Protein AF-A0A2V2DAT3-F1 (afdb_monomer_lite)

Foldseek 3Di:
DDDDDDDDPPPPPPCPPPPDPCPFPFLQQAAPDDPVRLVPQDLDLVSLVVLLVVLLVQLLVCVVVVNLSSNRNSNLSNVLSVLCNPAASLQPSVVSSLCSRRVVLSLLLVVLDDPLFDSNQLNVQLSVCCVVPVPLCSVQVSLSSLLSLLLRDDADPCQQPLVAPDTFAWDNDSNCLSVLVSVAPALDPSNPAGSNQSNLLSRDTDDVVLLLVLDDPPDAQCVLLVQLVLFDAQCVQQDPNHGHGDDPVDDLGLVVCSVRPYDSLSSQVNSSSSCNSRSWRKWWWFAPDPDSPIWMWTANDQLAIDTSPPCPPLQRVLRTFTARSSNSDTDAPVNNVCSNPVQCRRPLNVSLVSLLVSLVVCVVVPVLVSNLVSLVSSCVSPVQPPSSLVSNLVSCVVVVHDPVVSVVSLVSNLVSCLLRLVVNLVSLVVVLVVCVVVVNNVVSVVSNVVSLLSSCLNRVLVSLLVLQVVLVVVCVVCLVCNLVSQVVLLVCLLSSVVNVSDDSCVRHLVVSLVVCLVSVVNVSSVSSVVSSVVSDVVPDDPPVVVVVVVVVVVSVVVSVVSVVVVVVVVVVVVVVVVVVVVVVVVVVVVVVVVVVVVVVVVVVVPDDDDDDDDDDDDDDDDDDDYYDDDDDDDDDD

pLDDT: mean 79.7, std 18.84, range [22.81, 98.06]

Sequence (637 aa):
MKGFLGTLICAAAVLAPACDSLGAAEFAVKCPLEESALERLSDSPDAWREISKLSKLKAFDAVRNGKIDETASWLYTHYAAEFFLNYSPNLPMKFKRLILSNLTSFFDFYESVLPEDYLDKAGIILEELAYNCPKEFERHLSLALAVSLVYDAIPPAECTNFGLPDTPSIMDSPQEVLIYAAAASSPFDLNKLAVCELVWIAGMFGPIDELRSLRRDGVRSTYVERFQTLIRTDRSRIKKNETLPWNGEIAYTPANIMKYGGLPEDKSYYGFRFAQANLIPAICYMGGSKKSDLWVVYMWKPGVWKSVFGKIPPARVASGKAYNPQTWALLTNSDIERLNRRGFINGVGAESRVLTHISKIAYDEGDLNLSEMCAKRAVASDPLNTSAYNALIAIRARRGASVDEIDGIWRAKINAFKPYPLKYIDVLVERRENLELALKKQESDAFFWNNLRPALRADYEYGMQVYTEELRAIMADNPDNPEAMLPRFCELCRGSWQSMRVDPFTNLVEPIVKELYEAKAIDTAEKALTSYEAIMRRESSIALSRNMRAQQNKLLREADSLEREIALEKARKDSEKLNAENKKRARREAEMSDAAEAAAAEVTRNAPVKPLSAPASGSGDRFMDNEADDALLNSIE

Secondary structure (DSSP, 8-state):
-------------------------B------S-HHHHHH---SHHHHHHHHHHHHHHHHHHHHTT-HHHHHHHHHHHHHHHHHHHT-TTS-HHHHHHHHHTHHHHHHHHHH--TT--HHHHHHHHHHHHHH-HHHHHH-HHHHHHHHHHSSSPPPGGGG--SSSS-PPBP--HHHHHHHHHH---SS-TTTS-HHHHHHHHS-BS-HHHHHHH--TT--TTHHHHHHHHSPB-GGGEETTEEPPP-TTS---HHHHHHH-B-HHHHHHHHHHHHHHTT--EEEEEESSSS--EEEEEEEETTEEEESSTT--HHHHHTEE-B-TTT-SBPPHHHHHHHHHTTTTBHHHHHHHHHHHHHHHHHHTT-HHHHHHHHHHHHHH-TT-HHHHHHHHHHHHHTT--HHHHHHHHHHHHHHHTTSHHHHHHHHHHHHHHHHHTT-HHHHHHHHHHHHHHHHHH-HHHHHHHHHHHHHHHHHH-TT-GGGGHHHHHHHHHHHHTT-SS-HIIIIIHHHHHHHHHTT-HHHHHHHHHHHHHHHHTT--HHHHHHHHHHHHHHHHHHHHHHHHHHHHHHHHHHHHHHHHHHHHHHHHHHHHHHHHHHHHHHHTTPPP----------------------------

Structure (mmCIF, N/CA/C/O backbone):
data_AF-A0A2V2DAT3-F1
#
_entry.id   AF-A0A2V2DAT3-F1
#
loop_
_atom_site.group_PDB
_atom_site.id
_atom_site.type_symbol
_atom_site.label_atom_id
_atom_site.label_alt_id
_atom_site.label_comp_id
_atom_site.label_asym_id
_atom_site.label_entity_id
_atom_site.label_seq_id
_atom_site.pdbx_PDB_ins_code
_atom_site.Cartn_x
_atom_site.Cartn_y
_atom_site.Cartn_z
_atom_site.occupancy
_atom_site.B_iso_or_equiv
_atom_site.auth_seq_id
_atom_site.auth_comp_id
_atom_site.auth_asym_id
_atom_site.auth_atom_id
_atom_site.pdbx_PDB_model_num
ATOM 1 N N . MET A 1 1 ? 44.041 47.167 17.781 1.00 36.06 1 MET A N 1
ATOM 2 C CA . MET A 1 1 ? 43.148 47.554 16.667 1.00 36.06 1 MET A CA 1
ATOM 3 C C . MET A 1 1 ? 43.270 46.452 15.617 1.00 36.06 1 MET A C 1
ATOM 5 O O . MET A 1 1 ? 44.276 46.438 14.936 1.00 36.06 1 MET A O 1
ATOM 9 N N . LYS A 1 2 ? 42.502 45.351 15.574 1.00 29.34 2 LYS A N 1
ATOM 10 C CA . LYS A 1 2 ? 41.046 45.119 15.711 1.00 29.34 2 LYS A CA 1
ATOM 11 C C . LYS A 1 2 ? 40.217 46.031 14.795 1.00 29.34 2 LYS A C 1
ATOM 13 O O . LYS A 1 2 ? 40.098 47.209 15.099 1.00 29.34 2 LYS A O 1
ATOM 18 N N . GLY A 1 3 ? 39.655 45.450 13.731 1.00 27.03 3 GLY A N 1
ATOM 19 C CA . GLY A 1 3 ? 38.686 46.050 12.802 1.00 27.03 3 GLY A CA 1
ATOM 20 C C . GLY A 1 3 ? 38.549 45.174 11.547 1.00 27.03 3 GLY A C 1
ATOM 21 O O . GLY A 1 3 ? 39.434 45.185 10.708 1.00 27.03 3 GLY A O 1
ATOM 22 N N . PHE A 1 4 ? 37.651 44.186 11.553 1.00 28.61 4 PHE A N 1
ATOM 23 C CA . PHE A 1 4 ? 36.281 44.257 11.011 1.00 28.61 4 PHE A CA 1
ATOM 24 C C . PHE A 1 4 ? 36.206 43.952 9.503 1.00 28.61 4 PHE A C 1
ATOM 26 O O . PHE A 1 4 ? 36.210 44.848 8.671 1.00 28.61 4 PHE A O 1
ATOM 33 N N . LEU A 1 5 ? 36.047 42.667 9.172 1.00 27.28 5 LEU A N 1
ATOM 34 C CA . LEU A 1 5 ? 35.199 42.252 8.054 1.00 27.28 5 LEU A CA 1
ATOM 35 C C . LEU A 1 5 ? 34.598 40.881 8.388 1.00 27.28 5 LEU A C 1
ATOM 37 O O . LEU A 1 5 ? 35.183 39.832 8.138 1.00 27.28 5 LEU A O 1
ATOM 41 N N . GLY A 1 6 ? 33.453 40.914 9.063 1.00 24.66 6 GLY A N 1
ATOM 42 C CA . GLY A 1 6 ? 32.578 39.765 9.226 1.00 24.66 6 GLY A CA 1
ATOM 43 C C . GLY A 1 6 ? 31.364 39.956 8.334 1.00 24.66 6 GLY A C 1
ATOM 44 O O . GLY A 1 6 ? 30.703 40.986 8.434 1.00 24.66 6 GLY A O 1
ATOM 45 N N . THR A 1 7 ? 31.046 38.973 7.495 1.00 27.97 7 THR A N 1
ATOM 46 C CA . THR A 1 7 ? 29.667 38.729 7.052 1.00 27.97 7 THR A CA 1
ATOM 47 C C . THR A 1 7 ? 29.510 37.267 6.630 1.00 27.97 7 THR A C 1
ATOM 49 O O . THR A 1 7 ? 30.006 36.840 5.595 1.00 27.97 7 THR A O 1
ATOM 52 N N . LEU A 1 8 ? 28.861 36.516 7.522 1.00 23.53 8 LEU A N 1
ATOM 53 C CA . LEU A 1 8 ? 27.915 35.424 7.280 1.00 23.53 8 LEU A CA 1
ATOM 54 C C . LEU A 1 8 ? 28.091 34.569 6.012 1.00 23.53 8 LEU A C 1
ATOM 56 O O . LEU A 1 8 ? 27.492 34.836 4.974 1.00 23.53 8 LEU A O 1
ATOM 60 N N . ILE A 1 9 ? 28.745 33.419 6.177 1.00 26.30 9 ILE A N 1
ATOM 61 C CA . ILE A 1 9 ? 28.348 32.203 5.461 1.00 26.30 9 ILE A CA 1
ATOM 62 C C . ILE A 1 9 ? 27.359 31.484 6.382 1.00 26.30 9 ILE A C 1
ATOM 64 O O . ILE A 1 9 ? 27.750 30.791 7.320 1.00 26.30 9 ILE A O 1
ATOM 68 N N . CYS A 1 10 ? 26.062 31.697 6.152 1.00 22.81 10 CYS A N 1
ATOM 69 C CA . CYS A 1 10 ? 25.026 30.832 6.702 1.00 22.81 10 CYS A CA 1
ATOM 70 C C . CYS A 1 10 ? 25.198 29.446 6.077 1.00 22.81 10 CYS A C 1
ATOM 72 O O . CYS A 1 10 ? 24.767 29.194 4.953 1.00 22.81 10 CYS A O 1
ATOM 74 N N . ALA A 1 11 ? 25.846 28.548 6.815 1.00 23.33 11 ALA A N 1
ATOM 75 C CA . ALA A 1 11 ? 25.757 27.124 6.572 1.00 23.33 11 ALA A CA 1
ATOM 76 C C . ALA A 1 11 ? 24.289 26.709 6.744 1.00 23.33 11 ALA A C 1
ATOM 78 O O . ALA A 1 11 ? 23.810 26.519 7.860 1.00 23.33 11 ALA A O 1
ATOM 79 N N . ALA A 1 12 ? 23.565 26.575 5.633 1.00 24.61 12 ALA A N 1
ATOM 80 C CA . ALA A 1 12 ? 22.357 25.768 5.578 1.00 24.61 12 ALA A CA 1
ATOM 81 C C . ALA A 1 12 ? 22.784 24.298 5.709 1.00 24.61 12 ALA A C 1
ATOM 83 O O . ALA A 1 12 ? 22.844 23.548 4.736 1.00 24.61 12 ALA A O 1
ATOM 84 N N . ALA A 1 13 ? 23.150 23.909 6.930 1.00 23.44 13 ALA A N 1
ATOM 85 C CA . ALA A 1 13 ? 23.158 22.524 7.342 1.00 23.44 13 ALA A CA 1
ATOM 86 C C . ALA A 1 13 ? 21.701 22.059 7.278 1.00 23.44 13 ALA A C 1
ATOM 88 O O . ALA A 1 13 ? 20.923 22.252 8.210 1.00 23.44 13 ALA A O 1
ATOM 89 N N . VAL A 1 14 ? 21.311 21.500 6.132 1.00 26.39 14 VAL A N 1
ATOM 90 C CA . VAL A 1 14 ? 20.172 20.592 6.076 1.00 26.39 14 VAL A CA 1
ATOM 91 C C . VAL A 1 14 ? 20.527 19.485 7.056 1.00 26.39 14 VAL A C 1
ATOM 93 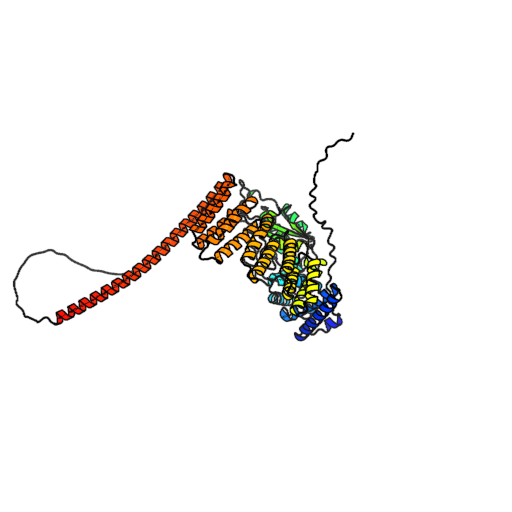O O . VAL A 1 14 ? 21.420 18.679 6.793 1.00 26.39 14 VAL A O 1
ATOM 96 N N . LEU A 1 15 ? 19.885 19.523 8.221 1.00 24.00 15 LEU A N 1
ATOM 97 C CA . LEU A 1 15 ? 19.836 18.434 9.180 1.00 24.00 15 LEU A CA 1
ATOM 98 C C . LEU A 1 15 ? 19.202 17.243 8.453 1.00 24.00 15 LEU A C 1
ATOM 100 O O . LEU A 1 15 ? 17.999 17.020 8.532 1.00 24.00 15 LEU A O 1
ATOM 104 N N . ALA A 1 16 ? 20.003 16.499 7.693 1.00 24.52 16 ALA A N 1
ATOM 105 C CA . ALA A 1 16 ? 19.732 15.091 7.507 1.00 24.52 16 ALA A CA 1
ATOM 106 C C . ALA A 1 16 ? 19.780 14.517 8.927 1.00 24.52 16 ALA A C 1
ATOM 108 O O . ALA A 1 16 ? 20.836 14.641 9.560 1.00 24.52 16 ALA A O 1
ATOM 109 N N . PRO A 1 17 ? 18.674 13.991 9.484 1.00 29.23 17 PRO A N 1
ATOM 110 C CA . PRO A 1 17 ? 18.784 13.270 10.736 1.00 29.23 17 PRO A CA 1
ATOM 111 C C . PRO A 1 17 ? 19.847 12.205 10.501 1.00 29.23 17 PRO A C 1
ATOM 113 O O . PRO A 1 17 ? 19.793 11.477 9.505 1.00 29.23 17 PRO A O 1
ATOM 116 N N . ALA A 1 18 ? 20.870 12.208 11.356 1.00 25.58 18 ALA A N 1
ATOM 117 C CA . ALA A 1 18 ? 21.853 11.151 11.396 1.00 25.58 18 ALA A CA 1
ATOM 118 C C . ALA A 1 18 ? 21.057 9.850 11.486 1.00 25.58 18 ALA A C 1
ATOM 120 O O . ALA A 1 18 ? 20.413 9.565 12.493 1.00 25.58 18 ALA A O 1
ATOM 121 N N . CYS A 1 19 ? 21.017 9.116 10.378 1.00 31.27 19 CYS A N 1
ATOM 122 C CA . CYS A 1 19 ? 20.501 7.764 10.325 1.00 31.27 19 CYS A CA 1
ATOM 123 C C . CYS A 1 19 ? 21.590 6.903 10.972 1.00 31.27 19 CYS A C 1
ATOM 125 O O . CYS A 1 19 ? 22.307 6.154 10.306 1.00 31.27 19 CYS A O 1
ATOM 127 N N . ASP A 1 20 ? 21.794 7.139 12.271 1.00 28.88 20 ASP A N 1
ATOM 128 C CA . ASP A 1 20 ? 22.510 6.238 13.145 1.00 28.88 20 ASP A CA 1
ATOM 129 C C . ASP A 1 20 ? 21.846 4.883 12.964 1.00 28.88 20 ASP A C 1
ATOM 131 O O . ASP A 1 20 ? 20.622 4.779 12.863 1.00 28.88 20 ASP A O 1
ATOM 135 N N . SER A 1 21 ? 22.679 3.860 12.811 1.00 32.78 21 SER A N 1
ATOM 136 C CA . SER A 1 21 ? 22.269 2.479 12.616 1.00 32.78 21 SER A CA 1
ATOM 137 C C . SER A 1 21 ? 21.066 2.146 13.498 1.00 32.78 21 SER A C 1
ATOM 139 O O . SER A 1 21 ? 21.228 1.970 14.705 1.00 32.78 21 SER A O 1
ATOM 141 N N . LEU A 1 22 ? 19.878 2.059 12.891 1.00 36.00 22 LEU A N 1
ATOM 142 C CA . LEU A 1 22 ? 18.678 1.509 13.508 1.00 36.00 22 LEU A CA 1
ATOM 143 C C . LEU A 1 22 ? 18.944 0.021 13.760 1.00 36.00 22 LEU A C 1
ATOM 145 O O . LEU A 1 22 ? 18.522 -0.849 13.002 1.00 36.00 22 LEU A O 1
ATOM 149 N N . GLY A 1 23 ? 19.693 -0.278 14.822 1.00 34.06 23 GLY A N 1
ATOM 150 C CA . GLY A 1 23 ? 19.447 -1.476 15.601 1.00 34.06 23 GLY A CA 1
ATOM 151 C C . GLY A 1 23 ? 18.036 -1.303 16.132 1.00 34.06 23 GLY A C 1
ATOM 152 O O . GLY A 1 23 ? 17.830 -0.556 17.085 1.00 34.06 23 GLY A O 1
ATOM 153 N N . ALA A 1 24 ? 17.063 -1.856 15.409 1.00 38.53 24 ALA A N 1
ATOM 154 C CA . ALA A 1 24 ? 15.665 -1.771 15.773 1.00 38.53 24 ALA A CA 1
ATOM 155 C C . ALA A 1 24 ? 15.525 -2.265 17.216 1.00 38.53 24 ALA A C 1
ATOM 157 O O . ALA A 1 24 ? 15.841 -3.415 17.513 1.00 38.53 24 ALA A O 1
ATOM 158 N N . ALA A 1 25 ? 15.074 -1.397 18.120 1.00 36.25 25 ALA A N 1
ATOM 159 C CA . ALA A 1 25 ? 14.360 -1.885 19.284 1.00 36.25 25 ALA A CA 1
ATOM 160 C C . ALA A 1 25 ? 13.110 -2.573 18.718 1.00 36.25 25 ALA A C 1
ATOM 162 O O . ALA A 1 25 ? 12.188 -1.898 18.258 1.00 36.25 25 ALA A O 1
ATOM 163 N N . GLU A 1 26 ? 13.163 -3.900 18.601 1.00 56.88 26 GLU A N 1
ATOM 164 C CA . GLU A 1 26 ? 12.071 -4.718 18.084 1.00 56.88 26 GLU A CA 1
ATOM 165 C C . GLU A 1 26 ? 10.876 -4.568 19.025 1.00 56.88 26 GLU A C 1
ATOM 167 O O . GLU A 1 26 ? 10.938 -4.944 20.197 1.00 56.88 26 GLU A O 1
ATOM 172 N N . PHE A 1 27 ? 9.785 -4.003 18.513 1.00 69.44 27 PHE A N 1
ATOM 173 C CA . PHE A 1 27 ? 8.481 -4.111 19.148 1.00 69.44 27 PHE A CA 1
ATOM 174 C C . PHE A 1 27 ? 8.035 -5.573 19.044 1.00 69.44 27 PHE A C 1
ATOM 176 O O . PHE A 1 27 ? 7.456 -5.997 18.047 1.00 69.44 27 PHE A O 1
ATOM 183 N N . ALA A 1 28 ? 8.426 -6.383 20.026 1.00 72.31 28 ALA A N 1
ATOM 184 C CA . ALA A 1 28 ? 8.258 -7.827 19.967 1.00 72.31 28 ALA A CA 1
ATOM 185 C C . ALA A 1 28 ? 6.863 -8.229 20.462 1.00 72.31 28 ALA A C 1
ATOM 187 O O . ALA A 1 28 ? 6.630 -8.375 21.663 1.00 72.31 28 ALA A O 1
ATOM 188 N N . VAL A 1 29 ? 5.950 -8.449 19.519 1.00 86.25 29 VAL A N 1
ATOM 189 C CA . VAL A 1 29 ? 4.625 -9.021 19.777 1.00 86.25 29 VAL A CA 1
ATOM 190 C C . VAL A 1 29 ? 4.773 -10.527 20.004 1.00 86.25 29 VAL A C 1
ATOM 192 O O . VAL A 1 29 ? 5.305 -11.240 19.157 1.00 86.25 29 VAL A O 1
ATOM 195 N N . LYS A 1 30 ? 4.319 -11.041 21.151 1.00 91.44 30 LYS A N 1
ATOM 196 C CA . LYS A 1 30 ? 4.458 -12.466 21.501 1.00 91.44 30 LYS A CA 1
ATOM 197 C C . LYS A 1 30 ? 3.102 -13.095 21.751 1.00 91.44 30 LYS A C 1
ATOM 199 O O . LYS A 1 30 ? 2.193 -12.420 22.217 1.00 91.44 30 LYS A O 1
ATOM 204 N N . CYS A 1 31 ? 2.975 -14.396 21.495 1.00 90.69 31 CYS A N 1
ATOM 205 C CA . CYS A 1 31 ? 1.776 -15.118 21.906 1.00 90.69 31 CYS A CA 1
ATOM 206 C C . CYS A 1 31 ? 1.623 -15.017 23.430 1.00 90.69 31 CYS A C 1
ATOM 208 O O . CYS A 1 31 ? 2.532 -15.437 24.149 1.00 90.69 31 CYS A O 1
ATOM 210 N N . PRO A 1 32 ? 0.505 -14.483 23.942 1.00 92.69 32 PRO A N 1
ATOM 211 C CA . PRO A 1 32 ? 0.267 -14.423 25.376 1.00 92.69 32 PRO A CA 1
ATOM 212 C C . PRO A 1 32 ? -0.299 -15.742 25.929 1.00 92.69 32 PRO A C 1
ATOM 214 O O . PRO A 1 32 ? -0.430 -15.892 27.143 1.00 92.69 32 PRO A O 1
ATOM 217 N N . LEU A 1 33 ? -0.662 -16.689 25.056 1.00 90.31 33 LEU A N 1
ATOM 218 C CA . LEU A 1 33 ? -1.138 -18.015 25.437 1.00 90.31 33 LEU A CA 1
ATOM 219 C C . LEU A 1 33 ? 0.047 -18.922 25.780 1.00 90.31 33 LEU A C 1
ATOM 221 O O . LEU A 1 33 ? 1.034 -18.975 25.048 1.00 90.31 33 LEU A O 1
ATOM 225 N N . GLU A 1 34 ? -0.071 -19.675 26.872 1.00 89.00 34 GLU A N 1
ATOM 226 C CA . GLU A 1 34 ? 0.914 -20.698 27.223 1.00 89.00 34 GLU A CA 1
ATOM 227 C C . GLU A 1 34 ? 0.933 -21.834 26.189 1.00 89.00 34 GLU A C 1
ATOM 229 O O . GLU A 1 34 ? -0.092 -22.172 25.593 1.00 89.00 34 GLU A O 1
ATOM 234 N N . GLU A 1 35 ? 2.082 -22.492 26.030 1.00 85.44 35 GLU A N 1
ATOM 235 C CA . GLU A 1 35 ? 2.254 -23.608 25.089 1.00 85.44 35 GLU A CA 1
ATOM 236 C C . GLU A 1 35 ? 1.240 -24.738 25.337 1.00 85.44 35 GLU A C 1
ATOM 238 O O . GLU A 1 35 ? 0.592 -25.218 24.407 1.00 85.44 35 GLU A O 1
ATOM 243 N N . SER A 1 36 ? 0.980 -25.068 26.607 1.00 86.44 36 SER A N 1
ATOM 244 C CA . SER A 1 36 ? -0.029 -26.070 26.979 1.00 86.44 36 SER A CA 1
ATOM 245 C C . SER A 1 36 ? -1.460 -25.673 26.588 1.00 86.44 36 SER A C 1
ATOM 247 O O . SER A 1 36 ? -2.297 -26.540 26.324 1.00 86.44 36 SER A O 1
ATOM 249 N N . ALA A 1 37 ? -1.756 -24.370 26.537 1.00 86.75 37 ALA A N 1
ATOM 250 C CA . ALA A 1 37 ? -3.037 -23.863 26.068 1.00 86.75 37 ALA A CA 1
ATOM 251 C C . ALA A 1 37 ? -3.118 -23.960 24.540 1.00 86.75 37 ALA A C 1
ATOM 253 O O . ALA A 1 37 ? -4.117 -24.464 24.031 1.00 86.75 37 ALA A O 1
ATOM 254 N N . LEU A 1 38 ? -2.053 -23.575 23.822 1.00 86.75 38 LEU A N 1
ATOM 255 C CA . LEU A 1 38 ? -1.956 -23.698 22.361 1.00 86.75 38 LEU A CA 1
ATOM 256 C C . LEU A 1 38 ? -2.144 -25.147 21.882 1.00 86.75 38 LEU A C 1
ATOM 258 O O . LEU A 1 38 ? -2.832 -25.391 20.888 1.00 86.75 38 LEU A O 1
ATOM 262 N N . GLU A 1 39 ? -1.581 -26.121 22.599 1.00 86.44 39 GLU A N 1
ATOM 263 C CA . GLU A 1 39 ? -1.716 -27.548 22.281 1.00 86.44 39 GLU A CA 1
ATOM 264 C C . GLU A 1 39 ? -3.145 -28.082 22.438 1.00 86.44 39 GLU A C 1
ATOM 266 O O . GLU A 1 39 ? -3.548 -28.987 21.700 1.00 86.44 39 GLU A O 1
ATOM 271 N N . ARG A 1 40 ? -3.916 -27.517 23.373 1.00 87.50 40 ARG A N 1
ATOM 272 C CA . ARG A 1 40 ? -5.300 -27.921 23.675 1.00 87.50 40 ARG A CA 1
ATOM 273 C C . ARG A 1 40 ? -6.349 -27.153 22.878 1.00 87.50 40 ARG A C 1
ATOM 275 O O . ARG A 1 40 ? -7.532 -27.467 22.995 1.00 87.50 40 ARG A O 1
ATOM 282 N N . LEU A 1 41 ? -5.940 -26.162 22.085 1.00 89.25 41 LEU A N 1
ATOM 283 C CA . LEU A 1 41 ? -6.851 -25.410 21.230 1.00 89.25 41 LEU A CA 1
ATOM 284 C C . LEU A 1 41 ? -7.583 -26.345 20.262 1.00 89.25 41 LEU A C 1
ATOM 286 O O . LEU A 1 41 ? -6.950 -27.094 19.511 1.00 89.25 41 LEU A O 1
ATOM 290 N N . SER A 1 42 ? -8.913 -26.265 20.285 1.00 90.06 42 SER A N 1
ATOM 291 C CA . SER A 1 42 ? -9.791 -26.898 19.304 1.00 90.06 42 SER A CA 1
ATOM 292 C C . SER A 1 42 ? -9.808 -26.067 18.026 1.00 90.06 42 SER A C 1
ATOM 294 O O . SER A 1 42 ? -9.983 -24.852 18.093 1.00 90.06 42 SER A O 1
ATOM 296 N N . ASP A 1 43 ? -9.684 -26.714 16.868 1.00 93.12 43 ASP A N 1
ATOM 297 C CA . ASP A 1 43 ? -9.844 -26.045 15.575 1.00 93.12 43 ASP A CA 1
ATOM 298 C C . ASP A 1 43 ? -11.326 -26.013 15.177 1.00 93.12 43 ASP A C 1
ATOM 300 O O . ASP A 1 43 ? -11.787 -26.778 14.331 1.00 93.12 43 ASP A O 1
ATOM 304 N N . SER A 1 44 ? -12.107 -25.184 15.873 1.00 94.88 44 SER A N 1
ATOM 305 C CA . SER A 1 44 ? -13.523 -24.971 15.569 1.00 94.88 44 SER A CA 1
ATOM 306 C C . SER A 1 44 ? -13.859 -23.479 15.508 1.00 94.88 44 SER A C 1
ATOM 308 O O . SER A 1 44 ? -13.252 -22.683 16.231 1.00 94.88 44 SER A O 1
ATOM 310 N N . PRO A 1 45 ? -14.855 -23.073 14.696 1.00 95.75 45 PRO A N 1
ATOM 311 C CA . PRO A 1 45 ? -15.287 -21.677 14.627 1.00 95.75 45 PRO A CA 1
ATOM 312 C C . PRO A 1 45 ? -15.677 -21.092 15.992 1.00 95.75 45 PRO A C 1
ATOM 314 O O . PRO A 1 45 ? -15.391 -19.931 16.277 1.00 95.75 45 PRO A O 1
ATOM 317 N N . ASP A 1 46 ? -16.305 -21.894 16.857 1.00 95.88 46 ASP A N 1
ATOM 318 C CA . ASP A 1 46 ? -16.697 -21.463 18.202 1.00 95.88 46 ASP A CA 1
ATOM 319 C C . ASP A 1 46 ? -15.474 -21.183 19.086 1.00 95.88 46 ASP A C 1
ATOM 321 O O . ASP A 1 46 ? -15.421 -20.138 19.735 1.00 95.88 46 ASP A O 1
ATOM 325 N N . ALA A 1 47 ? -14.457 -22.052 19.042 1.00 95.06 47 ALA A N 1
ATOM 326 C CA . ALA A 1 47 ? -13.222 -21.865 19.799 1.00 95.06 47 ALA A CA 1
ATOM 327 C C . ALA A 1 47 ? -12.473 -20.596 19.357 1.00 95.06 47 ALA A C 1
ATOM 329 O O . ALA A 1 47 ? -12.047 -19.802 20.198 1.00 95.06 47 ALA A O 1
ATOM 330 N N . TRP A 1 48 ? -12.373 -20.344 18.047 1.00 96.81 48 TRP A N 1
ATOM 331 C CA . TRP A 1 48 ? -11.745 -19.124 17.529 1.00 96.81 48 TRP A CA 1
ATOM 332 C C . TRP A 1 48 ? -12.515 -17.856 17.918 1.00 96.81 48 TRP A C 1
ATOM 334 O O . TRP A 1 48 ? -11.897 -16.871 18.329 1.00 96.81 48 TRP A O 1
ATOM 344 N N . ARG A 1 49 ? -13.857 -17.888 17.913 1.00 97.38 49 ARG A N 1
ATOM 345 C CA . ARG A 1 49 ? -14.681 -16.774 18.421 1.00 97.38 49 ARG A CA 1
ATOM 346 C C . ARG A 1 49 ? -14.459 -16.511 19.910 1.00 97.38 49 ARG A C 1
ATOM 348 O O . ARG A 1 49 ? -14.439 -15.350 20.321 1.00 97.38 49 ARG A O 1
ATOM 355 N N . GLU A 1 50 ? -14.304 -17.548 20.728 1.00 96.31 50 GLU A N 1
ATOM 356 C CA . GLU A 1 50 ? -14.014 -17.392 22.158 1.00 96.31 50 GLU A CA 1
ATOM 357 C C . GLU A 1 50 ? -12.631 -16.776 22.402 1.00 96.31 50 GLU A C 1
ATOM 359 O O . GLU A 1 50 ? -12.517 -15.820 23.172 1.00 96.31 50 GLU A O 1
ATOM 364 N N . ILE A 1 51 ? -11.597 -17.252 21.699 1.00 96.44 51 ILE A N 1
ATOM 365 C CA . ILE A 1 51 ? -10.230 -16.710 21.788 1.00 96.44 51 ILE A CA 1
ATOM 366 C C . ILE A 1 51 ? -10.199 -15.252 21.346 1.00 96.44 51 ILE A C 1
ATOM 368 O O . ILE A 1 51 ? -9.599 -14.422 22.029 1.00 96.44 51 ILE A O 1
ATOM 372 N N . SER A 1 52 ? -10.866 -14.933 20.236 1.00 97.06 52 SER A N 1
ATOM 373 C CA . SER A 1 52 ? -10.995 -13.569 19.725 1.00 97.06 52 SER A CA 1
ATOM 374 C C . SER A 1 52 ? -11.601 -12.640 20.784 1.00 97.06 52 SER A C 1
ATOM 376 O O . SER A 1 52 ? -10.999 -11.622 21.141 1.00 97.06 52 SER A O 1
ATOM 378 N N . LYS A 1 53 ? -12.744 -13.025 21.369 1.00 97.31 53 LYS A N 1
ATOM 379 C CA . LYS A 1 53 ? -13.421 -12.249 22.421 1.00 97.31 53 LYS A CA 1
ATOM 380 C C . LYS A 1 53 ? -12.554 -12.071 23.668 1.00 97.31 53 LYS A C 1
ATOM 382 O O . LYS A 1 53 ? -12.438 -10.952 24.169 1.00 97.31 53 LYS A O 1
ATOM 387 N N . LEU A 1 54 ? -11.945 -13.151 24.162 1.00 96.94 54 LEU A N 1
ATOM 388 C CA . LEU A 1 54 ? -11.086 -13.119 25.347 1.00 96.94 54 LEU A CA 1
ATOM 389 C C . LEU A 1 54 ? -9.868 -12.218 25.124 1.00 96.94 54 LEU A C 1
ATOM 391 O O . LEU A 1 54 ? -9.551 -11.384 25.972 1.00 96.94 54 LEU A O 1
ATOM 395 N N . SER A 1 55 ? -9.204 -12.369 23.980 1.00 97.56 55 SER A N 1
ATOM 396 C CA . SER A 1 55 ? -7.983 -11.631 23.655 1.00 97.56 55 SER A CA 1
ATOM 397 C C . SER A 1 55 ? -8.260 -10.136 23.513 1.00 97.56 55 SER A C 1
ATOM 399 O O . SER A 1 55 ? -7.525 -9.323 24.067 1.00 97.56 55 SER A O 1
ATOM 401 N N . LYS A 1 56 ? -9.384 -9.753 22.893 1.00 97.69 56 LYS A N 1
ATOM 402 C CA . LYS A 1 56 ? -9.824 -8.352 22.836 1.00 97.69 56 LYS A CA 1
ATOM 403 C C . LYS A 1 56 ? -10.032 -7.752 24.233 1.00 97.69 56 LYS A C 1
ATOM 405 O O . LYS A 1 56 ? -9.521 -6.669 24.515 1.00 97.69 56 LYS A O 1
ATOM 410 N N . LEU A 1 57 ? -10.724 -8.468 25.126 1.00 97.19 57 LEU A N 1
ATOM 411 C CA . LEU A 1 57 ? -10.943 -8.015 26.507 1.00 97.19 57 LEU A CA 1
ATOM 412 C C . LEU A 1 57 ? -9.610 -7.812 27.247 1.00 97.19 57 LEU A C 1
ATOM 414 O O . LEU A 1 57 ? -9.399 -6.783 27.886 1.00 97.19 57 LEU A O 1
ATOM 418 N N . LYS A 1 58 ? -8.678 -8.761 27.109 1.00 97.94 58 LYS A N 1
ATOM 419 C CA . LYS A 1 58 ? -7.344 -8.669 27.715 1.00 97.94 58 LYS A CA 1
ATOM 420 C C . LYS A 1 58 ? -6.510 -7.521 27.148 1.00 97.94 58 LYS A C 1
ATOM 422 O O . LYS A 1 58 ? -5.805 -6.866 27.912 1.00 97.94 58 LYS A O 1
ATOM 427 N N . ALA A 1 59 ? -6.623 -7.232 25.851 1.00 97.69 59 ALA A N 1
ATOM 428 C CA . ALA A 1 59 ? -5.975 -6.073 25.244 1.00 97.69 59 ALA A CA 1
ATOM 429 C C . ALA A 1 59 ? -6.500 -4.759 25.851 1.00 97.69 59 ALA A C 1
ATOM 431 O O . ALA A 1 59 ? -5.716 -3.866 26.172 1.00 97.69 59 ALA A O 1
ATOM 432 N N . PHE A 1 60 ? -7.813 -4.662 26.084 1.00 97.62 60 PHE A N 1
ATOM 433 C CA . PHE A 1 60 ? -8.441 -3.496 26.715 1.00 97.62 60 PHE A CA 1
ATOM 434 C C . PHE A 1 60 ? -8.022 -3.315 28.179 1.00 97.62 60 PHE A C 1
ATOM 436 O O . PHE A 1 60 ? -7.802 -2.191 28.633 1.00 97.62 60 PHE A O 1
ATOM 443 N N . ASP A 1 61 ? -7.866 -4.405 28.924 1.00 97.31 61 ASP A N 1
ATOM 444 C CA . ASP A 1 61 ? -7.346 -4.338 30.289 1.00 97.31 61 ASP A CA 1
ATOM 445 C C . ASP A 1 61 ? -5.868 -3.917 30.304 1.00 97.31 61 ASP A C 1
ATOM 447 O O . ASP A 1 61 ? -5.463 -3.072 31.106 1.00 97.31 61 ASP A O 1
ATOM 451 N N . ALA A 1 62 ? -5.051 -4.458 29.399 1.00 97.12 62 ALA A N 1
ATOM 452 C CA . ALA A 1 62 ? -3.628 -4.138 29.312 1.00 97.12 62 ALA A CA 1
ATOM 453 C C . ALA A 1 62 ? -3.383 -2.657 28.970 1.00 97.12 62 ALA A C 1
ATOM 455 O O . ALA A 1 62 ? -2.571 -2.000 29.631 1.00 97.12 62 ALA A O 1
ATOM 456 N N . VAL A 1 63 ? -4.124 -2.098 28.005 1.00 96.94 63 VAL A N 1
ATOM 457 C CA . VAL A 1 63 ? -3.942 -0.701 27.574 1.00 96.94 63 VAL A CA 1
ATOM 458 C C . VAL A 1 63 ? -4.367 0.290 28.656 1.00 96.94 63 VAL A C 1
ATOM 460 O O . VAL A 1 63 ? -3.690 1.300 28.858 1.00 96.94 63 VAL A O 1
ATOM 463 N N . ARG A 1 64 ? -5.431 -0.016 29.414 1.00 95.94 64 ARG A N 1
ATOM 464 C CA . ARG A 1 64 ? -5.870 0.795 30.564 1.00 95.94 64 ARG A CA 1
ATOM 465 C C . ARG A 1 64 ? -4.815 0.825 31.669 1.00 95.94 64 ARG A C 1
ATOM 467 O O . ARG A 1 64 ? -4.666 1.838 32.342 1.00 95.94 64 ARG A O 1
ATOM 474 N N . ASN A 1 65 ? -4.042 -0.251 31.799 1.00 95.56 65 ASN A N 1
ATOM 475 C CA . ASN A 1 65 ? -2.912 -0.352 32.722 1.00 95.56 65 ASN A CA 1
ATOM 476 C C . ASN A 1 65 ? -1.589 0.183 32.137 1.00 95.56 65 ASN A C 1
ATOM 478 O O . ASN A 1 65 ? -0.538 0.034 32.758 1.00 95.56 65 ASN A O 1
ATOM 482 N N . GLY A 1 66 ? -1.612 0.787 30.943 1.00 92.88 66 GLY A N 1
ATOM 483 C CA . GLY A 1 66 ? -0.434 1.368 30.295 1.00 92.88 66 GLY A CA 1
ATOM 484 C C . GLY A 1 66 ? 0.559 0.352 29.722 1.00 92.88 66 GLY A C 1
ATOM 485 O O . GLY A 1 66 ? 1.656 0.745 29.327 1.00 92.88 66 GLY A O 1
ATOM 486 N N . LYS A 1 67 ? 0.195 -0.933 29.648 1.00 94.25 67 LYS A N 1
ATOM 487 C CA . LYS A 1 67 ? 1.074 -2.020 29.203 1.00 94.25 67 LYS A CA 1
ATOM 488 C C . LYS A 1 67 ? 0.957 -2.262 27.696 1.00 94.25 67 LYS A C 1
ATOM 490 O O . LYS A 1 67 ? 0.185 -3.112 27.252 1.00 94.25 67 LYS A O 1
ATOM 495 N N . ILE A 1 68 ? 1.703 -1.502 26.899 1.00 91.94 68 ILE A N 1
ATOM 496 C CA . ILE A 1 68 ? 1.570 -1.516 25.431 1.00 91.94 68 ILE A CA 1
ATOM 497 C C . ILE A 1 68 ? 1.991 -2.847 24.799 1.00 91.94 68 ILE A C 1
ATOM 499 O O . ILE A 1 68 ? 1.256 -3.356 23.958 1.00 91.94 68 ILE A O 1
ATOM 503 N N . ASP A 1 69 ? 3.089 -3.461 25.238 1.00 91.38 69 ASP A N 1
ATOM 504 C CA . ASP A 1 69 ? 3.554 -4.730 24.652 1.00 91.38 69 ASP A CA 1
ATOM 505 C C . ASP A 1 69 ? 2.561 -5.880 24.907 1.00 91.38 69 ASP A C 1
ATOM 507 O O . ASP A 1 69 ? 2.255 -6.675 24.013 1.00 91.38 69 ASP A O 1
ATOM 511 N N . GLU A 1 70 ? 1.988 -5.935 26.119 1.00 94.75 70 GLU A N 1
ATOM 512 C CA . GLU A 1 70 ? 0.904 -6.870 26.456 1.00 94.75 70 GLU A CA 1
ATOM 513 C C . GLU A 1 70 ? -0.361 -6.556 25.641 1.00 94.75 70 GLU A C 1
ATOM 515 O O . GLU A 1 70 ? -1.012 -7.472 25.141 1.00 94.75 70 GLU A O 1
ATOM 520 N N . THR A 1 71 ? -0.690 -5.271 25.461 1.00 96.06 71 THR A N 1
ATOM 521 C CA . THR A 1 71 ? -1.828 -4.834 24.634 1.00 96.06 71 THR A CA 1
ATOM 522 C C . THR A 1 71 ? -1.686 -5.344 23.209 1.00 96.06 71 THR A C 1
ATOM 524 O O . THR A 1 71 ? -2.625 -5.936 22.687 1.00 96.06 71 THR A O 1
ATOM 527 N N . ALA A 1 72 ? -0.521 -5.148 22.591 1.00 94.75 72 ALA A N 1
ATOM 528 C CA . ALA A 1 72 ? -0.253 -5.607 21.236 1.00 94.75 72 ALA A CA 1
ATOM 529 C C . ALA A 1 72 ? -0.352 -7.130 21.136 1.00 94.75 72 ALA A C 1
ATOM 531 O O . ALA A 1 72 ? -1.080 -7.647 20.296 1.00 94.75 72 ALA A O 1
ATOM 532 N N . SER A 1 73 ? 0.302 -7.850 22.047 1.00 95.94 73 SER A N 1
ATOM 533 C CA . SER A 1 73 ? 0.273 -9.317 22.105 1.00 95.94 73 SER A CA 1
ATOM 534 C C . SER A 1 73 ? -1.157 -9.872 22.134 1.00 95.94 73 SER A C 1
ATOM 536 O O . SER A 1 73 ? -1.512 -10.752 21.348 1.00 95.94 73 SER A O 1
ATOM 538 N N . TRP A 1 74 ? -2.024 -9.311 22.978 1.00 97.62 74 TRP A N 1
ATOM 539 C CA . TRP A 1 74 ? -3.433 -9.702 23.027 1.00 97.62 74 TRP A CA 1
ATOM 540 C C . TRP A 1 74 ? -4.236 -9.230 21.809 1.00 97.62 74 TRP A C 1
ATOM 542 O O . TRP A 1 74 ? -5.047 -9.990 21.282 1.00 97.62 74 TRP A O 1
ATOM 552 N N . LEU A 1 75 ? -3.994 -8.016 21.316 1.00 97.56 75 LEU A N 1
ATOM 553 C CA . LEU A 1 75 ? -4.686 -7.464 20.151 1.00 97.56 75 LEU A CA 1
ATOM 554 C C . LEU A 1 75 ? -4.423 -8.286 18.881 1.00 97.56 75 LEU A C 1
ATOM 556 O O . LEU A 1 75 ? -5.364 -8.642 18.178 1.00 97.56 75 LEU A O 1
ATOM 560 N N . TYR A 1 76 ? -3.170 -8.645 18.602 1.00 97.00 76 TYR A N 1
ATOM 561 C CA . TYR A 1 76 ? -2.848 -9.443 17.416 1.00 97.00 76 TYR A CA 1
ATOM 562 C C . TYR A 1 76 ? -3.224 -10.915 17.580 1.00 97.00 76 TYR A C 1
ATOM 564 O O . TYR A 1 76 ? -3.501 -11.572 16.585 1.00 97.00 76 TYR A O 1
ATOM 572 N N . THR A 1 77 ? -3.346 -11.423 18.812 1.00 97.75 77 THR A N 1
ATOM 573 C CA . THR A 1 77 ? -3.985 -12.731 19.051 1.00 97.75 77 THR A CA 1
ATOM 574 C C . THR A 1 77 ? -5.475 -12.684 18.702 1.00 97.75 77 THR A C 1
ATOM 576 O O . THR A 1 77 ? -5.990 -13.614 18.083 1.00 97.75 77 THR A O 1
ATOM 579 N N . HIS A 1 78 ? -6.164 -11.588 19.045 1.00 97.75 78 HIS A N 1
ATOM 580 C CA . HIS A 1 78 ? -7.545 -11.351 18.617 1.00 97.75 78 HIS A CA 1
ATOM 581 C C . HIS A 1 78 ? -7.656 -11.311 17.087 1.00 97.75 78 HIS A C 1
ATOM 583 O O . HIS A 1 78 ? -8.465 -12.047 16.526 1.00 97.75 78 HIS A O 1
ATOM 589 N N . TYR A 1 79 ? -6.809 -10.533 16.408 1.00 97.81 79 TYR A N 1
ATOM 590 C CA . TYR A 1 79 ? -6.828 -10.461 14.946 1.00 97.81 79 TYR A CA 1
ATOM 591 C C . TYR A 1 79 ? -6.448 -11.777 14.262 1.00 97.81 79 TYR A C 1
ATOM 593 O O . TYR A 1 79 ? -7.057 -12.118 13.255 1.00 97.81 79 TYR A O 1
ATOM 601 N N . ALA A 1 80 ? -5.509 -12.552 14.810 1.00 97.88 80 ALA A N 1
ATOM 602 C CA . ALA A 1 80 ? -5.180 -13.876 14.281 1.00 97.88 80 ALA A CA 1
ATOM 603 C C . ALA A 1 80 ? -6.375 -14.832 14.386 1.00 97.88 80 ALA A C 1
ATOM 605 O O . ALA A 1 80 ? -6.693 -15.532 13.428 1.00 97.88 80 ALA A O 1
ATOM 606 N N . ALA A 1 81 ? -7.083 -14.824 15.519 1.00 97.75 81 ALA A N 1
ATOM 607 C CA . ALA A 1 81 ? -8.283 -15.635 15.698 1.00 97.75 81 ALA A CA 1
ATOM 608 C C . ALA A 1 81 ? -9.415 -15.228 14.736 1.00 97.75 81 ALA A C 1
ATOM 610 O O . ALA A 1 81 ? -10.044 -16.102 14.143 1.00 97.75 81 ALA A O 1
ATOM 611 N N . GLU A 1 82 ? -9.643 -13.925 14.530 1.00 97.81 82 GLU A N 1
ATOM 612 C CA . GLU A 1 82 ? -10.580 -13.433 13.506 1.00 97.81 82 GLU A CA 1
ATOM 613 C C . GLU A 1 82 ? -10.136 -13.828 12.093 1.00 97.81 82 GLU A C 1
ATOM 615 O O . GLU A 1 82 ? -10.965 -14.201 11.267 1.00 97.81 82 GLU A O 1
ATOM 620 N N . PHE A 1 83 ? -8.831 -13.803 11.815 1.00 97.81 83 PHE A N 1
ATOM 621 C CA . PHE A 1 83 ? -8.296 -14.199 10.519 1.00 97.81 83 PHE A CA 1
ATOM 622 C C . PHE A 1 83 ? -8.549 -15.679 10.223 1.00 97.81 83 PHE A C 1
ATOM 624 O O . PHE A 1 83 ? -9.049 -16.019 9.151 1.00 97.81 83 PHE A O 1
ATOM 631 N N . PHE A 1 84 ? -8.292 -16.560 11.191 1.00 97.50 84 PHE A N 1
ATOM 632 C CA . PHE A 1 84 ? -8.605 -17.984 11.063 1.00 97.50 84 PHE A CA 1
ATOM 633 C C . PHE A 1 84 ? -10.105 -18.249 10.959 1.00 97.50 84 PHE A C 1
ATOM 635 O O . PHE A 1 84 ? -10.503 -19.220 10.331 1.00 97.50 84 PHE A O 1
ATOM 642 N N . LEU A 1 85 ? -10.946 -17.414 11.568 1.00 96.88 85 LEU A N 1
ATOM 643 C CA . LEU A 1 85 ? -12.393 -17.574 11.496 1.00 96.88 85 LEU A CA 1
ATOM 644 C C . LEU A 1 85 ? -12.958 -17.158 10.132 1.00 96.88 85 LEU A C 1
ATOM 646 O O . LEU A 1 85 ? -13.809 -17.862 9.592 1.00 96.88 85 LEU A O 1
ATOM 650 N N . ASN A 1 86 ? -12.514 -16.010 9.618 1.00 96.69 86 ASN A N 1
ATOM 651 C CA . ASN A 1 86 ? -13.187 -15.315 8.520 1.00 96.69 86 ASN A CA 1
ATOM 652 C C . ASN A 1 86 ? -12.476 -15.478 7.171 1.00 96.69 86 ASN A C 1
ATOM 654 O O . ASN A 1 86 ? -13.149 -15.518 6.146 1.00 96.69 86 ASN A O 1
ATOM 658 N N . TYR A 1 87 ? -11.144 -15.586 7.164 1.00 97.31 87 TYR A N 1
ATOM 659 C CA . TYR A 1 87 ? -10.345 -15.520 5.933 1.00 97.31 87 TYR A CA 1
ATOM 660 C C . TYR A 1 87 ? -9.591 -16.817 5.630 1.00 97.31 87 TYR A C 1
ATOM 662 O O . TYR A 1 87 ? -9.377 -17.137 4.468 1.00 97.31 87 TYR A O 1
ATOM 670 N N . SER A 1 88 ? -9.197 -17.581 6.655 1.00 96.44 88 SER A N 1
ATOM 671 C CA . SER A 1 88 ? -8.413 -18.813 6.481 1.00 96.44 88 SER A CA 1
ATOM 672 C C . SER A 1 88 ? -8.893 -19.974 7.379 1.00 96.44 88 SER A C 1
ATOM 674 O O . SER A 1 88 ? -8.137 -20.487 8.219 1.00 96.44 88 SER A O 1
ATOM 676 N N . PRO A 1 89 ? -10.175 -20.385 7.267 1.00 95.94 89 PRO A N 1
ATOM 677 C CA . PRO A 1 89 ? -10.761 -21.421 8.116 1.00 95.94 89 PRO A CA 1
ATOM 678 C C . PRO A 1 89 ? -10.181 -22.816 7.888 1.00 95.94 89 PRO A C 1
ATOM 680 O O . PRO A 1 89 ? -10.110 -23.590 8.847 1.00 95.94 89 PRO A O 1
ATOM 683 N N . ASN A 1 90 ? -9.718 -23.146 6.679 1.00 96.25 90 ASN A N 1
ATOM 684 C CA . ASN A 1 90 ? -9.191 -24.475 6.362 1.00 96.25 90 ASN A CA 1
ATOM 685 C C . ASN A 1 90 ? -7.674 -24.575 6.544 1.00 96.25 90 ASN A C 1
ATOM 687 O O . ASN A 1 90 ? -7.106 -25.645 6.306 1.00 96.25 90 ASN A O 1
ATOM 691 N N . LEU A 1 91 ? -7.004 -23.505 6.992 1.00 96.62 91 LEU A N 1
ATOM 692 C CA . LEU A 1 91 ? -5.580 -23.566 7.302 1.00 96.62 91 LEU A CA 1
ATOM 693 C C . LEU A 1 91 ? -5.336 -24.662 8.350 1.00 96.62 91 LEU A C 1
ATOM 695 O O . LEU A 1 91 ? -5.939 -24.616 9.429 1.00 96.62 91 LEU A O 1
ATOM 699 N N . PRO A 1 92 ? -4.458 -25.648 8.082 1.00 95.50 92 PRO A N 1
ATOM 700 C CA . PRO A 1 92 ? -4.249 -26.744 9.013 1.00 95.50 92 PRO A CA 1
ATOM 701 C C . PRO A 1 92 ? -3.844 -26.241 10.400 1.00 95.50 92 PRO A C 1
ATOM 703 O O . PRO A 1 92 ? -2.992 -25.359 10.527 1.00 95.50 92 PRO A O 1
ATOM 706 N N . MET A 1 93 ? -4.392 -26.856 11.452 1.00 94.56 93 MET A N 1
ATOM 707 C CA . MET A 1 93 ? -4.187 -26.413 12.836 1.00 94.56 93 MET A CA 1
ATOM 708 C C . MET A 1 93 ? -2.708 -26.249 13.225 1.00 94.56 93 MET A C 1
ATOM 710 O O . MET A 1 93 ? -2.357 -25.342 13.979 1.00 94.56 93 MET A O 1
ATOM 714 N N . LYS A 1 94 ? -1.810 -27.083 12.679 1.00 94.56 94 LYS A N 1
ATOM 715 C CA . LYS A 1 94 ? -0.356 -26.942 12.873 1.00 94.56 94 LYS A CA 1
ATOM 716 C C . LYS A 1 94 ? 0.141 -25.546 12.462 1.00 94.56 94 LYS A C 1
ATOM 718 O O . LYS A 1 94 ? 0.935 -24.951 13.183 1.00 94.56 94 LYS A O 1
ATOM 723 N N . PHE A 1 95 ? -0.329 -25.019 11.334 1.00 95.88 95 PHE A N 1
ATOM 724 C CA . PHE A 1 95 ? 0.086 -23.716 10.816 1.00 95.88 95 PHE A CA 1
ATOM 725 C C . PHE A 1 95 ? -0.627 -22.553 11.506 1.00 95.88 95 PHE A C 1
ATOM 727 O O . PHE A 1 95 ? 0.015 -21.540 11.766 1.00 95.88 95 PHE A O 1
ATOM 734 N N . LYS A 1 96 ? -1.891 -22.719 11.925 1.00 96.31 96 LYS A N 1
ATOM 735 C CA . LYS A 1 96 ? -2.552 -21.759 12.830 1.00 96.31 96 LYS A CA 1
ATOM 736 C C . LYS A 1 96 ? -1.751 -21.586 14.128 1.00 96.31 96 LYS A C 1
ATOM 738 O O . LYS A 1 96 ? -1.473 -20.465 14.547 1.00 96.31 96 LYS A O 1
ATOM 743 N N . ARG A 1 97 ? -1.289 -22.694 14.726 1.00 94.94 97 ARG A N 1
ATOM 744 C CA . ARG A 1 97 ? -0.393 -22.671 15.899 1.00 94.94 97 ARG A CA 1
ATOM 745 C C . ARG A 1 97 ? 0.946 -22.014 15.590 1.00 94.94 97 ARG A C 1
ATOM 747 O O . ARG A 1 97 ? 1.381 -21.188 16.377 1.00 94.94 97 ARG A O 1
ATOM 754 N N . LEU A 1 98 ? 1.564 -22.328 14.450 1.00 94.62 98 LEU A N 1
ATOM 755 C CA . LEU A 1 98 ? 2.817 -21.696 14.030 1.00 94.62 98 LEU A CA 1
ATOM 756 C C . LEU A 1 98 ? 2.686 -20.167 13.942 1.00 94.62 98 LEU A C 1
ATOM 758 O O . LEU A 1 98 ? 3.556 -19.457 14.439 1.00 94.62 98 LEU A O 1
ATOM 762 N N . ILE A 1 99 ? 1.593 -19.669 13.358 1.00 95.50 99 ILE A N 1
ATOM 763 C CA . ILE A 1 99 ? 1.294 -18.234 13.270 1.00 95.50 99 ILE A CA 1
ATOM 764 C C . ILE A 1 99 ? 1.124 -17.626 14.665 1.00 95.50 99 ILE A C 1
ATOM 766 O O . ILE A 1 99 ? 1.705 -16.584 14.946 1.00 95.50 99 ILE A O 1
ATOM 770 N N . LEU A 1 100 ? 0.388 -18.285 15.566 1.00 95.00 100 LEU A N 1
ATOM 771 C CA . LEU A 1 100 ? 0.244 -17.808 16.945 1.00 95.00 100 LEU A CA 1
ATOM 772 C C . LEU A 1 100 ? 1.584 -17.790 17.686 1.00 95.00 100 LEU A C 1
ATOM 774 O O . LEU A 1 100 ? 1.895 -16.808 18.351 1.00 95.00 100 LEU A O 1
ATOM 778 N N . SER A 1 101 ? 2.397 -18.840 17.551 1.00 91.75 101 SER A N 1
ATOM 779 C CA . SER A 1 101 ? 3.729 -18.933 18.157 1.00 91.75 101 SER A CA 1
ATOM 780 C C . SER A 1 101 ? 4.708 -17.900 17.593 1.00 91.75 101 SER A C 1
ATOM 782 O O . SER A 1 101 ? 5.608 -17.468 18.311 1.00 91.75 101 SER A O 1
ATOM 784 N N . ASN A 1 102 ? 4.520 -17.472 16.342 1.00 91.25 102 ASN A N 1
ATOM 785 C CA . ASN A 1 102 ? 5.274 -16.399 15.700 1.00 91.25 102 ASN A CA 1
ATOM 786 C C . ASN A 1 102 ? 4.377 -15.185 15.410 1.00 91.25 102 ASN A C 1
ATOM 788 O O . ASN A 1 102 ? 4.211 -14.747 14.268 1.00 91.25 102 ASN A O 1
ATOM 792 N N . LEU A 1 103 ? 3.795 -14.638 16.480 1.00 92.62 103 LEU A N 1
ATOM 793 C CA . LEU A 1 103 ? 2.846 -13.534 16.383 1.00 92.62 103 LEU A CA 1
ATOM 794 C C . LEU A 1 103 ? 3.466 -12.261 15.781 1.00 92.62 103 LEU A C 1
ATOM 796 O O . LEU A 1 103 ? 2.740 -11.467 15.196 1.00 92.62 103 LEU A O 1
ATOM 800 N N . THR A 1 104 ? 4.790 -12.088 15.850 1.00 90.38 104 THR A N 1
ATOM 801 C CA . THR A 1 104 ? 5.509 -11.004 15.159 1.00 90.38 104 THR A CA 1
ATOM 802 C C . THR A 1 104 ? 5.312 -11.057 13.642 1.00 90.38 104 THR A C 1
ATOM 804 O O . THR A 1 104 ? 5.011 -10.036 13.035 1.00 90.38 104 THR A O 1
ATOM 807 N N . SER A 1 105 ? 5.414 -12.236 13.013 1.00 90.50 105 SER A N 1
ATOM 808 C CA . SER A 1 105 ? 5.162 -12.368 11.569 1.00 90.50 105 SER A CA 1
ATOM 809 C C . SER A 1 105 ? 3.713 -12.030 11.209 1.00 90.50 105 SER A C 1
ATOM 811 O O . SER A 1 105 ? 3.462 -11.436 10.163 1.00 90.50 105 SER A O 1
ATOM 813 N N . PHE A 1 106 ? 2.757 -12.388 12.073 1.00 93.75 106 PHE A N 1
ATOM 814 C CA . PHE A 1 106 ? 1.350 -12.041 11.868 1.00 93.75 106 PHE A CA 1
ATOM 815 C C . PHE A 1 106 ? 1.075 -10.550 12.085 1.00 93.75 106 PHE A C 1
ATOM 817 O O . PHE A 1 106 ? 0.312 -9.960 11.330 1.00 93.75 106 PHE A O 1
ATOM 824 N N . PHE A 1 107 ? 1.709 -9.938 13.087 1.00 92.56 107 PHE A N 1
ATOM 825 C CA . PHE A 1 107 ? 1.712 -8.492 13.288 1.00 92.56 107 PHE A CA 1
ATOM 826 C C . PHE A 1 107 ? 2.178 -7.782 12.016 1.00 92.56 107 PHE A C 1
ATOM 828 O O . PHE A 1 107 ? 1.447 -6.958 11.475 1.00 92.56 107 PHE A O 1
ATOM 835 N N . ASP A 1 108 ? 3.346 -8.165 11.494 1.00 89.81 108 ASP A N 1
ATOM 836 C CA . ASP A 1 108 ? 3.886 -7.582 10.268 1.00 89.81 108 ASP A CA 1
ATOM 837 C C . ASP A 1 108 ? 2.929 -7.778 9.089 1.00 89.81 108 ASP A C 1
ATOM 839 O O . ASP A 1 108 ? 2.723 -6.842 8.322 1.00 89.81 108 ASP A O 1
ATOM 843 N N . PHE A 1 109 ? 2.327 -8.963 8.947 1.00 93.38 109 PHE A N 1
ATOM 844 C CA . PHE A 1 109 ? 1.324 -9.242 7.918 1.00 93.38 109 PHE A CA 1
ATOM 845 C C . PHE A 1 109 ? 0.119 -8.316 8.040 1.00 93.38 109 PHE A C 1
ATOM 847 O O . PHE A 1 109 ? -0.164 -7.582 7.100 1.00 93.38 109 PHE A O 1
ATOM 854 N N . TYR A 1 110 ? -0.533 -8.295 9.202 1.00 93.00 110 TYR A N 1
ATOM 855 C CA . TYR A 1 110 ? -1.735 -7.503 9.442 1.00 93.00 110 TYR A CA 1
ATOM 856 C C . TYR A 1 110 ? -1.482 -6.006 9.227 1.00 93.00 110 TYR A C 1
ATOM 858 O O . TYR A 1 110 ? -2.291 -5.314 8.618 1.00 93.00 110 TYR A O 1
ATOM 866 N N . GLU A 1 111 ? -0.327 -5.502 9.669 1.00 89.88 111 GLU A N 1
ATOM 867 C CA . GLU A 1 111 ? 0.050 -4.098 9.483 1.00 89.88 111 GLU A CA 1
ATOM 868 C C . GLU A 1 111 ? 0.510 -3.757 8.059 1.00 89.88 111 GLU A C 1
ATOM 870 O O . GLU A 1 111 ? 0.564 -2.572 7.700 1.00 89.88 111 GLU A O 1
ATOM 875 N N . SER A 1 112 ? 0.836 -4.772 7.256 1.00 89.50 112 SER A N 1
ATOM 876 C CA . SER A 1 112 ? 1.145 -4.627 5.832 1.00 89.50 112 SER A CA 1
ATOM 877 C C . SER A 1 112 ? -0.103 -4.636 4.955 1.00 89.50 112 SER A C 1
ATOM 879 O O . SER A 1 112 ? 0.007 -4.208 3.812 1.00 89.50 112 SER A O 1
ATOM 881 N N . VAL A 1 113 ? -1.261 -5.072 5.468 1.00 91.19 113 VAL A N 1
ATOM 882 C CA . VAL A 1 113 ? -2.522 -5.079 4.714 1.00 91.19 113 VAL A CA 1
ATOM 883 C C . VAL A 1 113 ? -2.911 -3.654 4.317 1.00 91.19 113 VAL A C 1
ATOM 885 O O . VAL A 1 113 ? -2.949 -2.738 5.147 1.00 91.19 113 VAL A O 1
ATOM 888 N N . LEU A 1 114 ? -3.211 -3.474 3.038 1.00 87.62 114 LEU A N 1
ATOM 889 C CA . LEU A 1 114 ? -3.687 -2.242 2.429 1.00 87.62 114 LEU A CA 1
ATOM 890 C C . LEU A 1 114 ? -5.187 -2.350 2.104 1.00 87.62 114 LEU A C 1
ATOM 892 O O . LEU A 1 114 ? -5.711 -3.454 1.978 1.00 87.62 114 LEU A O 1
ATOM 896 N N . PRO A 1 115 ? -5.918 -1.223 1.996 1.00 85.88 115 PRO A N 1
ATOM 897 C CA . PRO A 1 115 ? -7.345 -1.238 1.662 1.00 85.88 115 PRO A CA 1
ATOM 898 C C . PRO A 1 115 ? -7.688 -1.942 0.342 1.00 85.88 115 PRO A C 1
ATOM 900 O O . PRO A 1 115 ? -8.822 -2.378 0.169 1.00 85.88 115 PRO A O 1
ATOM 903 N N . GLU A 1 116 ? -6.733 -2.013 -0.584 1.00 88.06 116 GLU A N 1
ATOM 904 C CA . GLU A 1 116 ? -6.868 -2.659 -1.888 1.00 88.06 116 GLU A CA 1
ATOM 905 C C . GLU A 1 116 ? -6.701 -4.189 -1.838 1.00 88.06 116 GLU A C 1
ATOM 907 O O . GLU A 1 116 ? -7.054 -4.857 -2.812 1.00 88.06 116 GLU A O 1
ATOM 912 N N . ASP A 1 117 ? -6.191 -4.738 -0.730 1.00 92.12 117 ASP A N 1
ATOM 913 C CA . ASP A 1 117 ? -5.945 -6.174 -0.576 1.00 92.12 117 ASP A CA 1
ATOM 914 C C . ASP A 1 117 ? -7.251 -6.953 -0.339 1.00 92.12 117 ASP A C 1
ATOM 916 O O . ASP A 1 117 ? -8.160 -6.528 0.384 1.00 92.12 117 ASP A O 1
ATOM 920 N N . TYR A 1 118 ? -7.318 -8.163 -0.890 1.00 94.94 118 TYR A N 1
ATOM 921 C CA . TYR A 1 118 ? -8.443 -9.085 -0.758 1.00 94.94 118 TYR A CA 1
ATOM 922 C C . TYR A 1 118 ? -8.102 -10.203 0.232 1.00 94.94 118 TYR A C 1
ATOM 924 O O . TYR A 1 118 ? -7.713 -11.305 -0.164 1.00 94.94 118 TYR A O 1
ATOM 932 N N . LEU A 1 119 ? -8.298 -9.948 1.531 1.00 95.44 119 LEU A N 1
ATOM 933 C CA . LEU A 1 119 ? -7.929 -10.888 2.602 1.00 95.44 119 LEU A CA 1
ATOM 934 C C . LEU A 1 119 ? -8.522 -12.294 2.445 1.00 95.44 119 LEU A C 1
ATOM 936 O O . LEU A 1 119 ? -7.838 -13.268 2.747 1.00 95.44 119 LEU A O 1
ATOM 940 N N . ASP A 1 120 ? -9.745 -12.415 1.929 1.00 96.19 120 ASP A N 1
ATOM 941 C CA . ASP A 1 120 ? -10.391 -13.699 1.636 1.00 96.19 120 ASP A CA 1
ATOM 942 C C . ASP A 1 120 ? -9.538 -14.537 0.666 1.00 96.19 120 ASP A C 1
ATOM 944 O O . ASP A 1 120 ? -9.317 -15.730 0.866 1.00 96.19 120 ASP A O 1
ATOM 948 N N . LYS A 1 121 ? -9.012 -13.894 -0.383 1.00 96.81 121 LYS A N 1
ATOM 949 C CA . LYS A 1 121 ? -8.162 -14.540 -1.388 1.00 96.81 121 LYS A CA 1
ATOM 950 C C . LYS A 1 121 ? -6.760 -14.791 -0.852 1.00 96.81 121 LYS A C 1
ATOM 952 O O . LYS A 1 121 ? -6.227 -15.875 -1.073 1.00 96.81 121 LYS A O 1
ATOM 957 N N . ALA A 1 122 ? -6.191 -13.845 -0.104 1.00 97.31 122 ALA A N 1
ATOM 958 C CA . ALA A 1 122 ? -4.914 -14.047 0.576 1.00 97.31 122 ALA A CA 1
ATOM 959 C C . ALA A 1 122 ? -4.975 -15.270 1.513 1.00 97.31 122 ALA A C 1
ATOM 961 O O . ALA A 1 122 ? -4.068 -16.100 1.521 1.00 97.31 122 ALA A O 1
ATOM 962 N N . GLY A 1 123 ? -6.078 -15.437 2.250 1.00 97.50 123 GLY A N 1
ATOM 963 C CA . GLY A 1 123 ? -6.330 -16.599 3.097 1.00 97.50 123 GLY A CA 1
ATOM 964 C C . GLY A 1 123 ? -6.385 -17.917 2.321 1.00 97.50 123 GLY A C 1
ATOM 965 O O . GLY A 1 123 ? -5.731 -18.876 2.732 1.00 97.50 123 GLY A O 1
ATOM 966 N N . ILE A 1 124 ? -7.067 -17.955 1.171 1.00 97.50 124 ILE A N 1
ATOM 967 C CA . ILE A 1 124 ? -7.079 -19.123 0.269 1.00 97.50 124 ILE A CA 1
ATOM 968 C C . ILE A 1 124 ? -5.663 -19.450 -0.227 1.00 97.50 124 ILE A C 1
ATOM 970 O O . ILE A 1 124 ? -5.234 -20.601 -0.163 1.00 97.50 124 ILE A O 1
ATOM 974 N N . ILE A 1 125 ? -4.895 -18.445 -0.655 1.00 97.75 125 ILE A N 1
ATOM 975 C CA . ILE A 1 125 ? -3.513 -18.640 -1.118 1.00 97.75 125 ILE A CA 1
ATOM 976 C C . ILE A 1 125 ? -2.637 -19.187 0.014 1.00 97.75 125 ILE A C 1
ATOM 978 O O . ILE A 1 125 ? -1.829 -20.085 -0.213 1.00 97.75 125 ILE A O 1
ATOM 982 N N . LEU A 1 126 ? -2.808 -18.714 1.252 1.00 97.44 126 LEU A N 1
ATOM 983 C CA . LEU A 1 126 ? -2.094 -19.269 2.406 1.00 97.44 126 LEU A CA 1
ATOM 984 C C . LEU A 1 126 ? -2.441 -20.734 2.662 1.00 97.44 126 LEU A C 1
ATOM 986 O O . LEU A 1 126 ? -1.536 -21.518 2.950 1.00 97.44 126 LEU A O 1
ATOM 990 N N . GLU A 1 127 ? -3.715 -21.112 2.546 1.00 97.62 127 GLU A N 1
ATOM 991 C CA . GLU A 1 127 ? -4.154 -22.507 2.661 1.00 97.62 127 GLU A CA 1
ATOM 992 C C . GLU A 1 127 ? -3.495 -23.382 1.586 1.00 97.62 127 GLU A C 1
ATOM 994 O O . GLU A 1 127 ? -2.951 -24.447 1.896 1.00 97.62 127 GLU A O 1
ATOM 999 N N . GLU A 1 128 ? -3.457 -22.905 0.341 1.00 97.31 128 GLU A N 1
ATOM 1000 C CA . GLU A 1 128 ? -2.798 -23.593 -0.769 1.00 97.31 128 GLU A CA 1
ATOM 1001 C C . GLU A 1 128 ? -1.287 -23.731 -0.562 1.00 97.31 128 GLU A C 1
ATOM 1003 O O . GLU A 1 128 ? -0.729 -24.804 -0.806 1.00 97.31 128 GLU A O 1
ATOM 1008 N N . LEU A 1 129 ? -0.604 -22.676 -0.112 1.00 97.81 129 LEU A N 1
ATOM 1009 C CA . LEU A 1 129 ? 0.833 -22.710 0.174 1.00 97.81 129 LEU A CA 1
ATOM 1010 C C . LEU A 1 129 ? 1.143 -23.671 1.327 1.00 97.81 129 LEU A C 1
ATOM 1012 O O . LEU A 1 129 ? 2.091 -24.451 1.242 1.00 97.81 129 LEU A O 1
ATOM 1016 N N . ALA A 1 130 ? 0.332 -23.654 2.384 1.00 97.12 130 ALA A N 1
ATOM 1017 C CA . ALA A 1 130 ? 0.472 -24.547 3.527 1.00 97.12 130 ALA A CA 1
ATOM 1018 C C . ALA A 1 130 ? 0.265 -26.022 3.147 1.00 97.12 130 ALA A C 1
ATOM 1020 O O . ALA A 1 130 ? 0.959 -26.897 3.669 1.00 97.12 130 ALA A O 1
ATOM 1021 N N . TYR A 1 131 ? -0.670 -26.308 2.236 1.00 96.56 131 TYR A N 1
ATOM 1022 C CA . TYR A 1 131 ? -0.941 -27.662 1.756 1.00 96.56 131 TYR A CA 1
ATOM 1023 C C . TYR A 1 131 ? 0.133 -28.167 0.780 1.00 96.56 131 TYR A C 1
ATOM 1025 O O . TYR A 1 131 ? 0.639 -29.279 0.937 1.00 96.56 131 TYR A O 1
ATOM 1033 N N . ASN A 1 132 ? 0.505 -27.349 -0.209 1.00 96.50 132 ASN A N 1
ATOM 1034 C CA . ASN A 1 132 ? 1.394 -27.757 -1.300 1.00 96.50 132 ASN A CA 1
ATOM 1035 C C . ASN A 1 132 ? 2.885 -27.640 -0.948 1.00 96.50 132 ASN A C 1
ATOM 1037 O O . ASN A 1 132 ? 3.700 -28.418 -1.446 1.00 96.50 132 ASN A O 1
ATOM 1041 N N . CYS A 1 133 ? 3.257 -26.686 -0.091 1.00 96.31 133 CYS A N 1
ATOM 1042 C CA . CYS A 1 133 ? 4.644 -26.378 0.271 1.00 96.31 133 CYS A CA 1
ATOM 1043 C C . CYS A 1 133 ? 4.839 -26.312 1.802 1.00 96.31 133 CYS A C 1
ATOM 1045 O O . CYS A 1 133 ? 5.353 -25.317 2.321 1.00 96.31 133 CYS A O 1
ATOM 1047 N N . PRO A 1 134 ? 4.446 -27.351 2.569 1.00 96.69 134 PRO A N 1
ATOM 1048 C CA . PRO A 1 134 ? 4.376 -27.278 4.031 1.00 96.69 134 PRO A CA 1
ATOM 1049 C C . PRO A 1 134 ? 5.730 -27.009 4.701 1.00 96.69 134 PRO A C 1
ATOM 1051 O O . PRO A 1 134 ? 5.784 -26.374 5.754 1.00 96.69 134 PRO A O 1
ATOM 1054 N N . LYS A 1 135 ? 6.834 -27.491 4.112 1.00 96.31 135 LYS A N 1
ATOM 1055 C CA . LYS A 1 135 ? 8.187 -27.317 4.665 1.00 96.31 135 LYS A CA 1
ATOM 1056 C C . LYS A 1 135 ? 8.692 -25.893 4.461 1.00 96.31 135 LYS A C 1
ATOM 1058 O O . LYS A 1 135 ? 9.260 -25.300 5.374 1.00 96.31 135 LYS A O 1
ATOM 1063 N N . GLU A 1 136 ? 8.493 -25.359 3.263 1.00 96.19 136 GLU A N 1
ATOM 1064 C CA . GLU A 1 136 ? 8.862 -23.999 2.887 1.00 96.19 136 GLU A CA 1
ATOM 1065 C C . GLU A 1 136 ? 8.023 -22.991 3.674 1.00 96.19 136 GLU A C 1
ATOM 1067 O O . GLU A 1 136 ? 8.582 -22.044 4.224 1.00 96.19 136 GLU A O 1
ATOM 1072 N N . PHE A 1 137 ? 6.718 -23.251 3.817 1.00 95.81 137 PHE A N 1
ATOM 1073 C CA . PHE A 1 137 ? 5.803 -22.459 4.637 1.00 95.81 137 PHE A CA 1
ATOM 1074 C C . PHE A 1 137 ? 6.271 -22.383 6.096 1.00 95.81 137 PHE A C 1
ATOM 1076 O O . PHE A 1 137 ? 6.381 -21.298 6.660 1.00 95.81 137 PHE A O 1
ATOM 1083 N N . GLU A 1 138 ? 6.599 -23.528 6.707 1.00 94.88 138 GLU A N 1
ATOM 1084 C CA . GLU A 1 138 ? 7.059 -23.584 8.101 1.00 94.88 138 GLU A CA 1
ATOM 1085 C C . GLU A 1 138 ? 8.381 -22.836 8.308 1.00 94.88 138 GLU A C 1
ATOM 1087 O O . GLU A 1 138 ? 8.557 -22.128 9.299 1.00 94.88 138 GLU A O 1
ATOM 1092 N N . ARG A 1 139 ? 9.310 -22.962 7.357 1.00 94.00 139 ARG A N 1
ATOM 1093 C CA . ARG A 1 139 ? 10.633 -22.334 7.439 1.00 94.00 139 ARG A CA 1
ATOM 1094 C C . ARG A 1 139 ? 10.606 -20.829 7.160 1.00 94.00 139 ARG A C 1
ATOM 1096 O O . ARG A 1 139 ? 11.444 -20.110 7.709 1.00 94.00 139 ARG A O 1
ATOM 1103 N N . HIS A 1 140 ? 9.693 -20.378 6.301 1.00 95.06 140 HIS A N 1
ATOM 1104 C CA . HIS A 1 140 ? 9.637 -19.019 5.762 1.00 95.06 140 HIS A CA 1
ATOM 1105 C C . HIS A 1 140 ? 8.231 -18.411 5.872 1.00 95.06 140 HIS A C 1
ATOM 1107 O O . HIS A 1 140 ? 7.699 -17.870 4.903 1.00 95.06 140 HIS A O 1
ATOM 1113 N N . LEU A 1 141 ? 7.642 -18.460 7.071 1.00 95.62 141 LEU A N 1
ATOM 1114 C CA . LEU A 1 141 ? 6.280 -17.982 7.330 1.00 95.62 141 LEU A CA 1
ATOM 1115 C C . LEU A 1 141 ? 6.033 -16.544 6.835 1.00 95.62 141 LEU A C 1
ATOM 1117 O O . LEU A 1 141 ? 5.069 -16.311 6.112 1.00 95.62 141 LEU A O 1
ATOM 1121 N N . SER A 1 142 ? 6.906 -15.584 7.171 1.00 94.50 142 SER A N 1
ATOM 1122 C CA . SER A 1 142 ? 6.747 -14.183 6.737 1.00 94.50 142 SER A CA 1
ATOM 1123 C C . SER A 1 142 ? 6.739 -14.034 5.211 1.00 94.50 142 SER A C 1
ATOM 1125 O O . SER A 1 142 ? 6.047 -13.173 4.675 1.00 94.50 142 SER A O 1
ATOM 1127 N N . LEU A 1 143 ? 7.488 -14.880 4.498 1.00 96.81 143 LEU A N 1
ATOM 1128 C CA . LEU A 1 143 ? 7.506 -14.871 3.038 1.00 96.81 143 LEU A CA 1
ATOM 1129 C C . LEU A 1 143 ? 6.215 -15.463 2.472 1.00 96.81 143 LEU A C 1
ATOM 1131 O O . LEU A 1 143 ? 5.680 -14.901 1.526 1.00 96.81 143 LEU A O 1
ATOM 1135 N N . ALA A 1 144 ? 5.688 -16.542 3.056 1.00 97.69 144 ALA A N 1
ATOM 1136 C CA . ALA A 1 144 ? 4.392 -17.089 2.651 1.00 97.69 144 ALA A CA 1
ATOM 1137 C C . ALA A 1 144 ? 3.261 -16.057 2.832 1.00 97.69 144 ALA A C 1
ATOM 1139 O O . ALA A 1 144 ? 2.452 -15.877 1.926 1.00 97.69 144 ALA A O 1
ATOM 1140 N N . LEU A 1 145 ? 3.272 -15.315 3.948 1.00 97.06 145 LEU A N 1
ATOM 1141 C CA . LEU A 1 145 ? 2.356 -14.196 4.209 1.00 97.06 145 LEU A CA 1
ATOM 1142 C C . LEU A 1 145 ? 2.498 -13.069 3.170 1.00 97.06 145 LEU A C 1
ATOM 1144 O O . LEU A 1 145 ? 1.502 -12.543 2.683 1.00 97.06 145 LEU A O 1
ATOM 1148 N N . ALA A 1 146 ? 3.723 -12.727 2.768 1.00 96.69 146 ALA A N 1
ATOM 1149 C CA . ALA A 1 146 ? 3.947 -11.733 1.719 1.00 96.69 146 ALA A CA 1
ATOM 1150 C C . ALA A 1 146 ? 3.483 -12.214 0.337 1.00 96.69 146 ALA A C 1
ATOM 1152 O O . ALA A 1 146 ? 2.876 -11.447 -0.403 1.00 96.69 146 ALA A O 1
ATOM 1153 N N . VAL A 1 147 ? 3.733 -13.482 -0.006 1.00 97.50 147 VAL A N 1
ATOM 1154 C CA . VAL A 1 147 ? 3.248 -14.086 -1.257 1.00 97.50 147 VAL A CA 1
ATOM 1155 C C . VAL A 1 147 ? 1.723 -14.048 -1.304 1.00 97.50 147 VAL A C 1
ATOM 1157 O O . VAL A 1 147 ? 1.170 -13.682 -2.335 1.00 97.50 147 VAL A O 1
ATOM 1160 N N . SER A 1 148 ? 1.032 -14.331 -0.197 1.00 97.69 148 SER A N 1
ATOM 1161 C CA . SER A 1 148 ? -0.431 -14.259 -0.193 1.00 97.69 148 SER A CA 1
ATOM 1162 C C . SER A 1 148 ? -0.997 -12.862 -0.437 1.00 97.69 148 SER A C 1
ATOM 1164 O O . SER A 1 148 ? -2.065 -12.771 -1.022 1.00 97.69 148 SER A O 1
ATOM 1166 N N . LEU A 1 149 ? -0.285 -11.798 -0.041 1.00 96.56 149 LEU A N 1
ATOM 1167 C CA . LEU A 1 149 ? -0.702 -10.411 -0.298 1.00 96.56 149 LEU A CA 1
ATOM 1168 C C . LEU A 1 149 ? -0.359 -9.917 -1.708 1.00 96.56 149 LEU A C 1
ATOM 1170 O O . LEU A 1 149 ? -0.904 -8.927 -2.149 1.00 96.56 149 LEU A O 1
ATOM 1174 N N . VAL A 1 150 ? 0.591 -10.541 -2.404 1.00 95.75 150 VAL A N 1
ATOM 1175 C CA . VAL A 1 150 ? 0.939 -10.150 -3.786 1.00 95.75 150 VAL A CA 1
ATOM 1176 C C . VAL A 1 150 ? -0.000 -10.802 -4.803 1.00 95.75 150 VAL A C 1
ATOM 1178 O O . VAL A 1 150 ? -0.252 -10.256 -5.876 1.00 95.75 150 VAL A O 1
ATOM 1181 N N . TYR A 1 151 ? -0.485 -12.001 -4.481 1.00 95.94 151 TYR A N 1
ATOM 1182 C CA . TYR A 1 151 ? -1.248 -12.853 -5.393 1.00 95.94 151 TYR A CA 1
ATOM 1183 C C . TYR A 1 151 ? -2.761 -12.832 -5.134 1.00 95.94 151 TYR A C 1
ATOM 1185 O O . TYR A 1 151 ? -3.508 -13.531 -5.817 1.00 95.94 151 TYR A O 1
ATOM 1193 N N . ASP A 1 152 ? -3.235 -12.051 -4.164 1.00 95.56 152 ASP A N 1
ATOM 1194 C CA . ASP A 1 152 ? -4.665 -11.877 -3.887 1.00 95.56 152 ASP A CA 1
ATOM 1195 C C . ASP A 1 152 ? -5.390 -11.055 -4.975 1.00 95.56 152 ASP A C 1
ATOM 1197 O O . ASP A 1 152 ? -6.606 -11.180 -5.166 1.00 95.56 152 ASP A O 1
ATOM 1201 N N . ALA A 1 153 ? -4.644 -10.263 -5.745 1.00 91.75 153 ALA A N 1
ATOM 1202 C CA . ALA A 1 153 ? -5.116 -9.490 -6.880 1.00 91.75 153 ALA A CA 1
ATOM 1203 C C . ALA A 1 153 ? -4.449 -9.927 -8.192 1.00 91.75 153 ALA A C 1
ATOM 1205 O O . ALA A 1 153 ? -3.292 -10.341 -8.237 1.00 91.75 153 ALA A O 1
ATOM 1206 N N . ILE A 1 154 ? -5.198 -9.799 -9.292 1.00 88.81 154 ILE A N 1
ATOM 1207 C CA . ILE A 1 154 ? -4.668 -10.045 -10.634 1.00 88.81 154 ILE A CA 1
ATOM 1208 C C . ILE A 1 154 ? -3.919 -8.784 -11.085 1.00 88.81 154 ILE A C 1
ATOM 1210 O O . ILE A 1 154 ? -4.530 -7.712 -11.125 1.00 88.81 154 ILE A O 1
ATOM 1214 N N . PRO A 1 155 ? -2.637 -8.887 -11.460 1.00 88.69 155 PRO A N 1
ATOM 1215 C CA . PRO A 1 155 ? -1.885 -7.748 -11.959 1.00 88.69 155 PRO A CA 1
ATOM 1216 C C . PRO A 1 155 ? -2.405 -7.237 -13.315 1.00 88.69 155 PRO A C 1
ATOM 1218 O O . PRO A 1 155 ? -2.801 -8.036 -14.169 1.00 88.69 155 PRO A O 1
ATOM 1221 N N . PRO A 1 156 ? -2.353 -5.917 -13.566 1.00 87.00 156 PRO A N 1
ATOM 1222 C CA . PRO A 1 156 ? -2.724 -5.332 -14.846 1.00 87.00 156 PRO A CA 1
ATOM 1223 C C . PRO A 1 156 ? -1.681 -5.665 -15.919 1.00 87.00 156 PRO A C 1
ATOM 1225 O O . PRO A 1 156 ? -0.487 -5.781 -15.634 1.00 87.00 156 PRO A O 1
ATOM 1228 N N . ALA A 1 157 ? -2.118 -5.775 -17.176 1.00 82.50 157 ALA A N 1
ATOM 1229 C CA . ALA A 1 157 ? -1.254 -6.155 -18.297 1.00 82.50 157 ALA A CA 1
ATOM 1230 C C . ALA A 1 157 ? -0.073 -5.183 -18.493 1.00 82.50 157 ALA A C 1
ATOM 1232 O O . ALA A 1 157 ? 1.003 -5.570 -18.945 1.00 82.50 157 ALA A O 1
ATOM 1233 N N . GLU A 1 158 ? -0.256 -3.919 -18.119 1.00 81.62 158 GLU A N 1
ATOM 1234 C CA . GLU A 1 158 ? 0.722 -2.849 -18.259 1.00 81.62 158 GLU A CA 1
ATOM 1235 C C . GLU A 1 158 ? 1.834 -2.893 -17.201 1.00 81.62 158 GLU A C 1
ATOM 1237 O O . GLU A 1 158 ? 2.832 -2.188 -17.365 1.00 81.62 158 GLU A O 1
ATOM 1242 N N . CYS A 1 159 ? 1.715 -3.692 -16.129 1.00 81.75 159 CYS A N 1
ATOM 1243 C CA . CYS A 1 159 ? 2.701 -3.673 -15.039 1.00 81.75 159 CYS A CA 1
ATOM 1244 C C . CYS A 1 159 ? 4.080 -4.212 -15.446 1.00 81.75 159 CYS A C 1
ATOM 1246 O O . CYS A 1 159 ? 5.089 -3.870 -14.828 1.00 81.75 159 CYS A O 1
ATOM 1248 N N . THR A 1 160 ? 4.129 -5.005 -16.517 1.00 81.81 160 THR A N 1
ATOM 1249 C CA . THR A 1 160 ? 5.366 -5.514 -17.119 1.00 81.81 160 THR A CA 1
ATOM 1250 C C . THR A 1 160 ? 5.872 -4.632 -18.257 1.00 81.81 160 THR A C 1
ATOM 1252 O O . THR A 1 160 ? 6.996 -4.821 -18.720 1.00 81.81 160 THR A O 1
ATOM 1255 N N . ASN A 1 161 ? 5.082 -3.656 -18.720 1.00 83.00 161 ASN A N 1
ATOM 1256 C CA . ASN A 1 161 ? 5.422 -2.835 -19.874 1.00 83.00 161 ASN A CA 1
ATOM 1257 C C . ASN A 1 161 ? 6.457 -1.759 -19.529 1.00 83.00 161 ASN A C 1
ATOM 1259 O O . ASN A 1 161 ? 6.131 -0.586 -19.380 1.00 83.00 161 ASN A O 1
ATOM 1263 N N . PHE A 1 162 ? 7.726 -2.158 -19.479 1.00 79.50 162 PHE A N 1
ATOM 1264 C CA . PHE A 1 162 ? 8.857 -1.268 -19.207 1.00 79.50 162 PHE A CA 1
ATOM 1265 C C . PHE A 1 162 ? 9.248 -0.351 -20.380 1.00 79.50 162 PHE A C 1
ATOM 1267 O O . PHE A 1 162 ? 10.263 0.343 -20.299 1.00 79.50 162 PHE A O 1
ATOM 1274 N N . GLY A 1 163 ? 8.488 -0.350 -21.483 1.00 78.00 163 GLY A N 1
ATOM 1275 C CA . GLY A 1 163 ? 8.871 0.347 -22.715 1.00 78.00 163 GLY A CA 1
ATOM 1276 C C . GLY A 1 163 ? 10.132 -0.237 -23.365 1.00 78.00 163 GLY A C 1
ATOM 1277 O O . GLY A 1 163 ? 10.860 0.478 -24.052 1.00 78.00 163 GLY A O 1
ATOM 1278 N N . LEU A 1 164 ? 10.405 -1.519 -23.107 1.00 82.12 164 LEU A N 1
ATOM 1279 C CA . LEU A 1 164 ? 11.545 -2.277 -23.622 1.00 82.12 164 LEU A CA 1
ATOM 1280 C C . LEU A 1 164 ? 11.084 -3.273 -24.703 1.00 82.12 164 LEU A C 1
ATOM 1282 O O . LEU A 1 164 ? 9.898 -3.593 -24.747 1.00 82.12 164 LEU A O 1
ATOM 1286 N N . PRO A 1 165 ? 11.993 -3.761 -25.571 1.00 83.06 165 PRO A N 1
ATOM 1287 C CA . PRO A 1 165 ? 11.645 -4.669 -26.667 1.00 83.06 165 PRO A CA 1
ATOM 1288 C C . PRO A 1 165 ? 10.977 -5.972 -26.215 1.00 83.06 165 PRO A C 1
ATOM 1290 O O . PRO A 1 165 ? 9.969 -6.347 -26.799 1.00 83.06 165 PRO A O 1
ATOM 1293 N N . ASP A 1 166 ? 11.517 -6.610 -25.169 1.00 80.25 166 ASP A N 1
ATOM 1294 C CA . ASP A 1 166 ? 10.895 -7.760 -24.509 1.00 80.25 166 ASP A CA 1
ATOM 1295 C C . ASP A 1 166 ? 10.621 -7.398 -23.049 1.00 80.25 166 ASP A C 1
ATOM 1297 O O . ASP A 1 166 ? 11.495 -6.883 -22.339 1.00 80.25 166 ASP A O 1
ATOM 1301 N N . THR A 1 167 ? 9.403 -7.679 -22.596 1.00 74.50 167 THR A N 1
ATOM 1302 C CA . THR A 1 167 ? 8.976 -7.470 -21.215 1.00 74.50 167 THR A CA 1
ATOM 1303 C C . THR A 1 167 ? 8.869 -8.813 -20.502 1.00 74.50 167 THR A C 1
ATOM 1305 O O . THR A 1 167 ? 8.431 -9.801 -21.098 1.00 74.50 167 THR A O 1
ATOM 1308 N N . PRO A 1 168 ? 9.303 -8.904 -19.234 1.00 83.19 168 PRO A N 1
ATOM 1309 C CA . PRO A 1 168 ? 9.222 -10.157 -18.508 1.00 83.19 168 PRO A CA 1
ATOM 1310 C C . PRO A 1 168 ? 7.758 -10.493 -18.223 1.00 83.19 168 PRO A C 1
ATOM 1312 O O . PRO A 1 168 ? 6.948 -9.599 -17.985 1.00 83.19 168 PRO A O 1
ATOM 1315 N N . SER A 1 169 ? 7.414 -11.780 -18.228 1.00 85.06 169 SER A N 1
ATOM 1316 C CA . SER A 1 169 ? 6.068 -12.208 -17.856 1.00 85.06 169 SER A CA 1
ATOM 1317 C C . SER A 1 169 ? 5.869 -12.094 -16.349 1.00 85.06 169 SER A C 1
ATOM 1319 O O . SER A 1 169 ? 6.820 -12.082 -15.566 1.00 85.06 169 SER A O 1
ATOM 1321 N N . ILE A 1 170 ? 4.621 -12.058 -15.920 1.00 83.94 170 ILE A N 1
ATOM 1322 C CA . ILE A 1 170 ? 4.282 -12.220 -14.509 1.00 83.94 170 ILE A CA 1
ATOM 1323 C C . ILE A 1 170 ? 4.461 -13.698 -14.157 1.00 83.94 170 ILE A C 1
ATOM 1325 O O . ILE A 1 170 ? 4.338 -14.567 -15.023 1.00 83.94 170 ILE A O 1
ATOM 1329 N N . MET A 1 171 ? 4.874 -13.988 -12.925 1.00 86.81 171 MET A N 1
ATOM 1330 C CA . MET A 1 171 ? 4.801 -15.355 -12.422 1.00 86.81 171 MET A CA 1
ATOM 1331 C C . MET A 1 171 ? 3.374 -15.616 -11.953 1.00 86.81 171 MET A C 1
ATOM 1333 O O . MET A 1 171 ? 2.887 -14.892 -11.100 1.00 86.81 171 MET A O 1
ATOM 1337 N N . ASP A 1 172 ? 2.719 -16.639 -12.499 1.00 83.62 172 ASP A N 1
ATOM 1338 C CA . ASP A 1 172 ? 1.310 -16.915 -12.181 1.00 83.62 172 ASP A CA 1
ATOM 1339 C C . ASP A 1 172 ? 1.147 -17.842 -10.961 1.00 83.62 172 ASP A C 1
ATOM 1341 O O . ASP A 1 172 ? 0.078 -17.899 -10.358 1.00 83.62 172 ASP A O 1
ATOM 1345 N N . SER A 1 173 ? 2.200 -18.579 -10.582 1.00 91.50 173 SER A N 1
ATOM 1346 C CA . SER A 1 173 ? 2.160 -19.547 -9.479 1.00 91.50 173 SER A CA 1
ATOM 1347 C C . SER A 1 173 ? 2.783 -18.976 -8.191 1.00 91.50 173 SER A C 1
ATOM 1349 O O . SER A 1 173 ? 4.012 -18.849 -8.113 1.00 91.50 173 SER A O 1
ATOM 1351 N N . PRO A 1 174 ? 1.985 -18.717 -7.132 1.00 94.81 174 PRO A N 1
ATOM 1352 C CA . PRO A 1 174 ? 2.521 -18.316 -5.829 1.00 94.81 174 PRO A CA 1
ATOM 1353 C C . PRO A 1 174 ? 3.407 -19.412 -5.209 1.00 94.81 174 PRO A C 1
ATOM 1355 O O . PRO A 1 174 ? 4.377 -19.112 -4.508 1.00 94.81 174 PRO A O 1
ATOM 1358 N N . GLN A 1 175 ? 3.123 -20.691 -5.498 1.00 95.25 175 GLN A N 1
ATOM 1359 C CA . GLN A 1 175 ? 3.920 -21.826 -5.024 1.00 95.25 175 GLN A CA 1
ATOM 1360 C C . GLN A 1 175 ? 5.338 -21.793 -5.612 1.00 95.25 175 GLN A C 1
ATOM 1362 O O . GLN A 1 175 ? 6.314 -21.982 -4.883 1.00 95.25 175 GLN A O 1
ATOM 1367 N N . GLU A 1 176 ? 5.474 -21.521 -6.915 1.00 93.00 176 GLU A N 1
ATOM 1368 C CA . GLU A 1 176 ? 6.784 -21.433 -7.567 1.00 93.00 176 GLU A CA 1
ATOM 1369 C C . GLU A 1 176 ? 7.642 -20.309 -6.985 1.00 93.00 176 GLU A C 1
ATOM 1371 O O . GLU A 1 176 ? 8.839 -20.513 -6.766 1.00 93.00 176 GLU A O 1
ATOM 1376 N N . VAL A 1 177 ? 7.038 -19.156 -6.675 1.00 94.12 177 VAL A N 1
ATOM 1377 C CA . VAL A 1 177 ? 7.731 -18.041 -6.014 1.00 94.12 177 VAL A CA 1
ATOM 1378 C C . VAL A 1 177 ? 8.241 -18.448 -4.637 1.00 94.12 177 VAL A C 1
ATOM 1380 O O . VAL A 1 177 ? 9.422 -18.242 -4.341 1.00 94.12 177 VAL A O 1
ATOM 1383 N N . LEU A 1 178 ? 7.388 -19.059 -3.806 1.00 95.50 178 LEU A N 1
ATOM 1384 C CA . LEU A 1 178 ? 7.780 -19.498 -2.467 1.00 95.50 178 LEU A CA 1
ATOM 1385 C C . LEU A 1 178 ? 8.913 -20.532 -2.531 1.00 95.50 178 LEU A C 1
ATOM 1387 O O . LEU A 1 178 ? 9.912 -20.385 -1.827 1.00 95.50 178 LEU A O 1
ATOM 1391 N N . ILE A 1 179 ? 8.800 -21.541 -3.400 1.00 94.94 179 ILE A N 1
ATOM 1392 C CA . ILE A 1 179 ? 9.820 -22.587 -3.574 1.00 94.94 179 ILE A CA 1
ATOM 1393 C C . ILE A 1 179 ? 11.137 -21.984 -4.076 1.00 94.94 179 ILE A C 1
ATOM 1395 O O . ILE A 1 179 ? 12.207 -22.295 -3.543 1.00 94.94 179 ILE A O 1
ATOM 1399 N N . TYR A 1 180 ? 11.079 -21.108 -5.083 1.00 93.06 180 TYR A N 1
ATOM 1400 C CA . TYR A 1 180 ? 12.263 -20.444 -5.625 1.00 93.06 180 TYR A CA 1
ATOM 1401 C C . TYR A 1 180 ? 12.987 -19.642 -4.546 1.00 93.06 180 TYR A C 1
ATOM 1403 O O . TYR A 1 180 ? 14.199 -19.792 -4.359 1.00 93.06 180 TYR A O 1
ATOM 1411 N N . ALA A 1 181 ? 12.238 -18.821 -3.810 1.00 93.19 181 ALA A N 1
ATOM 1412 C CA . ALA A 1 181 ? 12.788 -17.955 -2.787 1.00 93.19 181 ALA A CA 1
ATOM 1413 C C . ALA A 1 181 ? 13.289 -18.734 -1.556 1.00 93.19 181 ALA A C 1
ATOM 1415 O O . ALA A 1 181 ? 14.338 -18.394 -1.014 1.00 93.19 181 ALA A O 1
ATOM 1416 N N . ALA A 1 182 ? 12.626 -19.827 -1.164 1.00 90.62 182 ALA A N 1
ATOM 1417 C CA . ALA A 1 182 ? 13.062 -20.701 -0.070 1.00 90.62 182 ALA A CA 1
ATOM 1418 C C . ALA A 1 182 ? 14.346 -21.487 -0.401 1.00 90.62 182 ALA A C 1
ATOM 1420 O O . ALA A 1 182 ? 15.176 -21.743 0.474 1.00 90.62 182 ALA A O 1
ATOM 1421 N N . ALA A 1 183 ? 14.543 -21.857 -1.671 1.00 88.12 183 ALA A N 1
ATOM 1422 C CA . ALA A 1 183 ? 15.796 -22.442 -2.152 1.00 88.12 183 ALA A CA 1
ATOM 1423 C C . ALA A 1 183 ? 16.900 -21.383 -2.364 1.00 88.12 183 ALA A C 1
ATOM 1425 O O . ALA A 1 183 ? 18.075 -21.732 -2.496 1.00 88.12 183 ALA A O 1
ATOM 1426 N N . ALA A 1 184 ? 16.506 -20.107 -2.419 1.00 81.94 184 ALA A N 1
ATOM 1427 C CA . ALA A 1 184 ? 17.259 -18.854 -2.412 1.00 81.94 184 ALA A CA 1
ATOM 1428 C C . ALA A 1 184 ? 18.487 -18.766 -1.488 1.00 81.94 184 ALA A C 1
ATOM 1430 O O . ALA A 1 184 ? 18.309 -18.812 -0.277 1.00 81.94 184 ALA A O 1
ATOM 1431 N N . SER A 1 185 ? 19.700 -18.492 -1.986 1.00 84.75 185 SER A N 1
ATOM 1432 C CA . SER A 1 185 ? 20.688 -17.794 -1.145 1.00 84.75 185 SER A CA 1
ATOM 1433 C C . SER A 1 185 ? 20.442 -16.301 -1.322 1.00 84.75 185 SER A C 1
ATOM 1435 O O . SER A 1 185 ? 20.675 -15.778 -2.409 1.00 84.75 185 SER A O 1
ATOM 1437 N N . SER A 1 186 ? 19.977 -15.622 -0.275 1.00 89.06 186 SER A N 1
ATOM 1438 C CA . SER A 1 186 ? 19.748 -14.174 -0.286 1.00 89.06 186 SER A CA 1
ATOM 1439 C C . SER A 1 186 ? 20.847 -13.441 0.496 1.00 89.06 186 SER A C 1
ATOM 1441 O O . SER A 1 186 ? 21.348 -13.974 1.490 1.00 89.06 186 SER A O 1
ATOM 1443 N N . PRO A 1 187 ? 21.230 -12.210 0.102 1.00 91.31 187 PRO A N 1
ATOM 1444 C CA . PRO A 1 187 ? 22.001 -11.317 0.969 1.00 91.31 187 PRO A CA 1
ATOM 1445 C C . PRO A 1 187 ? 21.242 -10.900 2.237 1.00 91.31 187 PRO A C 1
ATOM 1447 O O . PRO A 1 187 ? 21.857 -10.338 3.146 1.00 91.31 187 PRO A O 1
ATOM 1450 N N . PHE A 1 188 ? 19.930 -11.132 2.289 1.00 90.19 188 PHE A N 1
ATOM 1451 C CA . PHE A 1 188 ? 19.080 -10.873 3.441 1.00 90.19 188 PHE A CA 1
ATOM 1452 C C . PHE A 1 188 ? 18.670 -12.177 4.120 1.00 90.19 188 PHE A C 1
ATOM 1454 O O . PHE A 1 188 ? 18.437 -13.196 3.475 1.00 90.19 188 PHE A O 1
ATOM 1461 N N . ASP A 1 189 ? 18.529 -12.124 5.440 1.00 89.50 189 ASP A N 1
ATOM 1462 C CA . ASP A 1 189 ? 17.825 -13.167 6.174 1.00 89.50 189 ASP A CA 1
ATOM 1463 C C . ASP A 1 189 ? 16.321 -12.948 5.977 1.00 89.50 189 ASP A C 1
ATOM 1465 O O . ASP A 1 189 ? 15.743 -12.038 6.573 1.00 89.50 189 ASP A O 1
ATOM 1469 N N . LEU A 1 190 ? 15.705 -13.749 5.103 1.00 90.00 190 LEU A N 1
ATOM 1470 C CA . LEU A 1 190 ? 14.290 -13.609 4.738 1.00 90.00 190 LEU A CA 1
ATOM 1471 C C . LEU A 1 190 ? 13.359 -13.719 5.952 1.00 90.00 190 LEU A C 1
ATOM 1473 O O . LEU A 1 190 ? 12.281 -13.139 5.937 1.00 90.00 190 LEU A O 1
ATOM 1477 N N . ASN A 1 191 ? 13.787 -14.403 7.016 1.00 87.69 191 ASN A N 1
ATOM 1478 C CA . ASN A 1 191 ? 12.993 -14.561 8.234 1.00 87.69 191 ASN A CA 1
ATOM 1479 C C . ASN A 1 191 ? 13.051 -13.330 9.152 1.00 87.69 191 ASN A C 1
ATOM 1481 O O . ASN A 1 191 ? 12.276 -13.244 10.099 1.00 87.69 191 ASN A O 1
ATOM 1485 N N . LYS A 1 192 ? 13.965 -12.388 8.887 1.00 86.69 192 LYS A N 1
ATOM 1486 C CA . LYS A 1 192 ? 14.097 -11.114 9.615 1.00 86.69 192 LYS A CA 1
ATOM 1487 C C . LYS A 1 192 ? 13.568 -9.917 8.835 1.00 86.69 192 LYS A C 1
ATOM 1489 O O . LYS A 1 192 ? 13.507 -8.814 9.377 1.00 86.69 192 LYS A O 1
ATOM 1494 N N . LEU A 1 193 ? 13.255 -10.110 7.556 1.00 88.50 193 LEU A N 1
ATOM 1495 C CA . LEU A 1 193 ? 12.556 -9.102 6.779 1.00 88.50 193 LEU A CA 1
ATOM 1496 C C . LEU A 1 193 ? 11.083 -9.108 7.167 1.00 88.50 193 LEU A C 1
ATOM 1498 O O . LEU A 1 193 ? 10.486 -10.160 7.398 1.00 88.50 193 LEU A O 1
ATOM 1502 N N . ALA A 1 194 ? 10.511 -7.915 7.215 1.00 88.19 194 ALA A N 1
ATOM 1503 C CA . ALA A 1 194 ? 9.092 -7.762 7.452 1.00 88.19 194 ALA A CA 1
ATOM 1504 C C . ALA A 1 194 ? 8.279 -8.124 6.212 1.00 88.19 194 ALA A C 1
ATOM 1506 O O . ALA A 1 194 ? 8.775 -8.040 5.086 1.00 88.19 194 ALA A O 1
ATOM 1507 N N . VAL A 1 195 ? 7.000 -8.442 6.404 1.00 91.81 195 VAL A N 1
ATOM 1508 C CA . VAL A 1 195 ? 6.087 -8.802 5.307 1.00 91.81 195 VAL A CA 1
ATOM 1509 C C . VAL A 1 195 ? 6.050 -7.714 4.224 1.00 91.81 195 VAL A C 1
ATOM 1511 O O . VAL A 1 195 ? 6.274 -8.015 3.055 1.00 91.81 195 VAL A O 1
ATOM 1514 N N . CYS A 1 196 ? 5.935 -6.439 4.598 1.00 87.31 196 CYS A N 1
ATOM 1515 C CA . CYS A 1 196 ? 5.982 -5.307 3.664 1.00 87.31 196 CYS A CA 1
ATOM 1516 C C . CYS A 1 196 ? 7.301 -5.121 2.896 1.00 87.31 196 CYS A C 1
ATOM 1518 O O . CYS A 1 196 ? 7.358 -4.364 1.929 1.00 87.31 196 CYS A O 1
ATOM 1520 N N . GLU A 1 197 ? 8.400 -5.714 3.364 1.00 89.81 197 GLU A N 1
ATOM 1521 C CA . GLU A 1 197 ? 9.679 -5.728 2.647 1.00 89.81 197 GLU A CA 1
ATOM 1522 C C . GLU A 1 197 ? 9.732 -6.944 1.716 1.00 89.81 197 GLU A C 1
ATOM 1524 O O . GLU A 1 197 ? 10.268 -6.865 0.612 1.00 89.81 197 GLU A O 1
ATOM 1529 N N . LEU A 1 198 ? 9.137 -8.058 2.148 1.00 93.81 198 LEU A N 1
ATOM 1530 C CA . LEU A 1 198 ? 9.073 -9.316 1.416 1.00 93.81 198 LEU A CA 1
ATOM 1531 C C . LEU A 1 198 ? 8.113 -9.272 0.220 1.00 93.81 198 LEU A C 1
ATOM 1533 O O . LEU A 1 198 ? 8.373 -9.985 -0.747 1.00 93.81 198 LEU A O 1
ATOM 1537 N N . VAL A 1 199 ? 7.082 -8.413 0.204 1.00 94.00 199 VAL A N 1
ATOM 1538 C CA . VAL A 1 199 ? 6.213 -8.241 -0.988 1.00 94.00 199 VAL A CA 1
ATOM 1539 C C . VAL A 1 199 ? 7.015 -7.832 -2.233 1.00 94.00 199 VAL A C 1
ATOM 1541 O O . VAL A 1 199 ? 6.723 -8.270 -3.341 1.00 94.00 199 VAL A O 1
ATOM 1544 N N . TRP A 1 200 ? 8.117 -7.097 -2.053 1.00 92.50 200 TRP A N 1
ATOM 1545 C CA . TRP A 1 200 ? 9.040 -6.696 -3.126 1.00 92.50 200 TRP A CA 1
ATOM 1546 C C . TRP A 1 200 ? 9.955 -7.819 -3.624 1.00 92.50 200 TRP A C 1
ATOM 1548 O O . TRP A 1 200 ? 10.624 -7.663 -4.644 1.00 92.50 200 TRP A O 1
ATOM 1558 N N . ILE A 1 201 ? 10.026 -8.930 -2.890 1.00 93.88 201 ILE A N 1
ATOM 1559 C CA . ILE A 1 201 ? 10.654 -10.175 -3.345 1.00 93.88 201 ILE A CA 1
ATOM 1560 C C . ILE A 1 201 ? 9.597 -11.077 -3.981 1.00 93.88 201 ILE A C 1
ATOM 1562 O O . ILE A 1 201 ? 9.858 -11.660 -5.029 1.00 93.88 201 ILE A O 1
ATOM 1566 N N . ALA A 1 202 ? 8.417 -11.180 -3.365 1.00 93.75 202 ALA A N 1
ATOM 1567 C CA . ALA A 1 202 ? 7.323 -12.023 -3.834 1.00 93.75 202 ALA A CA 1
ATOM 1568 C C . ALA A 1 202 ? 6.758 -11.569 -5.193 1.00 93.75 202 ALA A C 1
ATOM 1570 O O . ALA A 1 202 ? 6.422 -12.412 -6.022 1.00 93.75 202 ALA A O 1
ATOM 1571 N N . GLY A 1 203 ? 6.738 -10.258 -5.461 1.00 90.75 203 GLY A N 1
ATOM 1572 C CA . GLY A 1 203 ? 6.388 -9.655 -6.754 1.00 90.75 203 GLY A CA 1
ATOM 1573 C C . GLY A 1 203 ? 7.448 -9.832 -7.842 1.00 90.75 203 GLY A C 1
ATOM 1574 O O . GLY A 1 203 ? 7.847 -8.864 -8.494 1.00 90.75 203 GLY A O 1
ATOM 1575 N N . MET A 1 204 ? 7.978 -11.044 -8.000 1.00 90.00 204 MET A N 1
ATOM 1576 C CA . MET A 1 204 ? 8.976 -11.349 -9.020 1.00 90.00 204 MET A CA 1
ATOM 1577 C C . MET A 1 204 ? 8.342 -11.591 -10.391 1.00 90.00 204 MET A C 1
ATOM 1579 O O . MET A 1 204 ? 7.281 -12.197 -10.511 1.00 90.00 204 MET A O 1
ATOM 1583 N N . PHE A 1 205 ? 9.030 -11.142 -11.440 1.00 89.00 205 PHE A N 1
ATOM 1584 C CA . PHE A 1 205 ? 8.612 -11.372 -12.819 1.00 89.00 205 PHE A CA 1
ATOM 1585 C C . PHE A 1 205 ? 9.378 -12.568 -13.403 1.00 89.00 205 PHE A C 1
ATOM 1587 O O . PHE A 1 205 ? 10.593 -12.680 -13.225 1.00 89.00 205 PHE A O 1
ATOM 1594 N N . GLY A 1 206 ? 8.691 -13.438 -14.137 1.00 83.38 206 GLY A N 1
ATOM 1595 C CA . GLY A 1 206 ? 9.251 -14.595 -14.829 1.00 83.38 206 GLY A CA 1
ATOM 1596 C C . GLY A 1 206 ? 9.982 -14.238 -16.134 1.00 83.38 206 GLY A C 1
ATOM 1597 O O . GLY A 1 206 ? 10.122 -13.059 -16.469 1.00 83.38 206 GLY A O 1
ATOM 1598 N N . PRO A 1 207 ? 10.503 -15.234 -16.872 1.00 87.50 207 PRO A N 1
ATOM 1599 C CA . PRO A 1 207 ? 10.487 -16.661 -16.543 1.00 87.50 207 PRO A CA 1
ATOM 1600 C C . PRO A 1 207 ? 11.536 -17.041 -15.481 1.00 87.50 207 PRO A C 1
ATOM 1602 O O . PRO A 1 207 ? 12.626 -16.468 -15.420 1.00 87.50 207 PRO A O 1
ATOM 1605 N N . ILE A 1 208 ? 11.232 -18.059 -14.670 1.00 87.50 208 ILE A N 1
ATOM 1606 C CA . ILE A 1 208 ? 12.090 -18.513 -13.560 1.00 87.50 208 ILE A CA 1
ATOM 1607 C C . ILE A 1 208 ? 13.473 -18.999 -14.019 1.00 87.50 208 ILE A C 1
ATOM 1609 O O . ILE A 1 208 ? 14.459 -18.829 -13.303 1.00 87.50 208 ILE A O 1
ATOM 1613 N N . ASP A 1 209 ? 13.580 -19.569 -15.221 1.00 88.62 209 ASP A N 1
ATOM 1614 C CA . ASP A 1 209 ? 14.854 -20.055 -15.759 1.00 88.62 209 ASP A CA 1
ATOM 1615 C C . ASP A 1 209 ? 15.831 -18.915 -16.060 1.00 88.62 209 ASP A C 1
ATOM 1617 O O . ASP A 1 209 ? 17.038 -19.054 -15.837 1.00 88.62 209 ASP A O 1
ATOM 1621 N N . GLU A 1 210 ? 15.320 -17.749 -16.467 1.00 89.38 210 GLU A N 1
ATOM 1622 C CA . GLU A 1 210 ? 16.145 -16.551 -16.598 1.00 89.38 210 GLU A CA 1
ATOM 1623 C C . GLU A 1 210 ? 16.676 -16.115 -15.225 1.00 89.38 210 GLU A C 1
ATOM 1625 O O . GLU A 1 210 ? 17.879 -15.877 -15.079 1.00 89.38 210 GLU A O 1
ATOM 1630 N N . LEU A 1 211 ? 15.818 -16.092 -14.198 1.00 91.81 211 LEU A N 1
ATOM 1631 C CA . LEU A 1 211 ? 16.222 -15.756 -12.828 1.00 91.81 211 LEU A CA 1
ATOM 1632 C C . LEU A 1 211 ? 17.278 -16.737 -12.296 1.00 91.81 211 LEU A C 1
ATOM 1634 O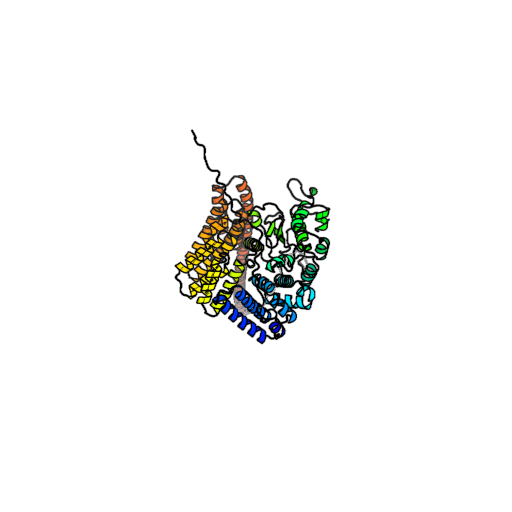 O . LEU A 1 211 ? 18.306 -16.311 -11.765 1.00 91.81 211 LEU A O 1
ATOM 1638 N N . ARG A 1 212 ? 17.097 -18.045 -12.523 1.00 91.38 212 ARG A N 1
ATOM 1639 C CA . ARG A 1 212 ? 18.085 -19.079 -12.167 1.00 91.38 212 ARG A CA 1
ATOM 1640 C C . ARG A 1 212 ? 19.438 -18.828 -12.829 1.00 91.38 212 ARG A C 1
ATOM 1642 O O . ARG A 1 212 ? 20.461 -18.999 -12.175 1.00 91.38 212 ARG A O 1
ATOM 1649 N N . SER A 1 213 ? 19.458 -18.385 -14.088 1.00 90.69 213 SER A N 1
ATOM 1650 C CA . SER A 1 213 ? 20.706 -18.091 -14.812 1.00 90.69 213 SER A CA 1
ATOM 1651 C C . SER A 1 213 ? 21.467 -16.871 -14.265 1.00 90.69 213 SER A C 1
ATOM 1653 O O . SER A 1 213 ? 22.691 -16.793 -14.380 1.00 90.69 213 SER A O 1
ATOM 1655 N N . LEU A 1 214 ? 20.755 -15.919 -13.650 1.00 92.25 214 LEU A N 1
ATOM 1656 C CA . LEU A 1 214 ? 21.319 -14.696 -13.063 1.00 92.25 214 LEU A CA 1
ATOM 1657 C C . LEU A 1 214 ? 21.714 -14.841 -11.594 1.00 92.25 214 LEU A C 1
ATOM 1659 O O . LEU A 1 214 ? 22.380 -13.959 -11.032 1.00 92.25 214 LEU A O 1
ATOM 1663 N N . ARG A 1 215 ? 21.300 -15.939 -10.971 1.00 91.44 215 ARG A N 1
ATOM 1664 C CA . ARG A 1 215 ? 21.568 -16.244 -9.577 1.00 91.44 215 ARG A CA 1
ATOM 1665 C C . ARG A 1 215 ? 23.060 -16.461 -9.338 1.00 91.44 215 ARG A C 1
ATOM 1667 O O . ARG A 1 215 ? 23.760 -17.070 -10.147 1.00 91.44 215 ARG A O 1
ATOM 1674 N N . ARG A 1 216 ? 23.562 -15.954 -8.211 1.00 89.88 216 ARG A N 1
ATOM 1675 C CA . ARG A 1 216 ? 24.955 -16.137 -7.790 1.00 89.88 216 ARG A CA 1
ATOM 1676 C C . ARG A 1 216 ? 25.044 -16.321 -6.280 1.00 89.88 216 ARG A C 1
ATOM 1678 O O . ARG A 1 216 ? 24.319 -15.682 -5.524 1.00 89.88 216 ARG A O 1
ATOM 1685 N N . ASP A 1 217 ? 25.995 -17.134 -5.844 1.00 87.25 217 ASP A N 1
ATOM 1686 C CA . ASP A 1 217 ? 26.271 -17.313 -4.420 1.00 87.25 217 ASP A CA 1
ATOM 1687 C C . ASP A 1 217 ? 27.123 -16.161 -3.867 1.00 87.25 217 ASP A C 1
ATOM 1689 O O . ASP A 1 217 ? 27.930 -15.553 -4.576 1.00 87.25 217 ASP A O 1
ATOM 1693 N N . GLY A 1 218 ? 26.943 -15.841 -2.582 1.00 86.12 218 GLY A N 1
ATOM 1694 C CA . GLY A 1 218 ? 27.732 -14.811 -1.891 1.00 86.12 218 GLY A CA 1
ATOM 1695 C C . GLY A 1 218 ? 27.503 -13.377 -2.392 1.00 86.12 218 GLY A C 1
ATOM 1696 O O . GLY A 1 218 ? 28.351 -12.503 -2.185 1.00 86.12 218 GLY A O 1
ATOM 1697 N N . VAL A 1 219 ? 26.377 -13.119 -3.063 1.00 90.69 219 VAL A N 1
ATOM 1698 C CA . VAL A 1 219 ? 25.996 -11.783 -3.538 1.00 90.69 219 VAL A CA 1
ATOM 1699 C C . VAL A 1 219 ? 25.768 -10.842 -2.360 1.00 90.69 219 VAL A C 1
ATOM 1701 O O . VAL A 1 219 ? 25.209 -11.222 -1.338 1.00 90.69 219 VAL A O 1
ATOM 1704 N N . ARG A 1 220 ? 26.189 -9.584 -2.516 1.00 91.38 220 ARG A N 1
ATOM 1705 C CA . ARG A 1 220 ? 25.809 -8.475 -1.628 1.00 91.38 220 ARG A CA 1
ATOM 1706 C C . ARG A 1 220 ? 24.771 -7.613 -2.333 1.00 91.38 220 ARG A C 1
ATOM 1708 O O . ARG A 1 220 ? 24.853 -7.457 -3.547 1.00 91.38 220 ARG A O 1
ATOM 1715 N N . SER A 1 221 ? 23.877 -6.969 -1.587 1.00 89.81 221 SER A N 1
ATOM 1716 C CA . SER A 1 221 ? 22.874 -6.048 -2.151 1.00 89.81 221 SER A CA 1
ATOM 1717 C C . SER A 1 221 ? 23.492 -4.964 -3.051 1.00 89.81 221 SER A C 1
ATOM 1719 O O . SER A 1 221 ? 22.978 -4.673 -4.125 1.00 89.81 221 SER A O 1
ATOM 1721 N N . THR A 1 222 ? 24.674 -4.444 -2.697 1.00 89.25 222 THR A N 1
ATOM 1722 C CA . THR A 1 222 ? 25.408 -3.442 -3.499 1.00 89.25 222 THR A CA 1
ATOM 1723 C C . THR A 1 222 ? 25.882 -3.941 -4.868 1.00 89.25 222 THR A C 1
ATOM 1725 O O . THR A 1 222 ? 26.352 -3.153 -5.688 1.00 89.25 222 THR A O 1
ATOM 1728 N N . TYR A 1 223 ? 25.794 -5.245 -5.148 1.00 91.31 223 TYR A N 1
ATOM 1729 C CA . TYR A 1 223 ? 26.176 -5.783 -6.451 1.00 91.31 223 TYR A CA 1
ATOM 1730 C C . TYR A 1 223 ? 25.208 -5.353 -7.552 1.00 91.31 223 TYR A C 1
ATOM 1732 O O . TYR A 1 223 ? 25.633 -5.307 -8.703 1.00 91.31 223 TYR A O 1
ATOM 1740 N N . VAL A 1 224 ? 23.973 -4.964 -7.213 1.00 90.50 224 VAL A N 1
ATOM 1741 C CA . VAL A 1 224 ? 23.033 -4.354 -8.166 1.00 90.50 224 VAL A CA 1
ATOM 1742 C C . VAL A 1 224 ? 23.689 -3.142 -8.843 1.00 90.50 224 VAL A C 1
ATOM 1744 O O . VAL A 1 224 ? 23.793 -3.105 -10.067 1.00 90.50 224 VAL A O 1
ATOM 1747 N N . GLU A 1 225 ? 24.257 -2.212 -8.066 1.00 87.19 225 GLU A N 1
ATOM 1748 C CA . GLU A 1 225 ? 24.978 -1.037 -8.593 1.00 87.19 225 GLU A CA 1
ATOM 1749 C C . GLU A 1 225 ? 26.236 -1.425 -9.374 1.00 87.19 225 GLU A C 1
ATOM 1751 O O . GLU A 1 225 ? 26.546 -0.887 -10.444 1.00 87.19 225 GLU A O 1
ATOM 1756 N N . ARG A 1 226 ? 26.974 -2.402 -8.845 1.00 86.81 226 ARG A N 1
ATOM 1757 C CA . ARG A 1 226 ? 28.209 -2.877 -9.463 1.00 86.81 226 ARG A CA 1
ATOM 1758 C C . ARG A 1 226 ? 27.956 -3.462 -10.851 1.00 86.81 226 ARG A C 1
ATOM 1760 O O . ARG A 1 226 ? 28.709 -3.168 -11.769 1.00 86.81 226 ARG A O 1
ATOM 1767 N N . PHE A 1 227 ? 26.929 -4.286 -11.038 1.00 84.19 227 PHE A N 1
ATOM 1768 C CA . PHE A 1 227 ? 26.684 -4.895 -12.345 1.00 84.19 227 PHE A CA 1
ATOM 1769 C C . PHE A 1 227 ? 26.208 -3.878 -13.378 1.00 84.19 227 PHE A C 1
ATOM 1771 O O . PHE A 1 227 ? 26.683 -3.923 -14.510 1.00 84.19 227 PHE A O 1
ATOM 1778 N N . GLN A 1 228 ? 25.389 -2.900 -12.984 1.00 82.06 228 GLN A N 1
ATOM 1779 C CA . GLN A 1 228 ? 25.009 -1.816 -13.892 1.00 82.06 228 GLN A CA 1
ATOM 1780 C C . GLN A 1 228 ? 26.226 -1.015 -14.382 1.00 82.06 228 GLN A C 1
ATOM 1782 O O . GLN A 1 228 ? 26.300 -0.655 -15.554 1.00 82.06 228 GLN A O 1
ATOM 1787 N N . THR A 1 229 ? 27.221 -0.779 -13.521 1.00 84.25 229 THR A N 1
ATOM 1788 C CA . THR A 1 229 ? 28.460 -0.079 -13.916 1.00 84.25 229 THR A CA 1
ATOM 1789 C C . THR A 1 229 ? 29.427 -0.948 -14.727 1.00 84.25 229 THR A C 1
ATOM 1791 O O . THR A 1 229 ? 30.160 -0.420 -15.563 1.00 84.25 229 THR A O 1
ATOM 1794 N N . LEU A 1 230 ? 29.424 -2.270 -14.523 1.00 87.38 230 LEU A N 1
ATOM 1795 C CA . LEU A 1 230 ? 30.272 -3.214 -15.261 1.00 87.38 230 LEU A CA 1
ATOM 1796 C C . LEU A 1 230 ? 29.800 -3.462 -16.699 1.00 87.38 230 LEU A C 1
ATOM 1798 O O . LEU A 1 230 ? 30.633 -3.725 -17.571 1.00 87.38 230 LEU A O 1
ATOM 1802 N N . ILE A 1 231 ? 28.493 -3.391 -16.959 1.00 90.62 231 ILE A N 1
ATOM 1803 C CA . ILE A 1 231 ? 27.949 -3.567 -18.309 1.00 90.62 231 ILE A CA 1
ATOM 1804 C C . ILE A 1 231 ? 28.454 -2.434 -19.203 1.00 90.62 231 ILE A C 1
ATOM 1806 O O . ILE A 1 231 ? 28.282 -1.241 -18.921 1.00 90.62 231 ILE A O 1
ATOM 1810 N N . ARG A 1 232 ? 29.086 -2.809 -20.318 1.00 92.62 232 ARG A N 1
ATOM 1811 C CA . ARG A 1 232 ? 29.626 -1.851 -21.288 1.00 92.62 232 ARG A CA 1
ATOM 1812 C C . ARG A 1 232 ? 28.489 -1.060 -21.926 1.00 92.62 232 ARG A C 1
ATOM 1814 O O . ARG A 1 232 ? 27.408 -1.583 -22.166 1.00 92.62 232 ARG A O 1
ATOM 1821 N N . THR A 1 233 ? 28.732 0.218 -22.201 1.00 89.31 233 THR A N 1
ATOM 1822 C CA . THR A 1 233 ? 27.785 1.012 -22.989 1.00 89.31 233 THR A CA 1
ATOM 1823 C C . THR A 1 233 ? 27.878 0.601 -24.450 1.00 89.31 233 THR A C 1
ATOM 1825 O O . THR A 1 233 ? 28.967 0.677 -25.025 1.00 89.31 233 THR A O 1
ATOM 1828 N N . ASP A 1 234 ? 26.754 0.210 -25.050 1.00 89.25 234 ASP A N 1
ATOM 1829 C CA . ASP A 1 234 ? 26.694 -0.071 -26.482 1.00 89.25 234 ASP A CA 1
ATOM 1830 C C . ASP A 1 234 ? 26.755 1.239 -27.280 1.00 89.25 234 ASP A C 1
ATOM 1832 O O . ASP A 1 234 ? 25.764 1.939 -27.491 1.00 89.25 234 ASP A O 1
ATOM 1836 N N . ARG A 1 235 ? 27.966 1.593 -27.715 1.00 87.25 235 ARG A N 1
ATOM 1837 C CA . ARG A 1 235 ? 28.209 2.805 -28.505 1.00 87.25 235 ARG A CA 1
ATOM 1838 C C . ARG A 1 235 ? 27.672 2.699 -29.931 1.00 87.25 235 ARG A C 1
ATOM 1840 O O . ARG A 1 235 ? 27.489 3.736 -30.559 1.00 87.25 235 ARG A O 1
ATOM 1847 N N . SER A 1 236 ? 27.419 1.494 -30.449 1.00 86.81 236 SER A N 1
ATOM 1848 C CA . SER A 1 236 ? 26.923 1.312 -31.821 1.00 86.81 236 SER A CA 1
ATOM 1849 C C . SER A 1 236 ? 25.500 1.856 -32.001 1.00 86.81 236 SER A C 1
ATOM 1851 O O . SER A 1 236 ? 25.141 2.332 -33.084 1.00 86.81 236 SER A O 1
ATOM 1853 N N . ARG A 1 237 ? 24.730 1.872 -30.906 1.00 87.00 237 ARG A N 1
ATOM 1854 C CA . ARG A 1 237 ? 23.368 2.409 -30.822 1.00 87.00 237 ARG A CA 1
ATOM 1855 C C . ARG A 1 237 ? 23.305 3.916 -30.566 1.00 87.00 237 ARG A C 1
ATOM 1857 O O . ARG A 1 237 ? 22.211 4.464 -30.528 1.00 87.00 237 ARG A O 1
ATOM 1864 N N . ILE A 1 238 ? 24.438 4.608 -30.431 1.00 84.88 238 ILE A N 1
ATOM 1865 C CA . ILE A 1 238 ? 24.490 6.065 -30.235 1.00 84.88 238 ILE A CA 1
ATOM 1866 C C . ILE A 1 238 ? 24.950 6.719 -31.545 1.00 84.88 238 ILE A C 1
ATOM 1868 O O . ILE A 1 238 ? 26.136 6.690 -31.876 1.00 84.88 238 ILE A O 1
ATOM 1872 N N . LYS A 1 239 ? 24.029 7.328 -32.303 1.00 80.00 239 LYS A N 1
ATOM 1873 C CA . LYS A 1 239 ? 24.336 8.013 -33.575 1.00 80.00 239 LYS A CA 1
ATOM 1874 C C . LYS A 1 239 ? 23.746 9.420 -33.588 1.00 80.00 239 LYS A C 1
ATOM 1876 O O . LYS A 1 239 ? 22.554 9.580 -33.397 1.00 80.00 239 LYS A O 1
ATOM 1881 N N . LYS A 1 240 ? 24.570 10.447 -33.853 1.00 72.12 240 LYS A N 1
ATOM 1882 C CA . LYS A 1 240 ? 24.139 11.855 -34.039 1.00 72.12 240 LYS A CA 1
ATOM 1883 C C . LYS A 1 240 ? 23.110 12.351 -32.993 1.00 72.12 240 LYS A C 1
ATOM 1885 O O . LYS A 1 240 ? 22.104 12.943 -33.356 1.00 72.12 240 LYS A O 1
ATOM 1890 N N . ASN A 1 241 ? 23.381 12.135 -31.701 1.00 68.44 241 ASN A N 1
ATOM 1891 C CA . ASN A 1 241 ? 22.501 12.484 -30.565 1.00 68.44 241 ASN A CA 1
ATOM 1892 C C . ASN A 1 241 ? 21.158 11.728 -30.489 1.00 68.44 241 ASN A C 1
ATOM 1894 O O . ASN A 1 241 ? 20.308 12.066 -29.663 1.00 68.44 241 ASN A O 1
ATOM 1898 N N . GLU A 1 242 ? 20.991 10.669 -31.277 1.00 74.75 242 GLU A N 1
ATOM 1899 C CA . GLU A 1 242 ? 19.860 9.751 -31.210 1.00 74.75 242 GLU A CA 1
ATOM 1900 C C . GLU A 1 242 ? 20.316 8.361 -30.754 1.00 74.75 242 GLU A C 1
ATOM 1902 O O . GLU A 1 242 ? 21.427 7.902 -31.044 1.00 74.75 242 GLU A O 1
ATOM 1907 N N . THR A 1 243 ? 19.444 7.711 -29.989 1.00 79.19 243 THR A N 1
ATOM 1908 C CA . THR A 1 243 ? 19.616 6.353 -29.479 1.00 79.19 243 THR A CA 1
ATOM 1909 C C . THR A 1 243 ? 18.775 5.412 -30.325 1.00 79.19 243 THR A C 1
ATOM 1911 O O . THR A 1 243 ? 17.559 5.573 -30.407 1.00 79.19 243 THR A O 1
ATOM 1914 N N . LEU A 1 244 ? 19.420 4.445 -30.968 1.00 82.56 244 LEU A N 1
ATOM 1915 C CA . LEU A 1 244 ? 18.740 3.408 -31.735 1.00 82.56 244 LEU A CA 1
ATOM 1916 C C . LEU A 1 244 ? 18.127 2.361 -30.789 1.00 82.56 244 LEU A C 1
ATOM 1918 O O . LEU A 1 244 ? 18.703 2.096 -29.726 1.00 82.56 244 LEU A O 1
ATOM 1922 N N . PRO A 1 245 ? 16.997 1.732 -31.160 1.00 84.62 245 PRO A N 1
ATOM 1923 C CA . PRO A 1 245 ? 16.423 0.629 -30.393 1.00 84.62 245 PRO A CA 1
ATOM 1924 C C . PRO A 1 245 ? 17.375 -0.574 -30.351 1.00 84.62 245 PRO A C 1
ATOM 1926 O O . PRO A 1 245 ? 18.389 -0.614 -31.055 1.00 84.62 245 PRO A O 1
ATOM 1929 N N . TRP A 1 246 ? 17.077 -1.534 -29.476 1.00 88.62 246 TRP A N 1
ATOM 1930 C CA . TRP A 1 246 ? 17.819 -2.790 -29.398 1.00 88.62 246 TRP A CA 1
ATOM 1931 C C . TRP A 1 246 ? 17.778 -3.532 -30.742 1.00 88.62 246 TRP A C 1
ATOM 1933 O O . TRP A 1 246 ? 16.804 -3.419 -31.487 1.00 88.62 246 TRP A O 1
ATOM 1943 N N . ASN A 1 247 ? 18.832 -4.287 -31.062 1.00 85.06 247 ASN A N 1
ATOM 1944 C CA . ASN A 1 247 ? 18.849 -5.075 -32.291 1.00 85.06 247 ASN A CA 1
ATOM 1945 C C . ASN A 1 247 ? 17.853 -6.239 -32.178 1.00 85.06 247 ASN A C 1
ATOM 1947 O O . ASN A 1 247 ? 18.117 -7.186 -31.444 1.00 85.06 247 ASN A O 1
ATOM 1951 N N . GLY A 1 248 ? 16.756 -6.190 -32.938 1.00 81.81 248 GLY A N 1
ATOM 1952 C CA . GLY A 1 248 ? 15.723 -7.233 -32.953 1.00 81.81 248 GLY A CA 1
ATOM 1953 C C . GLY A 1 248 ? 16.207 -8.620 -33.400 1.00 81.81 248 GLY A C 1
ATOM 1954 O O . GLY A 1 248 ? 15.520 -9.602 -33.155 1.00 81.81 248 GLY A O 1
ATOM 1955 N N . GLU A 1 249 ? 17.394 -8.735 -34.005 1.00 86.62 249 GLU A N 1
ATOM 1956 C CA . GLU A 1 249 ? 18.014 -10.035 -34.320 1.00 86.62 249 GLU A CA 1
ATOM 1957 C C . GLU A 1 249 ? 18.573 -10.753 -33.077 1.00 86.62 249 GLU A C 1
ATOM 1959 O O . GLU A 1 249 ? 18.838 -11.955 -33.111 1.00 86.62 249 GLU A O 1
ATOM 1964 N N . ILE A 1 250 ? 18.789 -10.025 -31.976 1.00 88.19 250 ILE A N 1
ATOM 1965 C CA . ILE A 1 250 ? 19.323 -10.550 -30.719 1.00 88.19 250 ILE A CA 1
ATOM 1966 C C . ILE A 1 250 ? 18.216 -10.468 -29.670 1.00 88.19 250 ILE A C 1
ATOM 1968 O O . ILE A 1 250 ? 17.792 -9.373 -29.320 1.00 88.19 250 ILE A O 1
ATOM 1972 N N . ALA A 1 251 ? 17.804 -11.605 -29.103 1.00 89.75 251 ALA A N 1
ATOM 1973 C CA . ALA A 1 251 ? 16.787 -11.635 -28.046 1.00 89.75 251 ALA A CA 1
ATOM 1974 C C . ALA A 1 251 ? 17.136 -10.692 -26.877 1.00 89.75 251 ALA A C 1
ATOM 1976 O O . ALA A 1 251 ? 18.297 -10.657 -26.433 1.00 89.75 251 ALA A O 1
ATOM 1977 N N . TYR A 1 252 ? 16.154 -9.951 -26.361 1.00 90.94 252 TYR A N 1
ATOM 1978 C CA . TYR A 1 252 ? 16.370 -8.964 -25.308 1.00 90.94 252 TYR A CA 1
ATOM 1979 C C . TYR A 1 252 ? 16.381 -9.642 -23.933 1.00 90.94 252 TYR A C 1
ATOM 1981 O O . TYR A 1 252 ? 15.384 -9.716 -23.225 1.00 90.94 252 TYR A O 1
ATOM 1989 N N . THR A 1 253 ? 17.545 -10.174 -23.554 1.00 90.75 253 THR A N 1
ATOM 1990 C CA . THR A 1 253 ? 17.730 -10.901 -22.288 1.00 90.75 253 THR A CA 1
ATOM 1991 C C . THR A 1 253 ? 18.869 -10.305 -21.462 1.00 90.75 253 THR A C 1
ATOM 1993 O O . THR A 1 253 ? 19.848 -9.802 -22.028 1.00 90.75 253 THR A O 1
ATOM 1996 N N . PRO A 1 254 ? 18.839 -10.425 -20.123 1.00 92.00 254 PRO A N 1
ATOM 1997 C CA . PRO A 1 254 ? 19.946 -10.021 -19.260 1.00 92.00 254 PRO A CA 1
ATOM 1998 C C . PRO A 1 254 ? 21.295 -10.644 -19.658 1.00 92.00 254 PRO A C 1
ATOM 2000 O O . PRO A 1 254 ? 22.328 -9.974 -19.611 1.00 92.00 254 PRO A O 1
ATOM 2003 N N . ALA A 1 255 ? 21.304 -11.898 -20.123 1.00 91.44 255 ALA A N 1
ATOM 2004 C CA . ALA A 1 255 ? 22.513 -12.555 -20.621 1.00 91.44 255 ALA A CA 1
ATOM 2005 C C . ALA A 1 255 ? 23.106 -11.834 -21.848 1.00 91.44 255 ALA A C 1
ATOM 2007 O O . ALA A 1 255 ? 24.317 -11.595 -21.910 1.00 91.44 255 ALA A O 1
ATOM 2008 N N . ASN A 1 256 ? 22.258 -11.433 -22.800 1.00 93.12 256 ASN A N 1
ATOM 2009 C CA . ASN A 1 256 ? 22.682 -10.699 -23.991 1.00 93.12 256 ASN A CA 1
ATOM 2010 C C . ASN A 1 256 ? 23.077 -9.253 -23.672 1.00 93.12 256 ASN A C 1
ATOM 2012 O O . ASN A 1 256 ? 24.086 -8.785 -24.198 1.00 93.12 256 ASN A O 1
ATOM 2016 N N . ILE A 1 257 ? 22.376 -8.577 -22.758 1.00 93.25 257 ILE A N 1
ATOM 2017 C CA . ILE A 1 257 ? 22.753 -7.239 -22.269 1.00 93.25 257 ILE A CA 1
ATOM 2018 C C . ILE A 1 257 ? 24.149 -7.271 -21.635 1.00 93.25 257 ILE A C 1
ATOM 2020 O O . ILE A 1 257 ? 24.991 -6.419 -21.920 1.00 93.25 257 ILE A O 1
ATOM 2024 N N . MET A 1 258 ? 24.446 -8.292 -20.827 1.00 92.25 258 MET A N 1
ATOM 2025 C CA . MET A 1 258 ? 25.774 -8.460 -20.234 1.00 92.25 258 MET A CA 1
ATOM 2026 C C . MET A 1 258 ? 26.862 -8.707 -21.292 1.00 92.25 258 MET A C 1
ATOM 2028 O O . MET A 1 258 ? 27.986 -8.221 -21.149 1.00 92.25 258 MET A O 1
ATOM 2032 N N . LYS A 1 259 ? 26.543 -9.456 -22.356 1.00 93.12 259 LYS A N 1
ATOM 2033 C CA . LYS A 1 259 ? 27.488 -9.836 -23.418 1.00 93.12 259 LYS A CA 1
ATOM 2034 C C . LYS A 1 259 ? 27.775 -8.699 -24.403 1.00 93.12 259 LYS A C 1
ATOM 2036 O O . LYS A 1 259 ? 28.941 -8.437 -24.701 1.00 93.12 259 LYS A O 1
ATOM 2041 N N . TYR A 1 260 ? 26.733 -8.060 -24.927 1.00 92.56 260 TYR A N 1
ATOM 2042 C CA . TYR A 1 260 ? 26.829 -7.061 -25.997 1.00 92.56 260 TYR A CA 1
ATOM 2043 C C . TYR A 1 260 ? 26.885 -5.622 -25.471 1.00 92.56 260 TYR A C 1
ATOM 2045 O O . TYR A 1 260 ? 27.299 -4.716 -26.192 1.00 92.56 260 TYR A O 1
ATOM 2053 N N . GLY A 1 261 ? 26.571 -5.419 -24.190 1.00 92.38 261 GLY A N 1
ATOM 2054 C CA . GLY A 1 261 ? 26.412 -4.097 -23.607 1.00 92.38 261 GLY A CA 1
ATOM 2055 C C . GLY A 1 261 ? 25.002 -3.554 -23.812 1.00 92.38 261 GLY A C 1
ATOM 2056 O O . GLY A 1 261 ? 24.147 -4.193 -24.418 1.00 92.38 261 GLY A O 1
ATOM 2057 N N . GLY A 1 262 ? 24.759 -2.356 -23.288 1.00 91.00 262 GLY A N 1
ATOM 2058 C CA . GLY A 1 262 ? 23.451 -1.716 -23.380 1.00 91.00 262 GLY A CA 1
ATOM 2059 C C . GLY A 1 262 ? 23.491 -0.223 -23.086 1.00 91.00 262 GLY A C 1
ATOM 2060 O O . GLY A 1 262 ? 24.504 0.314 -22.618 1.00 91.00 262 GLY A O 1
ATOM 2061 N N . LEU A 1 263 ? 22.390 0.451 -23.389 1.00 88.75 263 LEU A N 1
ATOM 2062 C CA . LEU A 1 263 ? 22.116 1.825 -22.975 1.00 88.75 263 LEU A CA 1
ATOM 2063 C C . LEU A 1 263 ? 21.712 1.862 -21.482 1.00 88.75 263 LEU A C 1
ATOM 2065 O O . LEU A 1 263 ? 21.586 0.803 -20.861 1.00 88.75 263 LEU A O 1
ATOM 2069 N N . PRO A 1 264 ? 21.607 3.043 -20.840 1.00 86.00 264 PRO A N 1
ATOM 2070 C CA . PRO A 1 264 ? 21.284 3.137 -19.413 1.00 86.00 264 PRO A CA 1
ATOM 2071 C C . PRO A 1 264 ? 20.046 2.337 -18.986 1.00 86.00 264 PRO A C 1
ATOM 2073 O O . PRO A 1 264 ? 20.087 1.682 -17.950 1.00 86.00 264 PRO A O 1
ATOM 2076 N N . GLU A 1 265 ? 18.998 2.324 -19.801 1.00 85.38 265 GLU A N 1
ATOM 2077 C CA . GLU A 1 265 ? 17.761 1.582 -19.578 1.00 85.38 265 GLU A CA 1
ATOM 2078 C C . GLU A 1 265 ? 17.957 0.061 -19.585 1.00 85.38 265 GLU A C 1
ATOM 2080 O O . GLU A 1 265 ? 17.449 -0.626 -18.701 1.00 85.38 265 GLU A O 1
ATOM 2085 N N . ASP A 1 266 ? 18.794 -0.457 -20.487 1.00 89.44 266 ASP A N 1
ATOM 2086 C CA . ASP A 1 266 ? 19.126 -1.884 -20.555 1.00 89.44 266 ASP A CA 1
ATOM 2087 C C . ASP A 1 266 ? 19.904 -2.321 -19.310 1.00 89.44 266 ASP A C 1
ATOM 2089 O O . ASP A 1 266 ? 19.698 -3.399 -18.750 1.00 89.44 266 ASP A O 1
ATOM 2093 N N . LYS A 1 267 ? 20.803 -1.452 -18.836 1.00 90.44 267 LYS A N 1
ATOM 2094 C CA . LYS A 1 267 ? 21.568 -1.688 -17.606 1.00 90.44 267 LYS A CA 1
ATOM 2095 C C . LYS A 1 267 ? 20.652 -1.663 -16.388 1.00 90.44 267 LYS A C 1
ATOM 2097 O O . LYS A 1 267 ? 20.786 -2.526 -15.521 1.00 90.44 267 LYS A O 1
ATOM 2102 N N . SER A 1 268 ? 19.714 -0.718 -16.331 1.00 88.50 268 SER A N 1
ATOM 2103 C CA . SER A 1 268 ? 18.670 -0.674 -15.306 1.00 88.50 268 SER A CA 1
ATOM 2104 C C . SER A 1 268 ? 17.861 -1.962 -15.293 1.00 88.50 268 SER A C 1
ATOM 2106 O O . SER A 1 268 ? 17.751 -2.591 -14.242 1.00 88.50 268 SER A O 1
ATOM 2108 N N . TYR A 1 269 ? 17.391 -2.405 -16.461 1.00 90.44 269 TYR A N 1
ATOM 2109 C CA . TYR A 1 269 ? 16.631 -3.639 -16.605 1.00 90.44 269 TYR A CA 1
ATOM 2110 C C . TYR A 1 269 ? 17.436 -4.840 -16.108 1.00 90.44 269 TYR A C 1
ATOM 2112 O O . TYR A 1 269 ? 16.977 -5.563 -15.226 1.00 90.44 269 TYR A O 1
ATOM 2120 N N . TYR A 1 270 ? 18.691 -4.988 -16.547 1.00 92.38 270 TYR A N 1
ATOM 2121 C CA . TYR A 1 270 ? 19.580 -6.032 -16.032 1.00 92.38 270 TYR A CA 1
ATOM 2122 C C . TYR A 1 270 ? 19.699 -5.982 -14.504 1.00 92.38 270 TYR A C 1
ATOM 2124 O O . TYR A 1 270 ? 19.609 -7.013 -13.844 1.00 92.38 270 TYR A O 1
ATOM 2132 N N . GLY A 1 271 ? 19.917 -4.798 -13.921 1.00 92.12 271 GLY A N 1
ATOM 2133 C CA . GLY A 1 271 ? 20.066 -4.665 -12.473 1.00 92.12 271 GLY A CA 1
ATOM 2134 C C . GLY A 1 271 ? 18.794 -5.030 -11.707 1.00 92.12 271 GLY A C 1
ATOM 2135 O O . GLY A 1 271 ? 18.893 -5.657 -10.655 1.00 92.12 271 GLY A O 1
ATOM 2136 N N . PHE A 1 272 ? 17.618 -4.705 -12.248 1.00 92.06 272 PHE A N 1
ATOM 2137 C CA . PHE A 1 272 ? 16.330 -5.109 -11.685 1.00 92.06 272 PHE A CA 1
ATOM 2138 C C . PHE A 1 272 ? 16.160 -6.633 -11.713 1.00 92.06 272 PHE A C 1
ATOM 2140 O O . PHE A 1 272 ? 15.912 -7.246 -10.675 1.00 92.06 272 PHE A O 1
ATOM 2147 N N . ARG A 1 273 ? 16.407 -7.262 -12.868 1.00 93.19 273 ARG A N 1
ATOM 2148 C CA . ARG A 1 273 ? 16.344 -8.725 -13.031 1.00 93.19 273 ARG A CA 1
ATOM 2149 C C . ARG A 1 273 ? 17.359 -9.446 -12.146 1.00 93.19 273 ARG A C 1
ATOM 2151 O O . ARG A 1 273 ? 17.043 -10.453 -11.519 1.00 93.19 273 ARG A O 1
ATOM 2158 N N . PHE A 1 274 ? 18.567 -8.896 -12.026 1.00 94.00 274 PHE A N 1
ATOM 2159 C CA . PHE A 1 274 ? 19.597 -9.403 -11.123 1.00 94.00 274 PHE A CA 1
ATOM 2160 C C . PHE A 1 274 ? 19.167 -9.316 -9.651 1.00 94.00 274 PHE A C 1
ATOM 2162 O O . PHE A 1 274 ? 19.440 -10.242 -8.885 1.00 94.00 274 PHE A O 1
ATOM 2169 N N . ALA A 1 275 ? 18.500 -8.231 -9.248 1.00 94.44 275 ALA A N 1
ATOM 2170 C CA . ALA A 1 275 ? 17.979 -8.083 -7.894 1.00 94.44 275 ALA A CA 1
ATOM 2171 C C . ALA A 1 275 ? 16.898 -9.135 -7.590 1.00 94.44 275 ALA A C 1
ATOM 2173 O O . ALA A 1 275 ? 17.032 -9.852 -6.598 1.00 94.44 275 ALA A O 1
ATOM 2174 N N . GLN A 1 276 ? 15.916 -9.309 -8.485 1.00 94.06 276 GLN A N 1
ATOM 2175 C CA . GLN A 1 276 ? 14.875 -10.342 -8.364 1.00 94.06 276 GLN A CA 1
ATOM 2176 C C . GLN A 1 276 ? 15.484 -11.750 -8.266 1.00 94.06 276 GLN A C 1
ATOM 2178 O O . GLN A 1 276 ? 15.170 -12.508 -7.348 1.00 94.06 276 GLN A O 1
ATOM 2183 N N . ALA A 1 277 ? 16.438 -12.074 -9.144 1.00 94.31 277 ALA A N 1
ATOM 2184 C CA . ALA A 1 277 ? 17.108 -13.373 -9.165 1.00 94.31 277 ALA A CA 1
ATOM 2185 C C . ALA A 1 277 ? 17.829 -13.724 -7.852 1.00 94.31 277 ALA A C 1
ATOM 2187 O O . ALA A 1 277 ? 17.929 -14.900 -7.503 1.00 94.31 277 ALA A O 1
ATOM 2188 N N . ASN A 1 278 ? 18.325 -12.719 -7.127 1.00 95.06 278 ASN A N 1
ATOM 2189 C CA . ASN A 1 278 ? 19.089 -12.889 -5.891 1.00 95.06 278 ASN A CA 1
ATOM 2190 C C . ASN A 1 278 ? 18.303 -12.454 -4.641 1.00 95.06 278 ASN A C 1
ATOM 2192 O O . ASN A 1 278 ? 18.910 -12.229 -3.595 1.00 95.06 278 ASN A O 1
ATOM 2196 N N . LEU A 1 279 ? 16.971 -12.340 -4.743 1.00 95.00 279 LEU A N 1
ATOM 2197 C CA . LEU A 1 279 ? 16.062 -11.996 -3.642 1.00 95.00 279 LEU A CA 1
ATOM 2198 C C . LEU A 1 279 ? 16.455 -10.698 -2.914 1.00 95.00 279 LEU A C 1
ATOM 2200 O O . LEU A 1 279 ? 16.451 -10.624 -1.683 1.00 95.00 279 LEU A O 1
ATOM 2204 N N . ILE A 1 280 ? 16.844 -9.684 -3.686 1.00 94.88 280 ILE A N 1
ATOM 2205 C CA . ILE A 1 280 ? 17.079 -8.320 -3.209 1.00 94.88 280 ILE A CA 1
ATOM 2206 C C . ILE A 1 280 ? 15.813 -7.515 -3.525 1.00 94.88 280 ILE A C 1
ATOM 2208 O O . ILE A 1 280 ? 15.514 -7.362 -4.711 1.00 94.88 280 ILE A O 1
ATOM 2212 N N . PRO A 1 281 ? 15.095 -6.971 -2.521 1.00 93.31 281 PRO A N 1
ATOM 2213 C CA . PRO A 1 281 ? 13.949 -6.100 -2.765 1.00 93.31 281 PRO A CA 1
ATOM 2214 C C . PRO A 1 281 ? 14.323 -4.953 -3.700 1.00 93.31 281 PRO A C 1
ATOM 2216 O O . PRO A 1 281 ? 15.309 -4.244 -3.457 1.00 93.31 281 PRO A O 1
ATOM 2219 N N . ALA A 1 282 ? 13.563 -4.785 -4.780 1.00 91.62 282 ALA A N 1
ATOM 2220 C CA . ALA A 1 282 ? 13.845 -3.788 -5.800 1.00 91.62 282 ALA A CA 1
ATOM 2221 C C . ALA A 1 282 ? 12.571 -3.256 -6.457 1.00 91.62 282 ALA A C 1
ATOM 2223 O O . ALA A 1 282 ? 11.573 -3.955 -6.588 1.00 91.62 282 ALA A O 1
ATOM 2224 N N . ILE A 1 283 ? 12.656 -2.008 -6.902 1.00 89.31 283 ILE A N 1
ATOM 2225 C CA . ILE A 1 283 ? 11.609 -1.253 -7.576 1.00 89.31 283 ILE A CA 1
ATOM 2226 C C . ILE A 1 283 ? 12.180 -0.786 -8.909 1.00 89.31 283 ILE A C 1
ATOM 2228 O O . ILE A 1 283 ? 13.259 -0.182 -8.953 1.00 89.31 283 ILE A O 1
ATOM 2232 N N . CYS A 1 284 ? 11.453 -1.047 -9.989 1.00 87.50 284 CYS A N 1
ATOM 2233 C CA . CYS A 1 284 ? 11.792 -0.566 -11.318 1.00 87.50 284 CYS A CA 1
ATOM 2234 C C . CYS A 1 284 ? 10.885 0.611 -11.681 1.00 87.50 284 CYS A C 1
ATOM 2236 O O . CYS A 1 284 ? 9.666 0.467 -11.689 1.00 87.50 284 CYS A O 1
ATOM 2238 N N . TYR A 1 285 ? 11.479 1.768 -11.961 1.00 83.38 285 TYR A N 1
ATOM 2239 C CA . TYR A 1 285 ? 10.761 2.970 -12.369 1.00 83.38 285 TYR A CA 1
ATOM 2240 C C . TYR A 1 285 ? 10.927 3.218 -13.856 1.00 83.38 285 TYR A C 1
ATOM 2242 O O . TYR A 1 285 ? 12.039 3.138 -14.382 1.00 83.38 285 TYR A O 1
ATOM 2250 N N . MET A 1 286 ? 9.827 3.615 -14.480 1.00 79.06 286 MET A N 1
ATOM 2251 C CA . MET A 1 286 ? 9.729 4.027 -15.871 1.00 79.06 286 MET A CA 1
ATOM 2252 C C . MET A 1 286 ? 9.508 5.538 -15.949 1.00 79.06 286 MET A C 1
ATOM 2254 O O . MET A 1 286 ? 8.620 6.077 -15.291 1.00 79.06 286 MET A O 1
ATOM 2258 N N . GLY A 1 287 ? 10.298 6.241 -16.751 1.00 68.12 287 GLY A N 1
ATOM 2259 C CA . GLY A 1 287 ? 10.120 7.670 -17.002 1.00 68.12 287 GLY A CA 1
ATOM 2260 C C . GLY A 1 287 ? 8.905 7.967 -17.886 1.00 68.12 287 GLY A C 1
ATOM 2261 O O . GLY A 1 287 ? 8.547 7.178 -18.754 1.00 68.12 287 GLY A O 1
ATOM 2262 N N . GLY A 1 288 ? 8.295 9.142 -17.702 1.00 54.41 288 GLY A N 1
ATOM 2263 C CA . GLY A 1 288 ? 7.098 9.571 -18.441 1.00 54.41 288 GLY A CA 1
ATOM 2264 C C . GLY A 1 288 ? 7.317 10.115 -19.864 1.00 54.41 288 GLY A C 1
ATOM 2265 O O . GLY A 1 288 ? 6.353 10.513 -20.512 1.00 54.41 288 GLY A O 1
ATOM 2266 N N . SER A 1 289 ? 8.552 10.174 -20.380 1.00 50.22 289 SER A N 1
ATOM 2267 C CA . SER A 1 289 ? 8.831 10.747 -21.712 1.00 50.22 289 SER A CA 1
ATOM 2268 C C . SER A 1 289 ? 8.907 9.680 -22.816 1.00 50.22 289 SER A C 1
ATOM 2270 O O . SER A 1 289 ? 9.125 8.510 -22.537 1.00 50.22 289 SER A O 1
ATOM 2272 N N . LYS A 1 290 ? 8.795 10.079 -24.095 1.00 45.44 290 LYS A N 1
ATOM 2273 C CA . LYS A 1 290 ? 8.868 9.196 -25.289 1.00 45.44 290 LYS A CA 1
ATOM 2274 C C . LYS A 1 290 ? 10.164 8.365 -25.428 1.00 45.44 290 LYS A C 1
ATOM 2276 O O . LYS A 1 290 ? 10.295 7.616 -26.392 1.00 45.44 290 LYS A O 1
ATOM 2281 N N . LYS A 1 291 ? 11.137 8.526 -24.528 1.00 53.56 291 LYS A N 1
ATOM 2282 C CA . LYS A 1 291 ? 12.335 7.687 -24.418 1.00 53.56 291 LYS A CA 1
ATOM 2283 C C . LYS A 1 291 ? 12.215 6.840 -23.153 1.00 53.56 291 LYS A C 1
ATOM 2285 O O . LYS A 1 291 ? 11.881 7.382 -22.102 1.00 53.56 291 LYS A O 1
ATOM 2290 N N . SER A 1 292 ? 12.499 5.543 -23.268 1.00 57.72 292 SER A N 1
ATOM 2291 C CA . SER A 1 292 ? 12.514 4.578 -22.165 1.00 57.72 292 SER A CA 1
ATOM 2292 C C . SER A 1 292 ? 13.606 4.940 -21.152 1.00 57.72 292 SER A C 1
ATOM 2294 O O . SER A 1 292 ? 14.714 4.420 -21.210 1.00 57.72 292 SER A O 1
ATOM 2296 N N . ASP A 1 293 ? 13.316 5.867 -20.241 1.00 73.81 293 ASP A N 1
ATOM 2297 C CA . ASP A 1 293 ? 14.182 6.202 -19.110 1.00 73.81 293 ASP A CA 1
ATOM 2298 C C . ASP A 1 293 ? 13.843 5.240 -17.963 1.00 73.81 293 ASP A C 1
ATOM 2300 O O . ASP A 1 293 ? 12.902 5.476 -17.211 1.00 73.81 293 ASP A O 1
ATOM 2304 N N . LEU A 1 294 ? 14.588 4.141 -17.833 1.00 80.62 294 LEU A N 1
ATOM 2305 C CA . LEU A 1 294 ? 14.397 3.169 -16.752 1.00 80.62 294 LEU A CA 1
ATOM 2306 C C . LEU A 1 294 ? 15.446 3.363 -15.651 1.00 80.62 294 LEU A C 1
ATOM 2308 O O . LEU A 1 294 ? 16.635 3.522 -15.948 1.00 80.62 294 LEU A O 1
ATOM 2312 N N . TRP A 1 295 ? 15.051 3.284 -14.380 1.00 83.00 295 TRP A N 1
ATOM 2313 C CA . TRP A 1 295 ? 15.988 3.210 -13.252 1.00 83.00 295 TRP A CA 1
ATOM 2314 C C . TRP A 1 295 ? 15.505 2.269 -12.157 1.00 83.00 295 TRP A C 1
ATOM 2316 O O . TRP A 1 295 ? 14.328 1.938 -12.056 1.00 83.00 295 TRP A O 1
ATOM 2326 N N . VAL A 1 296 ? 16.447 1.835 -11.320 1.00 86.75 296 VAL A N 1
ATOM 2327 C CA . VAL A 1 296 ? 16.186 0.866 -10.255 1.00 86.75 296 VAL A CA 1
ATOM 2328 C C . VAL A 1 296 ? 16.502 1.471 -8.902 1.00 86.75 296 VAL A C 1
ATOM 2330 O O . VAL A 1 296 ? 17.567 2.065 -8.698 1.00 86.75 296 VAL A O 1
ATOM 2333 N N . VAL A 1 297 ? 15.576 1.272 -7.974 1.00 87.25 297 VAL A N 1
ATOM 2334 C CA . VAL A 1 297 ? 15.775 1.460 -6.540 1.00 87.25 297 VAL A CA 1
ATOM 2335 C C . VAL A 1 297 ? 15.824 0.076 -5.906 1.00 87.25 297 VAL A C 1
ATOM 2337 O O . VAL A 1 297 ? 15.050 -0.794 -6.276 1.00 87.25 297 VAL A O 1
ATOM 2340 N N . TYR A 1 298 ? 16.744 -0.164 -4.984 1.00 90.12 298 TYR A N 1
ATOM 2341 C CA . TYR A 1 298 ? 16.899 -1.459 -4.328 1.00 90.12 298 TYR A CA 1
ATOM 2342 C C . TYR A 1 298 ? 17.176 -1.278 -2.840 1.00 90.12 298 TYR A C 1
ATOM 2344 O O . TYR A 1 298 ? 17.716 -0.256 -2.408 1.00 90.12 298 TYR A O 1
ATOM 2352 N N . MET A 1 299 ? 16.832 -2.279 -2.042 1.00 89.69 299 MET A N 1
ATOM 2353 C CA . MET A 1 299 ? 17.118 -2.269 -0.617 1.00 89.69 299 MET A CA 1
ATOM 2354 C C . MET A 1 299 ? 18.590 -2.626 -0.385 1.00 89.69 299 MET A C 1
ATOM 2356 O O . MET A 1 299 ? 19.064 -3.699 -0.758 1.00 89.69 299 MET A O 1
ATOM 2360 N N . TRP A 1 300 ? 19.349 -1.716 0.225 1.00 87.31 300 TRP A N 1
ATOM 2361 C CA . TRP A 1 300 ? 20.757 -1.934 0.562 1.00 87.31 300 TRP A CA 1
ATOM 2362 C C . TRP A 1 300 ? 20.911 -2.669 1.894 1.00 87.31 300 TRP A C 1
ATOM 2364 O O . TRP A 1 300 ? 21.736 -3.578 2.015 1.00 87.31 300 TRP A O 1
ATOM 2374 N N . LYS A 1 301 ? 20.114 -2.265 2.881 1.00 85.88 301 LYS A N 1
ATOM 2375 C CA . LYS A 1 301 ? 19.979 -2.862 4.216 1.00 85.88 301 LYS A CA 1
ATOM 2376 C C . LYS A 1 301 ? 18.487 -2.891 4.564 1.00 85.88 301 LYS A C 1
ATOM 2378 O O . LYS A 1 301 ? 17.773 -2.087 3.974 1.00 85.88 301 LYS A O 1
ATOM 2383 N N . PRO A 1 302 ? 18.023 -3.734 5.504 1.00 83.62 302 PRO A N 1
ATOM 2384 C CA . PRO A 1 302 ? 16.628 -3.698 5.953 1.00 83.62 302 PRO A CA 1
ATOM 2385 C C . PRO A 1 302 ? 16.178 -2.261 6.259 1.00 83.62 302 PRO A C 1
ATOM 2387 O O . PRO A 1 302 ? 16.887 -1.533 6.958 1.00 83.62 302 PRO A O 1
ATOM 2390 N N . GLY A 1 303 ? 15.068 -1.831 5.657 1.00 76.75 303 GLY A N 1
ATOM 2391 C CA . GLY A 1 303 ? 14.550 -0.462 5.723 1.00 76.75 303 GLY A CA 1
ATOM 2392 C C . GLY A 1 303 ? 15.320 0.634 4.978 1.00 76.75 303 GLY A C 1
ATOM 2393 O O . GLY A 1 303 ? 14.854 1.761 4.947 1.00 76.75 303 GLY A O 1
ATOM 2394 N N . VAL A 1 304 ? 16.483 0.372 4.375 1.00 81.62 304 VAL A N 1
ATOM 2395 C CA . VAL A 1 304 ? 17.303 1.408 3.721 1.00 81.62 304 VAL A CA 1
ATOM 2396 C C . VAL A 1 304 ? 17.371 1.165 2.221 1.00 81.62 304 VAL A C 1
ATOM 2398 O O . VAL A 1 304 ? 18.122 0.301 1.754 1.00 81.62 304 VAL A O 1
ATOM 2401 N N . TRP A 1 305 ? 16.647 1.982 1.460 1.00 83.69 305 TRP A N 1
ATOM 2402 C CA . TRP A 1 305 ? 16.598 1.900 0.004 1.00 83.69 305 TRP A CA 1
ATOM 2403 C C . TRP A 1 305 ? 17.596 2.856 -0.653 1.00 83.69 305 TRP A C 1
ATOM 2405 O O . TRP A 1 305 ? 17.861 3.961 -0.177 1.00 83.69 305 TRP A O 1
ATOM 2415 N N . LYS A 1 306 ? 18.188 2.413 -1.762 1.00 82.00 306 LYS A N 1
ATOM 2416 C CA . LYS A 1 306 ? 19.145 3.168 -2.571 1.00 82.00 306 LYS A CA 1
ATOM 2417 C C . LYS A 1 306 ? 18.732 3.162 -4.027 1.00 82.00 306 LYS A C 1
ATOM 2419 O O . LYS A 1 306 ? 18.301 2.145 -4.555 1.00 82.00 306 LYS A O 1
ATOM 2424 N N . SER A 1 307 ? 18.946 4.289 -4.690 1.00 73.19 307 SER A N 1
ATOM 2425 C CA . SER A 1 307 ? 18.876 4.359 -6.143 1.00 73.19 307 SER A CA 1
ATOM 2426 C C . SER A 1 307 ? 20.253 4.132 -6.757 1.00 73.19 307 SER A C 1
ATOM 2428 O O . SER A 1 307 ? 21.243 4.687 -6.277 1.00 73.19 307 SER A O 1
ATOM 2430 N N . VAL A 1 308 ? 20.305 3.343 -7.831 1.00 60.00 308 VAL A N 1
ATOM 2431 C CA . VAL A 1 308 ? 21.557 2.989 -8.517 1.00 60.00 308 VAL A CA 1
ATOM 2432 C C . VAL A 1 308 ? 22.147 4.162 -9.318 1.00 60.00 308 VAL A C 1
ATOM 2434 O O . VAL A 1 308 ? 23.358 4.222 -9.535 1.00 60.00 308 VAL A O 1
ATOM 2437 N N . PHE A 1 309 ? 21.333 5.153 -9.696 1.00 53.84 309 PHE A N 1
ATOM 2438 C CA . PHE A 1 309 ? 21.826 6.380 -10.324 1.00 53.84 309 PHE A CA 1
ATOM 2439 C C . PHE A 1 309 ? 22.020 7.457 -9.259 1.00 53.84 309 PHE A C 1
ATOM 2441 O O . PHE A 1 309 ? 21.060 7.943 -8.661 1.00 53.84 309 PHE A O 1
ATOM 2448 N N . GLY A 1 310 ? 23.284 7.812 -9.006 1.00 39.97 310 GLY A N 1
ATOM 2449 C CA . GLY A 1 310 ? 23.678 8.801 -8.002 1.00 39.97 310 GLY A CA 1
ATOM 2450 C C . GLY A 1 310 ? 22.810 10.060 -8.037 1.00 39.97 310 GLY A C 1
ATOM 2451 O O . GLY A 1 310 ? 22.518 10.566 -9.113 1.00 39.97 310 GLY A O 1
ATOM 2452 N N . LYS A 1 311 ? 22.389 10.527 -6.850 1.00 37.06 311 LYS A N 1
ATOM 2453 C CA . LYS A 1 311 ? 21.483 11.672 -6.632 1.00 37.06 311 LYS A CA 1
ATOM 2454 C C . LYS A 1 311 ? 20.505 11.863 -7.795 1.00 37.06 311 LYS A C 1
ATOM 2456 O O . LYS A 1 311 ? 20.608 12.845 -8.530 1.00 37.06 311 LYS A O 1
ATOM 2461 N N . ILE A 1 312 ? 19.552 10.942 -7.948 1.00 44.09 312 ILE A N 1
ATOM 2462 C CA . ILE A 1 312 ? 18.358 11.243 -8.737 1.00 44.09 312 ILE A CA 1
ATOM 2463 C C . ILE A 1 312 ? 17.812 12.570 -8.188 1.00 44.09 312 ILE A C 1
ATOM 2465 O O . ILE A 1 312 ? 17.541 12.650 -6.985 1.00 44.09 312 ILE A O 1
ATOM 2469 N N . PRO A 1 313 ? 17.727 13.642 -9.000 1.00 41.94 313 PRO A N 1
ATOM 2470 C CA . PRO A 1 313 ? 17.098 14.872 -8.550 1.00 41.94 313 PRO A CA 1
ATOM 2471 C C . PRO A 1 313 ? 15.708 14.503 -8.024 1.00 41.94 313 PRO A C 1
ATOM 2473 O O . PRO A 1 313 ? 15.044 13.722 -8.697 1.00 41.94 313 PRO A O 1
ATOM 2476 N N . PRO A 1 314 ? 15.229 15.034 -6.888 1.00 45.25 314 PRO A N 1
ATOM 2477 C CA . PRO A 1 314 ? 13.896 14.706 -6.364 1.00 45.25 314 PRO A CA 1
ATOM 2478 C C . PRO A 1 314 ? 12.785 14.760 -7.432 1.00 45.25 314 PRO A C 1
ATOM 2480 O O . PRO A 1 314 ? 11.869 13.951 -7.419 1.00 45.25 314 PRO A O 1
ATOM 2483 N N . ALA A 1 315 ? 12.951 15.636 -8.431 1.00 40.34 315 ALA A N 1
ATOM 2484 C CA . ALA A 1 315 ? 12.097 15.747 -9.611 1.00 40.34 315 ALA A CA 1
ATOM 2485 C C . ALA A 1 315 ? 11.994 14.475 -10.481 1.00 40.34 315 ALA A C 1
ATOM 2487 O O . ALA A 1 315 ? 10.943 14.241 -11.051 1.00 40.34 315 ALA A O 1
ATOM 2488 N N . ARG A 1 316 ? 13.051 13.660 -10.600 1.00 47.50 316 ARG A N 1
ATOM 2489 C CA . ARG A 1 316 ? 13.034 12.420 -11.398 1.00 47.50 316 ARG A CA 1
ATOM 2490 C C . ARG A 1 316 ? 12.345 11.258 -10.678 1.00 47.50 316 ARG A C 1
ATOM 2492 O O . ARG A 1 316 ? 11.738 10.436 -11.345 1.00 47.50 316 ARG A O 1
ATOM 2499 N N . VAL A 1 317 ? 12.436 11.183 -9.343 1.00 48.06 317 VAL A N 1
ATOM 2500 C CA . VAL A 1 317 ? 11.665 10.195 -8.557 1.00 48.06 317 VAL A CA 1
ATOM 2501 C C . VAL A 1 317 ? 10.178 10.548 -8.607 1.00 48.06 317 VAL A C 1
ATOM 2503 O O . VAL A 1 317 ? 9.357 9.668 -8.818 1.00 48.06 317 VAL A O 1
ATOM 2506 N N . ALA A 1 318 ? 9.857 11.842 -8.529 1.00 45.97 318 ALA A N 1
ATOM 2507 C CA . ALA A 1 318 ? 8.499 12.363 -8.665 1.00 45.97 318 ALA A CA 1
ATOM 2508 C C . ALA A 1 318 ? 7.842 12.113 -10.042 1.00 45.97 318 ALA A C 1
ATOM 2510 O O . ALA A 1 318 ? 6.624 12.029 -10.116 1.00 45.97 318 ALA A O 1
ATOM 2511 N N . SER A 1 319 ? 8.627 11.961 -11.115 1.00 51.56 319 SER A N 1
ATOM 2512 C CA . SER A 1 319 ? 8.128 11.761 -12.489 1.00 51.56 319 SER A CA 1
ATOM 2513 C C . SER A 1 319 ? 8.087 10.299 -12.962 1.00 51.56 319 SER A C 1
ATOM 2515 O O . SER A 1 319 ? 7.823 10.022 -14.133 1.00 51.56 319 SER A O 1
ATOM 2517 N N . GLY A 1 320 ? 8.503 9.352 -12.117 1.00 63.31 320 GLY A N 1
ATOM 2518 C CA . GLY A 1 320 ? 8.614 7.941 -12.486 1.00 63.31 320 GLY A CA 1
ATOM 2519 C C . GLY A 1 320 ? 7.359 7.149 -12.157 1.00 63.31 320 GLY A C 1
ATOM 2520 O O . GLY A 1 320 ? 6.819 7.277 -11.067 1.00 63.31 320 GLY A O 1
ATOM 2521 N N . LYS A 1 321 ? 6.944 6.263 -13.062 1.00 75.88 321 LYS A N 1
ATOM 2522 C CA . LYS A 1 321 ? 5.897 5.269 -12.820 1.00 75.88 321 LYS A CA 1
ATOM 2523 C C . LYS A 1 321 ? 6.539 3.952 -12.401 1.00 75.88 321 LYS A C 1
ATOM 2525 O O . LYS A 1 321 ? 7.335 3.388 -13.148 1.00 75.88 321 LYS A O 1
ATOM 2530 N N . ALA A 1 322 ? 6.197 3.464 -11.220 1.00 83.25 322 ALA A N 1
ATOM 2531 C CA . ALA A 1 322 ? 6.539 2.126 -10.750 1.00 83.25 322 ALA A CA 1
ATOM 2532 C C . ALA A 1 322 ? 5.292 1.507 -10.129 1.00 83.25 322 ALA A C 1
ATOM 2534 O O . ALA A 1 322 ? 4.483 2.237 -9.569 1.00 83.25 322 ALA A O 1
ATOM 2535 N N . TYR A 1 323 ? 5.141 0.192 -10.217 1.00 86.19 323 TYR A N 1
ATOM 2536 C CA . TYR A 1 323 ? 4.011 -0.508 -9.615 1.00 86.19 323 TYR A CA 1
ATOM 2537 C C . TYR A 1 323 ? 4.394 -1.072 -8.248 1.00 86.19 323 TYR A C 1
ATOM 2539 O O . TYR A 1 323 ? 5.504 -1.581 -8.068 1.00 86.19 323 TYR A O 1
ATOM 2547 N N . ASN A 1 324 ? 3.477 -0.980 -7.288 1.00 88.94 324 ASN A N 1
ATOM 2548 C CA . ASN A 1 324 ? 3.555 -1.738 -6.048 1.00 88.94 324 ASN A CA 1
ATOM 2549 C C . ASN A 1 324 ? 3.116 -3.181 -6.346 1.00 88.94 324 ASN A C 1
ATOM 2551 O O . ASN A 1 324 ? 1.995 -3.354 -6.809 1.00 88.94 324 ASN A O 1
ATOM 2555 N N . PRO A 1 325 ? 3.943 -4.214 -6.115 1.00 91.31 325 PRO A N 1
ATOM 2556 C CA . PRO A 1 325 ? 3.571 -5.592 -6.418 1.00 91.31 325 PRO A CA 1
ATOM 2557 C C . PRO A 1 325 ? 2.449 -6.134 -5.532 1.00 91.31 325 PRO A C 1
ATOM 2559 O O . PRO A 1 325 ? 1.867 -7.149 -5.871 1.00 91.31 325 PRO A O 1
ATOM 2562 N N . GLN A 1 326 ? 2.170 -5.500 -4.394 1.00 91.12 326 GLN A N 1
ATOM 2563 C CA . GLN A 1 326 ? 1.070 -5.901 -3.523 1.00 91.12 326 GLN A CA 1
ATOM 2564 C C . GLN A 1 326 ? -0.277 -5.449 -4.105 1.00 91.12 326 GLN A C 1
ATOM 2566 O O . GLN A 1 326 ? -1.147 -6.259 -4.375 1.00 91.12 326 GLN A O 1
ATOM 2571 N N . THR A 1 327 ? -0.422 -4.153 -4.391 1.00 87.88 327 THR A N 1
ATOM 2572 C CA . THR A 1 327 ? -1.709 -3.583 -4.835 1.00 87.88 327 THR A CA 1
ATOM 2573 C C . THR A 1 327 ? -1.851 -3.463 -6.346 1.00 87.88 327 THR A C 1
ATOM 2575 O O . THR A 1 327 ? -2.923 -3.146 -6.854 1.00 87.88 327 THR A O 1
ATOM 2578 N N . TRP A 1 328 ? -0.744 -3.606 -7.073 1.00 88.31 328 TRP A N 1
ATOM 2579 C CA . TRP A 1 328 ? -0.614 -3.296 -8.495 1.00 88.31 328 TRP A CA 1
ATOM 2580 C C . TRP A 1 328 ? -1.015 -1.867 -8.884 1.00 88.31 328 TRP A C 1
ATOM 2582 O O . TRP A 1 328 ? -1.233 -1.569 -10.060 1.00 88.31 328 TRP A O 1
ATOM 2592 N N . ALA A 1 329 ? -1.046 -0.957 -7.908 1.00 85.38 329 ALA A N 1
ATOM 2593 C CA . ALA A 1 329 ? -1.208 0.473 -8.121 1.00 85.38 329 ALA A CA 1
ATOM 2594 C C . ALA A 1 329 ? 0.149 1.154 -8.356 1.00 85.38 329 ALA A C 1
ATOM 2596 O O . ALA A 1 329 ? 1.211 0.620 -8.016 1.00 85.38 329 ALA A O 1
ATOM 2597 N N . LEU A 1 330 ? 0.121 2.358 -8.930 1.00 80.62 330 LEU A N 1
ATOM 2598 C CA . LEU A 1 330 ? 1.325 3.172 -9.080 1.00 80.62 330 LEU A CA 1
ATOM 2599 C C . LEU A 1 330 ? 1.848 3.620 -7.710 1.00 80.62 330 LEU A C 1
ATOM 2601 O O . LEU A 1 330 ? 1.093 4.096 -6.867 1.00 80.62 330 LEU A O 1
ATOM 2605 N N . LEU A 1 331 ? 3.158 3.501 -7.513 1.00 75.44 331 LEU A N 1
ATOM 2606 C CA . LEU A 1 331 ? 3.838 3.926 -6.301 1.00 75.44 331 LEU A CA 1
ATOM 2607 C C . LEU A 1 331 ? 3.846 5.438 -6.150 1.00 75.44 331 LEU A C 1
ATOM 2609 O O . LEU A 1 331 ? 4.172 6.182 -7.075 1.00 75.44 331 LEU A O 1
ATOM 2613 N N . THR A 1 332 ? 3.604 5.867 -4.919 1.00 65.94 332 THR A N 1
ATOM 2614 C CA . THR A 1 332 ? 3.691 7.261 -4.507 1.00 65.94 332 THR A CA 1
ATOM 2615 C C . THR A 1 332 ? 5.012 7.525 -3.769 1.00 65.94 332 THR A C 1
ATOM 2617 O O . THR A 1 332 ? 5.581 6.652 -3.113 1.00 65.94 332 THR A O 1
ATOM 2620 N N . ASN A 1 333 ? 5.504 8.768 -3.794 1.00 60.06 333 ASN A N 1
ATOM 2621 C CA . ASN A 1 333 ? 6.646 9.202 -2.973 1.00 60.06 333 ASN A CA 1
ATOM 2622 C C . ASN A 1 333 ? 6.439 8.929 -1.466 1.00 60.06 333 ASN A C 1
ATOM 2624 O O . ASN A 1 333 ? 7.402 8.667 -0.741 1.00 60.06 333 ASN A O 1
ATOM 2628 N N . SER A 1 334 ? 5.192 8.973 -0.985 1.00 60.06 334 SER A N 1
ATOM 2629 C CA . SER A 1 334 ? 4.838 8.597 0.390 1.00 60.06 334 SER A CA 1
ATOM 2630 C C . SER A 1 334 ? 5.051 7.113 0.673 1.00 60.06 334 SER A C 1
ATOM 2632 O O . SER A 1 334 ? 5.504 6.783 1.770 1.00 60.06 334 SER A O 1
ATOM 2634 N N . ASP A 1 335 ? 4.779 6.235 -0.294 1.00 69.12 335 ASP A N 1
ATOM 2635 C CA . ASP A 1 335 ? 5.014 4.795 -0.150 1.00 69.12 335 ASP A CA 1
ATOM 2636 C C . ASP A 1 335 ? 6.509 4.518 -0.014 1.00 69.12 335 ASP A C 1
ATOM 2638 O O . ASP A 1 335 ? 6.931 3.819 0.906 1.00 69.12 335 ASP A O 1
ATOM 2642 N N . ILE A 1 336 ? 7.335 5.169 -0.841 1.00 68.38 336 ILE A N 1
ATOM 2643 C CA . ILE A 1 336 ? 8.800 5.063 -0.770 1.00 68.38 336 ILE A CA 1
ATOM 2644 C C . ILE A 1 336 ? 9.321 5.524 0.597 1.00 68.38 336 ILE A C 1
ATOM 2646 O O . ILE A 1 336 ? 10.166 4.864 1.203 1.00 68.38 336 ILE A O 1
ATOM 2650 N N . GLU A 1 337 ? 8.826 6.648 1.118 1.00 64.12 337 GLU A N 1
ATOM 2651 C CA . GLU A 1 337 ? 9.279 7.150 2.417 1.00 64.12 337 GLU A CA 1
ATOM 2652 C C . GLU A 1 337 ? 8.827 6.251 3.576 1.00 64.12 337 GLU A C 1
ATOM 2654 O O . GLU A 1 337 ? 9.570 6.048 4.541 1.00 64.12 337 GLU A O 1
ATOM 2659 N N . ARG A 1 338 ? 7.635 5.653 3.474 1.00 65.31 338 ARG A N 1
ATOM 2660 C CA . ARG A 1 338 ? 7.175 4.644 4.435 1.00 65.31 338 ARG A CA 1
ATOM 2661 C C . ARG A 1 338 ? 8.057 3.399 4.414 1.00 65.31 338 ARG A C 1
ATOM 2663 O O . ARG A 1 338 ? 8.415 2.917 5.493 1.00 65.31 338 ARG A O 1
ATOM 2670 N N . LEU A 1 339 ? 8.467 2.945 3.228 1.00 70.69 339 LEU A N 1
ATOM 2671 C CA . LEU A 1 339 ? 9.436 1.858 3.063 1.00 70.69 339 LEU A CA 1
ATOM 2672 C C . LEU A 1 339 ? 10.801 2.213 3.678 1.00 70.69 339 LEU A C 1
ATOM 2674 O O . LEU A 1 339 ? 11.397 1.377 4.354 1.00 70.69 339 LEU A O 1
ATOM 2678 N N . ASN A 1 340 ? 11.268 3.458 3.519 1.00 64.56 340 ASN A N 1
ATOM 2679 C CA . ASN A 1 340 ? 12.541 3.941 4.080 1.00 64.56 340 ASN A CA 1
ATOM 2680 C C . ASN A 1 340 ? 12.565 4.032 5.612 1.00 64.56 340 ASN A C 1
ATOM 2682 O O . ASN A 1 340 ? 13.628 3.978 6.228 1.00 64.56 340 ASN A O 1
ATOM 2686 N N . ARG A 1 341 ? 11.412 4.236 6.254 1.00 61.25 341 ARG A N 1
ATOM 2687 C CA . ARG A 1 341 ? 11.344 4.430 7.713 1.00 61.25 341 ARG A CA 1
ATOM 2688 C C . ARG A 1 341 ? 10.945 3.180 8.482 1.00 61.25 341 ARG A C 1
ATOM 2690 O O . ARG A 1 341 ? 10.908 3.235 9.713 1.00 61.25 341 ARG A O 1
ATOM 2697 N N . ARG A 1 342 ? 10.589 2.095 7.775 1.00 68.25 342 ARG A N 1
ATOM 2698 C CA . ARG A 1 342 ? 9.886 0.925 8.341 1.00 68.25 342 ARG A CA 1
ATOM 2699 C C . ARG A 1 342 ? 8.808 1.392 9.323 1.00 68.25 342 ARG A C 1
ATOM 2701 O O . ARG A 1 342 ? 8.765 0.964 10.475 1.00 68.25 342 ARG A O 1
ATOM 2708 N N . GLY A 1 343 ? 8.034 2.394 8.890 1.00 60.50 343 GLY A N 1
ATOM 2709 C CA . GLY A 1 343 ? 7.374 3.352 9.783 1.00 60.50 343 GLY A CA 1
ATOM 2710 C C . GLY A 1 343 ? 6.439 2.731 10.820 1.00 60.50 343 GLY A C 1
ATOM 2711 O O . GLY A 1 343 ? 6.215 3.337 11.853 1.00 60.50 343 GLY A O 1
ATOM 2712 N N . PHE A 1 344 ? 5.928 1.529 10.559 1.00 64.06 344 PHE A N 1
ATOM 2713 C CA . PHE A 1 344 ? 5.001 0.787 11.415 1.00 64.06 344 PHE A CA 1
ATOM 2714 C C . PHE A 1 344 ? 5.640 -0.356 12.211 1.00 64.06 344 PHE A C 1
ATOM 2716 O O . PHE A 1 344 ? 4.986 -0.917 13.077 1.00 64.06 344 PHE A O 1
ATOM 2723 N N . ILE A 1 345 ? 6.904 -0.682 11.937 1.00 66.81 345 ILE A N 1
ATOM 2724 C CA . ILE A 1 345 ? 7.653 -1.774 12.587 1.00 66.81 345 ILE A CA 1
ATOM 2725 C C . ILE A 1 345 ? 8.616 -1.216 13.636 1.00 66.81 345 ILE A C 1
ATOM 2727 O O . ILE A 1 345 ? 9.047 -1.908 14.555 1.00 66.81 345 ILE A O 1
ATOM 2731 N N . ASN A 1 346 ? 8.968 0.066 13.523 1.00 73.19 346 ASN A N 1
ATOM 2732 C CA . ASN A 1 346 ? 9.675 0.753 14.594 1.00 73.19 346 ASN A CA 1
ATOM 2733 C C . ASN A 1 346 ? 8.777 0.859 15.846 1.00 73.19 346 ASN A C 1
ATOM 2735 O O . ASN A 1 346 ? 7.557 0.946 15.734 1.00 73.19 346 ASN A O 1
ATOM 2739 N N . GLY A 1 347 ? 9.371 0.869 17.045 1.00 77.88 347 GLY A N 1
ATOM 2740 C CA . GLY A 1 347 ? 8.599 0.821 18.296 1.00 77.88 347 GLY A CA 1
ATOM 2741 C C . GLY A 1 347 ? 7.568 1.942 18.464 1.00 77.88 347 GLY A C 1
ATOM 2742 O O . GLY A 1 347 ? 6.462 1.692 18.929 1.00 77.88 347 GLY A O 1
ATOM 2743 N N . VAL A 1 348 ? 7.889 3.161 18.023 1.00 84.12 348 VAL A N 1
ATOM 2744 C CA . VAL A 1 348 ? 7.011 4.339 18.157 1.00 84.12 348 VAL A CA 1
ATOM 2745 C C . VAL A 1 348 ? 5.792 4.254 17.229 1.00 84.12 348 VAL A C 1
ATOM 2747 O O . VAL A 1 348 ? 4.667 4.581 17.619 1.00 84.12 348 VAL A O 1
ATOM 2750 N N . GLY A 1 349 ? 6.011 3.809 15.995 1.00 84.94 349 GLY A N 1
ATOM 2751 C CA . GLY A 1 349 ? 4.981 3.614 14.986 1.00 84.94 349 GLY A CA 1
ATOM 2752 C C . GLY A 1 349 ? 4.126 2.390 15.272 1.00 84.94 349 GLY A C 1
ATOM 2753 O O . GLY A 1 349 ? 2.905 2.481 15.174 1.00 84.94 349 GLY A O 1
ATOM 2754 N N . ALA A 1 350 ? 4.735 1.287 15.715 1.00 86.75 350 ALA A N 1
ATOM 2755 C CA . ALA A 1 350 ? 4.021 0.096 16.164 1.00 86.75 350 ALA A CA 1
ATOM 2756 C C . ALA A 1 350 ? 3.098 0.420 17.351 1.00 86.75 350 ALA A C 1
ATOM 2758 O O . ALA A 1 350 ? 1.906 0.119 17.302 1.00 86.75 350 ALA A O 1
ATOM 2759 N N . GLU A 1 351 ? 3.598 1.141 18.364 1.00 91.06 351 GLU A N 1
ATOM 2760 C CA . GLU A 1 351 ? 2.773 1.646 19.469 1.00 91.06 351 GLU A CA 1
ATOM 2761 C C . GLU A 1 351 ? 1.617 2.519 18.956 1.00 91.06 351 GLU A C 1
ATOM 2763 O O . GLU A 1 351 ? 0.463 2.315 19.344 1.00 91.06 351 GLU A O 1
ATOM 2768 N N . SER A 1 352 ? 1.899 3.477 18.064 1.00 93.06 352 SER A N 1
ATOM 2769 C CA . SER A 1 352 ? 0.865 4.353 17.500 1.00 93.06 352 SER A CA 1
ATOM 2770 C C . SER A 1 352 ? -0.229 3.561 16.778 1.00 93.06 352 SER A C 1
ATOM 2772 O O . SER A 1 352 ? -1.419 3.859 16.934 1.00 93.06 352 SER A O 1
ATOM 2774 N N . ARG A 1 353 ? 0.139 2.523 16.023 1.00 91.50 353 ARG A N 1
ATOM 2775 C CA . ARG A 1 353 ? -0.816 1.660 15.321 1.00 91.50 353 ARG A CA 1
ATOM 2776 C C . ARG A 1 353 ? -1.646 0.815 16.275 1.00 91.50 353 ARG A C 1
ATOM 2778 O O . ARG A 1 353 ? -2.872 0.859 16.181 1.00 91.50 353 ARG A O 1
ATOM 2785 N N . VAL A 1 354 ? -1.023 0.162 17.255 1.00 94.44 354 VAL A N 1
ATOM 2786 C CA . VAL A 1 354 ? -1.726 -0.594 18.309 1.00 94.44 354 VAL A CA 1
ATOM 2787 C C . VAL A 1 354 ? -2.771 0.281 18.998 1.00 94.44 354 VAL A C 1
ATOM 2789 O O . VAL A 1 354 ? -3.940 -0.091 19.097 1.00 94.44 354 VAL A O 1
ATOM 2792 N N . LEU A 1 355 ? -2.383 1.488 19.411 1.00 96.75 355 LEU A N 1
ATOM 2793 C CA . LEU A 1 355 ? -3.293 2.448 20.036 1.00 96.75 355 LEU A CA 1
ATOM 2794 C C . LEU A 1 355 ? -4.408 2.899 19.084 1.00 96.75 355 LEU A C 1
ATOM 2796 O O . LEU A 1 355 ? -5.551 3.062 19.509 1.00 96.75 355 LEU A O 1
ATOM 2800 N N . THR A 1 356 ? -4.111 3.071 17.797 1.00 96.94 356 THR A N 1
ATOM 2801 C CA . THR A 1 356 ? -5.120 3.408 16.781 1.00 96.94 356 THR A CA 1
ATOM 2802 C C . THR A 1 356 ? -6.146 2.288 16.621 1.00 96.94 356 THR A C 1
ATOM 2804 O O . THR A 1 356 ? -7.343 2.560 16.546 1.00 96.94 356 THR A O 1
ATOM 2807 N N . HIS A 1 357 ? -5.706 1.031 16.612 1.00 96.62 357 HIS A N 1
ATOM 2808 C CA . HIS A 1 357 ? -6.586 -0.130 16.529 1.00 96.62 357 HIS A CA 1
ATOM 2809 C C . HIS A 1 357 ? -7.488 -0.260 17.755 1.00 96.62 357 HIS A C 1
ATOM 2811 O O . HIS A 1 357 ? -8.706 -0.323 17.606 1.00 96.62 357 HIS A O 1
ATOM 2817 N N . ILE A 1 358 ? -6.916 -0.198 18.961 1.00 98.06 358 ILE A N 1
ATOM 2818 C CA . ILE A 1 358 ? -7.696 -0.168 20.206 1.00 98.06 358 ILE A CA 1
ATOM 2819 C C . ILE A 1 358 ? -8.700 0.985 20.188 1.00 98.06 358 ILE A C 1
ATOM 2821 O O . ILE A 1 358 ? -9.850 0.806 20.580 1.00 98.06 358 ILE A O 1
ATOM 2825 N N . SER A 1 359 ? -8.286 2.159 19.706 1.00 98.06 359 SER A N 1
ATOM 2826 C CA . SER A 1 359 ? -9.158 3.326 19.615 1.00 98.06 359 SER A CA 1
ATOM 2827 C C . SER A 1 359 ? -10.388 3.073 18.740 1.00 98.06 359 SER A C 1
ATOM 2829 O O . SER A 1 359 ? -11.499 3.390 19.167 1.00 98.06 359 SER A O 1
ATOM 2831 N N . LYS A 1 360 ? -10.209 2.469 17.559 1.00 97.25 360 LYS A N 1
ATOM 2832 C CA . LYS A 1 360 ? -11.311 2.117 16.648 1.00 97.25 360 LYS A CA 1
ATOM 2833 C C . LYS A 1 360 ? -12.256 1.091 17.272 1.00 97.25 360 LYS A C 1
ATOM 2835 O O . LYS A 1 360 ? -13.449 1.353 17.354 1.00 97.25 360 LYS A O 1
ATOM 2840 N N . ILE A 1 361 ? -11.722 -0.003 17.819 1.00 96.81 361 ILE A N 1
ATOM 2841 C CA . ILE A 1 361 ? -12.543 -1.040 18.466 1.00 96.81 361 ILE A CA 1
ATOM 2842 C C . ILE A 1 361 ? -13.341 -0.439 19.637 1.00 96.81 361 ILE A C 1
ATOM 2844 O O . ILE A 1 361 ? -14.542 -0.661 19.756 1.00 96.81 361 ILE A O 1
ATOM 2848 N N . ALA A 1 362 ? -12.702 0.377 20.482 1.00 97.06 362 ALA A N 1
ATOM 2849 C CA . ALA A 1 362 ? -13.373 1.034 21.603 1.00 97.06 362 ALA A CA 1
ATOM 2850 C C . ALA A 1 362 ? -14.443 2.045 21.143 1.00 97.06 362 ALA A C 1
ATOM 2852 O O . ALA A 1 362 ? -15.461 2.205 21.814 1.00 97.06 362 ALA A O 1
ATOM 2853 N N . TYR A 1 363 ? -14.242 2.717 20.002 1.00 97.12 363 TYR A N 1
ATOM 2854 C CA . TYR A 1 363 ? -15.244 3.609 19.410 1.00 97.12 363 TYR A CA 1
ATOM 2855 C C . TYR A 1 363 ? -16.499 2.847 18.972 1.00 97.12 363 TYR A C 1
ATOM 2857 O O . TYR A 1 363 ? -17.618 3.300 19.244 1.00 97.12 363 TYR A O 1
ATOM 2865 N N . ASP A 1 364 ? -16.310 1.695 18.329 1.00 95.94 364 ASP A N 1
ATOM 2866 C CA . ASP A 1 364 ? -17.396 0.841 17.844 1.00 95.94 364 ASP A CA 1
ATOM 2867 C C . ASP A 1 364 ? -18.184 0.224 19.009 1.00 95.94 364 ASP A C 1
ATOM 2869 O O . ASP A 1 364 ? -19.413 0.178 18.975 1.00 95.94 364 ASP A O 1
ATOM 2873 N N . GLU A 1 365 ? -17.502 -0.147 20.097 1.00 94.75 365 GLU A N 1
ATOM 2874 C CA . GLU A 1 365 ? -18.129 -0.630 21.338 1.00 94.75 365 GLU A CA 1
ATOM 2875 C C . GLU A 1 365 ? -18.751 0.482 22.202 1.00 94.75 365 GLU A C 1
ATOM 2877 O O . GLU A 1 365 ? -19.459 0.203 23.170 1.00 94.75 365 GLU A O 1
ATOM 2882 N N . GLY A 1 366 ? -18.512 1.752 21.862 1.00 95.06 366 GLY A N 1
ATOM 2883 C CA . GLY A 1 366 ? -19.061 2.909 22.570 1.00 95.06 366 GLY A CA 1
ATOM 2884 C C . GLY A 1 366 ? -18.259 3.384 23.790 1.00 95.06 366 GLY A C 1
ATOM 2885 O O . GLY A 1 366 ? -18.680 4.344 24.439 1.00 95.06 366 GLY A O 1
ATOM 2886 N N . ASP A 1 367 ? -17.090 2.804 24.090 1.00 96.06 367 ASP A N 1
ATOM 2887 C CA . ASP A 1 367 ? -16.151 3.329 25.097 1.00 96.06 367 ASP A CA 1
ATOM 2888 C C . ASP A 1 367 ? -15.355 4.515 24.522 1.00 96.06 367 ASP A C 1
ATOM 2890 O O . ASP A 1 367 ? -14.168 4.440 24.186 1.00 96.06 367 ASP A O 1
ATOM 2894 N N . LEU A 1 368 ? -16.037 5.659 24.408 1.00 96.12 368 LEU A N 1
ATOM 2895 C CA . LEU A 1 368 ? -15.463 6.882 23.841 1.00 96.12 368 LEU A CA 1
ATOM 2896 C C . LEU A 1 368 ? -14.290 7.434 24.667 1.00 96.12 368 LEU A C 1
ATOM 2898 O O . LEU A 1 368 ? -13.449 8.144 24.119 1.00 96.12 368 LEU A O 1
ATOM 2902 N N . ASN A 1 369 ? -14.206 7.123 25.966 1.00 95.75 369 ASN A N 1
ATOM 2903 C CA . ASN A 1 369 ? -13.113 7.591 26.821 1.00 95.75 369 ASN A CA 1
ATOM 2904 C C . ASN A 1 369 ? -11.817 6.838 26.519 1.00 95.75 369 ASN A C 1
ATOM 2906 O O . ASN A 1 369 ? -10.785 7.474 26.285 1.00 95.75 369 ASN A O 1
ATOM 2910 N N . LEU A 1 370 ? -11.875 5.502 26.482 1.00 96.38 370 LEU A N 1
ATOM 2911 C CA . LEU A 1 370 ? -10.730 4.686 26.085 1.00 96.38 370 LEU A CA 1
ATOM 2912 C C . LEU A 1 370 ? -10.314 5.006 24.647 1.00 96.38 370 LEU A C 1
ATOM 2914 O O . LEU A 1 370 ? -9.126 5.185 24.368 1.00 96.38 370 LEU A O 1
ATOM 2918 N N . SER A 1 371 ? -11.302 5.132 23.759 1.00 97.38 371 SER A N 1
ATOM 2919 C CA . SER A 1 371 ? -11.081 5.455 22.357 1.00 97.38 371 SER A CA 1
ATOM 2920 C C . SER A 1 371 ? -10.314 6.770 22.183 1.00 97.38 371 SER A C 1
ATOM 2922 O O . SER A 1 371 ? -9.287 6.804 21.498 1.00 97.38 371 SER A O 1
ATOM 2924 N N . GLU A 1 372 ? -10.747 7.839 22.858 1.00 97.12 372 GLU A N 1
ATOM 2925 C CA . GLU A 1 372 ? -10.102 9.153 22.790 1.00 97.12 372 GLU A CA 1
ATOM 2926 C C . GLU A 1 372 ? -8.693 9.147 23.391 1.00 97.12 372 GLU A C 1
ATOM 2928 O O . GLU A 1 372 ? -7.771 9.730 22.812 1.00 97.12 372 GLU A O 1
ATOM 2933 N N . MET A 1 373 ? -8.519 8.492 24.545 1.00 96.50 373 MET A N 1
ATOM 2934 C CA . MET A 1 373 ? -7.221 8.353 25.208 1.00 96.50 373 MET A CA 1
ATOM 2935 C C . MET A 1 373 ? -6.200 7.713 24.262 1.00 96.50 373 MET A C 1
ATOM 2937 O O . MET A 1 373 ? -5.097 8.240 24.094 1.00 96.50 373 MET A O 1
ATOM 2941 N N . CYS A 1 374 ? -6.584 6.614 23.608 1.00 97.69 374 CYS A N 1
ATOM 2942 C CA . CYS A 1 374 ? -5.710 5.897 22.690 1.00 97.69 374 CYS A CA 1
ATOM 2943 C C . CYS A 1 374 ? -5.425 6.708 21.420 1.00 97.69 374 CYS A C 1
ATOM 2945 O O . CYS A 1 374 ? -4.261 6.834 21.049 1.00 97.69 374 CYS A O 1
ATOM 2947 N N . ALA A 1 375 ? -6.434 7.336 20.801 1.00 97.62 375 ALA A N 1
ATOM 2948 C CA . ALA A 1 375 ? -6.234 8.152 19.597 1.00 97.62 375 ALA A CA 1
ATOM 2949 C C . ALA A 1 375 ? -5.292 9.340 19.841 1.00 97.62 375 ALA A C 1
ATOM 2951 O O . ALA A 1 375 ? -4.391 9.598 19.043 1.00 97.62 375 ALA A O 1
ATOM 2952 N N . LYS A 1 376 ? -5.450 10.051 20.968 1.00 97.00 376 LYS A N 1
ATOM 2953 C CA . LYS A 1 376 ? -4.549 11.156 21.335 1.00 97.00 376 LYS A CA 1
ATOM 2954 C C . LYS A 1 376 ? -3.114 10.681 21.516 1.00 97.00 376 LYS A C 1
ATOM 2956 O O . LYS A 1 376 ? -2.196 11.326 21.016 1.00 97.00 376 LYS A O 1
ATOM 2961 N N . ARG A 1 377 ? -2.921 9.565 22.225 1.00 96.31 377 ARG A N 1
ATOM 2962 C CA . ARG A 1 377 ? -1.591 8.992 22.452 1.00 96.31 377 ARG A CA 1
ATOM 2963 C C . ARG A 1 377 ? -0.970 8.490 21.145 1.00 96.31 377 ARG A C 1
ATOM 2965 O O . ARG A 1 377 ? 0.209 8.730 20.922 1.00 96.31 377 ARG A O 1
ATOM 2972 N N . ALA A 1 378 ? -1.763 7.894 20.255 1.00 95.69 378 ALA A N 1
ATOM 2973 C CA . ALA A 1 378 ? -1.314 7.462 18.935 1.00 95.69 378 ALA A CA 1
ATOM 2974 C C . ALA A 1 378 ? -0.792 8.633 18.087 1.00 95.69 378 ALA A C 1
ATOM 2976 O O . ALA A 1 378 ? 0.313 8.547 17.552 1.00 95.69 378 ALA A O 1
ATOM 2977 N N . VAL A 1 379 ? -1.543 9.741 18.023 1.00 95.31 379 VAL A N 1
ATOM 2978 C CA . VAL A 1 379 ? -1.126 10.970 17.319 1.00 95.31 379 VAL A CA 1
ATOM 2979 C C . VAL A 1 379 ? 0.128 11.585 17.947 1.00 95.31 379 VAL A C 1
ATOM 2981 O O . VAL A 1 379 ? 1.002 12.066 17.232 1.00 95.31 379 VAL A O 1
ATOM 2984 N N . ALA A 1 380 ? 0.226 11.583 19.279 1.00 94.06 380 ALA A N 1
ATOM 2985 C CA . ALA A 1 380 ? 1.395 12.111 19.980 1.00 94.06 380 ALA A CA 1
ATOM 2986 C C . ALA A 1 380 ? 2.657 11.262 19.748 1.00 94.06 380 ALA A C 1
ATOM 2988 O O . ALA A 1 380 ? 3.748 11.820 19.666 1.00 94.06 380 ALA A O 1
ATOM 2989 N N . SER A 1 381 ? 2.499 9.938 19.642 1.00 90.44 381 SER A N 1
ATOM 2990 C CA . SER A 1 381 ? 3.585 8.992 19.364 1.00 90.44 381 SER A CA 1
ATOM 2991 C C . SER A 1 381 ? 4.078 9.119 17.922 1.00 90.44 381 SER A C 1
ATOM 2993 O O . SER A 1 381 ? 5.260 9.353 17.689 1.00 90.44 381 SER A O 1
ATOM 2995 N N . ASP A 1 382 ? 3.165 9.032 16.950 1.00 89.38 382 ASP A N 1
ATOM 2996 C CA . ASP A 1 382 ? 3.478 9.165 15.525 1.00 89.38 382 ASP A CA 1
ATOM 2997 C C . ASP A 1 382 ? 2.557 10.198 14.850 1.00 89.38 382 ASP A C 1
ATOM 2999 O O . ASP A 1 382 ? 1.437 9.871 14.436 1.00 89.38 382 ASP A O 1
ATOM 3003 N N . PRO A 1 383 ? 3.037 11.443 14.670 1.00 89.31 383 PRO A N 1
ATOM 3004 C CA . PRO A 1 383 ? 2.310 12.482 13.944 1.00 89.31 383 PRO A CA 1
ATOM 3005 C C . PRO A 1 383 ? 2.069 12.169 12.458 1.00 89.31 383 PRO A C 1
ATOM 3007 O O . PRO A 1 383 ? 1.335 12.900 11.800 1.00 89.31 383 PRO A O 1
ATOM 3010 N N . LEU A 1 384 ? 2.681 11.122 11.892 1.00 85.75 384 LEU A N 1
ATOM 3011 C CA . LEU A 1 384 ? 2.468 10.694 10.504 1.00 85.75 384 LEU A CA 1
ATOM 3012 C C . LEU A 1 384 ? 1.455 9.546 10.385 1.00 85.75 384 LEU A C 1
ATOM 3014 O O . LEU A 1 384 ? 1.230 9.020 9.290 1.00 85.75 384 LEU A O 1
ATOM 3018 N N . ASN A 1 385 ? 0.780 9.190 11.479 1.00 87.94 385 ASN A N 1
ATOM 3019 C CA . ASN A 1 385 ? -0.317 8.237 11.462 1.00 87.94 385 ASN A CA 1
ATOM 3020 C C . ASN A 1 385 ? -1.651 8.931 11.124 1.00 87.94 385 ASN A C 1
ATOM 3022 O O . ASN A 1 385 ? -2.388 9.398 11.996 1.00 87.94 385 ASN A O 1
ATOM 3026 N N . THR A 1 386 ? -1.996 8.971 9.832 1.00 89.00 386 THR A N 1
ATOM 3027 C CA . THR A 1 386 ? -3.257 9.554 9.333 1.00 89.00 386 THR A CA 1
ATOM 3028 C C . THR A 1 386 ? -4.487 8.913 9.984 1.00 89.00 386 THR A C 1
ATOM 3030 O O . THR A 1 386 ? -5.440 9.611 10.333 1.00 89.00 386 THR A O 1
ATOM 3033 N N . SER A 1 387 ? -4.454 7.595 10.205 1.00 90.62 387 SER A N 1
ATOM 3034 C CA . SER A 1 387 ? -5.581 6.867 10.788 1.00 90.62 387 SER A CA 1
ATOM 3035 C C . SER A 1 387 ? -5.835 7.255 12.246 1.00 90.62 387 SER A C 1
ATOM 3037 O O . SER A 1 387 ? -6.991 7.233 12.671 1.00 90.62 387 SER A O 1
ATOM 3039 N N . ALA A 1 388 ? -4.797 7.615 13.005 1.00 94.81 388 ALA A N 1
ATOM 3040 C CA . ALA A 1 388 ? -4.944 8.092 14.378 1.00 94.81 388 ALA A CA 1
ATOM 3041 C C . ALA A 1 388 ? -5.671 9.445 14.426 1.00 94.81 388 ALA A C 1
ATOM 3043 O O . ALA A 1 388 ? -6.567 9.640 15.248 1.00 94.81 388 ALA A O 1
ATOM 3044 N N . TYR A 1 389 ? -5.345 10.358 13.501 1.00 96.50 389 TYR A N 1
ATOM 3045 C CA . TYR A 1 389 ? -6.076 11.620 13.359 1.00 96.50 389 TYR A CA 1
ATOM 3046 C C . TYR A 1 389 ? -7.541 11.395 12.987 1.00 96.50 389 TYR A C 1
ATOM 3048 O O . TYR A 1 389 ? -8.410 12.024 13.585 1.00 96.50 389 TYR A O 1
ATOM 3056 N N . ASN A 1 390 ? -7.823 10.494 12.041 1.00 94.56 390 ASN A N 1
ATOM 3057 C CA . ASN A 1 390 ? -9.195 10.210 11.606 1.00 94.56 390 ASN A CA 1
ATOM 3058 C C . ASN A 1 390 ? -10.038 9.640 12.751 1.00 94.56 390 ASN A C 1
ATOM 3060 O O . ASN A 1 390 ? -11.151 10.113 12.979 1.00 94.56 390 ASN A O 1
ATOM 3064 N N . ALA A 1 391 ? -9.473 8.715 13.534 1.00 95.69 391 ALA A N 1
ATOM 3065 C CA . ALA A 1 391 ? -10.106 8.231 14.757 1.00 95.69 391 ALA A CA 1
ATOM 3066 C C . ALA A 1 391 ? -10.370 9.389 15.736 1.00 95.69 391 ALA A C 1
ATOM 3068 O O . ALA A 1 391 ? -11.503 9.580 16.173 1.00 95.69 391 ALA A O 1
ATOM 3069 N N . LEU A 1 392 ? -9.362 10.224 16.021 1.00 96.88 392 LEU A N 1
ATOM 3070 C CA . LEU A 1 392 ? -9.502 11.350 16.948 1.00 96.88 392 LEU A CA 1
ATOM 3071 C C . LEU A 1 392 ? -10.588 12.348 16.511 1.00 96.88 392 LEU A C 1
ATOM 3073 O O . LEU A 1 392 ? -11.377 12.788 17.346 1.00 96.88 392 LEU A O 1
ATOM 3077 N N . ILE A 1 393 ? -10.651 12.685 15.221 1.00 95.38 393 ILE A N 1
ATOM 3078 C CA . ILE A 1 393 ? -11.669 13.579 14.650 1.00 95.38 393 ILE A CA 1
ATOM 3079 C C . ILE A 1 393 ? -13.065 12.972 14.825 1.00 95.38 393 ILE A C 1
ATOM 3081 O O . ILE A 1 393 ? -13.952 13.645 15.352 1.00 95.38 393 ILE A O 1
ATOM 3085 N N . ALA A 1 394 ? -13.253 11.699 14.461 1.00 93.88 394 ALA A N 1
ATOM 3086 C CA . ALA A 1 394 ? -14.537 11.008 14.586 1.00 93.88 394 ALA A CA 1
ATOM 3087 C C . ALA A 1 394 ? -15.019 10.923 16.046 1.00 93.88 394 ALA A C 1
ATOM 3089 O O . ALA A 1 394 ? -16.199 11.142 16.333 1.00 93.88 394 ALA A O 1
ATOM 3090 N N . ILE A 1 395 ? -14.105 10.662 16.986 1.00 95.94 395 ILE A N 1
ATOM 3091 C CA . ILE A 1 395 ? -14.403 10.616 18.424 1.00 95.94 395 ILE A CA 1
ATOM 3092 C C . ILE A 1 395 ? -14.828 11.992 18.933 1.00 95.94 395 ILE A C 1
ATOM 3094 O O . ILE A 1 395 ? -15.850 12.115 19.608 1.00 95.94 395 ILE A O 1
ATOM 3098 N N . ARG A 1 396 ? -14.070 13.044 18.601 1.00 94.62 396 ARG A N 1
ATOM 3099 C CA . ARG A 1 396 ? -14.381 14.415 19.030 1.00 94.62 396 ARG A CA 1
ATOM 3100 C C . ARG A 1 396 ? -15.706 14.903 18.459 1.00 94.62 396 ARG A C 1
ATOM 3102 O O . ARG A 1 396 ? -16.506 15.450 19.214 1.00 94.62 396 ARG A O 1
ATOM 3109 N N . ALA A 1 397 ? -15.973 14.625 17.185 1.00 92.19 397 ALA A N 1
ATOM 3110 C CA . ALA A 1 397 ? -17.259 14.918 16.563 1.00 92.19 397 ALA A CA 1
ATOM 3111 C C . ALA A 1 397 ? -18.415 14.210 17.290 1.00 92.19 397 ALA A C 1
ATOM 3113 O O . ALA A 1 397 ? -19.389 14.856 17.670 1.00 92.19 397 ALA A O 1
ATOM 3114 N N . ARG A 1 398 ? -18.281 12.908 17.589 1.00 93.06 398 ARG A N 1
ATOM 3115 C CA . ARG A 1 398 ? -19.312 12.136 18.310 1.00 93.06 398 ARG A CA 1
ATOM 3116 C C . ARG A 1 398 ? -19.559 12.633 19.737 1.00 93.06 398 ARG A C 1
ATOM 3118 O O . ARG A 1 398 ? -20.667 12.501 20.244 1.00 93.06 398 ARG A O 1
ATOM 3125 N N . ARG A 1 399 ? -18.551 13.227 20.382 1.00 93.19 399 ARG A N 1
ATOM 3126 C CA . ARG A 1 399 ? -18.669 13.854 21.712 1.00 93.19 399 ARG A CA 1
ATOM 3127 C C . ARG A 1 399 ? -19.248 15.273 21.682 1.00 93.19 399 ARG A C 1
ATOM 3129 O O . ARG A 1 399 ? -19.354 15.883 22.742 1.00 93.19 399 ARG A O 1
ATOM 3136 N N . GLY A 1 400 ? -19.597 15.801 20.508 1.00 91.56 400 GLY A N 1
ATOM 3137 C CA . GLY A 1 400 ? -20.108 17.164 20.368 1.00 91.56 400 GLY A CA 1
ATOM 3138 C C . GLY A 1 400 ? -19.042 18.238 20.591 1.00 91.56 400 GLY A C 1
ATOM 3139 O O . GLY A 1 400 ? -19.366 19.312 21.091 1.00 91.56 400 GLY A O 1
ATOM 3140 N N . ALA A 1 401 ? -17.776 17.947 20.263 1.00 92.81 401 ALA A N 1
ATOM 3141 C CA . ALA A 1 401 ? -16.723 18.960 20.269 1.00 92.81 401 ALA A CA 1
ATOM 3142 C C . ALA A 1 401 ? -17.085 20.129 19.342 1.00 92.81 401 ALA A C 1
ATOM 3144 O O . ALA A 1 401 ? -17.768 19.956 18.328 1.00 92.81 401 ALA A O 1
ATOM 3145 N N . SER A 1 402 ? -16.607 21.321 19.690 1.00 92.06 402 SER A N 1
ATOM 3146 C CA . SER A 1 402 ? -16.838 22.514 18.877 1.00 92.06 402 SER A CA 1
ATOM 3147 C C . SER A 1 402 ? -16.160 22.397 17.506 1.00 92.06 402 SER A C 1
ATOM 3149 O O . SER A 1 402 ? -15.161 21.690 17.338 1.00 92.06 402 SER A O 1
ATOM 3151 N N . VAL A 1 403 ? -16.680 23.133 16.518 1.00 88.25 403 VAL A N 1
ATOM 3152 C CA . VAL A 1 403 ? -16.081 23.197 15.173 1.00 88.25 403 VAL A CA 1
ATOM 3153 C C . VAL A 1 403 ? -14.620 23.652 15.254 1.00 88.25 403 VAL A C 1
ATOM 3155 O O . VAL A 1 403 ? -13.763 23.052 14.615 1.00 88.25 403 VAL A O 1
ATOM 3158 N N . ASP A 1 404 ? -14.309 24.624 16.115 1.00 89.69 404 ASP A N 1
ATOM 3159 C CA . ASP A 1 404 ? -12.947 25.141 16.296 1.00 89.69 404 ASP A CA 1
ATOM 3160 C C . ASP A 1 404 ? -11.960 24.083 16.816 1.00 89.69 404 ASP A C 1
ATOM 3162 O O . ASP A 1 404 ? -10.793 24.060 16.407 1.00 89.69 404 ASP A O 1
ATOM 3166 N N . GLU A 1 405 ? -12.413 23.188 17.700 1.00 93.12 405 GLU A N 1
ATOM 3167 C CA . GLU A 1 405 ? -11.597 22.082 18.211 1.00 93.12 405 GLU A CA 1
ATOM 3168 C C . GLU A 1 405 ? -11.309 21.049 17.121 1.00 93.12 405 GLU A C 1
ATOM 3170 O O . GLU A 1 405 ? -10.161 20.622 16.959 1.00 93.12 405 GLU A O 1
ATOM 3175 N N . ILE A 1 406 ? -12.330 20.670 16.348 1.00 92.88 406 ILE A N 1
ATOM 3176 C CA . ILE A 1 406 ? -12.186 19.742 15.219 1.00 92.88 406 ILE A CA 1
ATOM 3177 C C . ILE A 1 406 ? -11.253 20.349 14.161 1.00 92.88 406 ILE A C 1
ATOM 3179 O O . ILE A 1 406 ? -10.325 19.687 13.686 1.00 92.88 406 ILE A O 1
ATOM 3183 N N . ASP A 1 407 ? -11.417 21.635 13.861 1.00 91.06 407 ASP A N 1
ATOM 3184 C CA . ASP A 1 407 ? -10.575 22.384 12.929 1.00 91.06 407 ASP A CA 1
ATOM 3185 C C . ASP A 1 407 ? -9.134 22.533 13.434 1.00 91.06 407 ASP A C 1
ATOM 3187 O O . ASP A 1 407 ? -8.186 22.585 12.645 1.00 91.06 407 ASP A O 1
ATOM 3191 N N . GLY A 1 408 ? -8.930 22.585 14.752 1.00 94.75 408 GLY A N 1
ATOM 3192 C CA . GLY A 1 408 ? -7.607 22.505 15.371 1.00 94.75 408 GLY A CA 1
ATOM 3193 C C . GLY A 1 408 ? -6.897 21.185 15.060 1.00 94.75 408 GLY A C 1
ATOM 3194 O O . GLY A 1 408 ? -5.719 21.188 14.693 1.00 94.75 408 GLY A O 1
ATOM 3195 N N . ILE A 1 409 ? -7.619 20.064 15.134 1.00 95.75 409 ILE A N 1
ATOM 3196 C CA . ILE A 1 409 ? -7.073 18.729 14.842 1.00 95.75 409 ILE A CA 1
ATOM 3197 C C . ILE A 1 409 ? -6.763 18.587 13.349 1.00 95.75 409 ILE A C 1
ATOM 3199 O O . ILE A 1 409 ? -5.677 18.123 12.993 1.00 95.75 409 ILE A O 1
ATOM 3203 N N . TRP A 1 410 ? -7.654 19.059 12.472 1.00 94.69 410 TRP A N 1
ATOM 3204 C CA . TRP A 1 410 ? -7.396 19.099 11.031 1.00 94.69 410 TRP A CA 1
ATOM 3205 C C . TRP A 1 410 ? -6.159 19.922 10.688 1.00 94.69 410 TRP A C 1
ATOM 3207 O O . TRP A 1 410 ? -5.309 19.454 9.935 1.00 94.69 410 TRP A O 1
ATOM 3217 N N . ARG A 1 411 ? -5.993 21.113 11.277 1.00 93.81 411 ARG A N 1
ATOM 3218 C CA . ARG A 1 411 ? -4.787 21.934 11.076 1.00 93.81 411 ARG A CA 1
ATOM 3219 C C . ARG A 1 411 ? -3.516 21.211 11.513 1.00 93.81 411 ARG A C 1
ATOM 3221 O O . ARG A 1 411 ? -2.513 21.284 10.805 1.00 93.81 411 ARG A O 1
ATOM 3228 N N . ALA A 1 412 ? -3.546 20.503 12.642 1.00 95.00 412 ALA A N 1
ATOM 3229 C CA . ALA A 1 412 ? -2.411 19.701 13.093 1.00 95.00 412 ALA A CA 1
ATOM 3230 C C . ALA A 1 412 ? -2.067 18.592 12.084 1.00 95.00 412 ALA A C 1
ATOM 3232 O O . ALA A 1 412 ? -0.908 18.473 11.691 1.00 95.00 412 ALA A O 1
ATOM 3233 N N . LYS A 1 413 ? -3.079 17.861 11.599 1.00 94.88 413 LYS A N 1
ATOM 3234 C CA . LYS A 1 413 ? -2.932 16.827 10.565 1.00 94.88 413 LYS A CA 1
ATOM 3235 C C . LYS A 1 413 ? -2.328 17.402 9.277 1.00 94.88 413 LYS A C 1
ATOM 3237 O O . LYS A 1 413 ? -1.286 16.948 8.821 1.00 94.88 413 LYS A O 1
ATOM 3242 N N . ILE A 1 414 ? -2.927 18.459 8.732 1.00 91.88 414 ILE A N 1
ATOM 3243 C CA . ILE A 1 414 ? -2.472 19.160 7.517 1.00 91.88 414 ILE A CA 1
ATOM 3244 C C . ILE A 1 414 ? -1.005 19.595 7.654 1.00 91.88 414 ILE A C 1
ATOM 3246 O O . ILE A 1 414 ? -0.205 19.381 6.745 1.00 91.88 414 ILE A O 1
ATOM 3250 N N . ASN A 1 415 ? -0.625 20.170 8.798 1.00 90.31 415 ASN A N 1
ATOM 3251 C CA . ASN A 1 415 ? 0.750 20.605 9.042 1.00 90.31 415 ASN A CA 1
ATOM 3252 C C . ASN A 1 415 ? 1.742 19.439 9.128 1.00 90.31 415 ASN A C 1
ATOM 3254 O O . ASN A 1 415 ? 2.854 19.574 8.618 1.00 90.31 415 ASN A O 1
ATOM 3258 N N . ALA A 1 416 ? 1.350 18.311 9.729 1.00 88.81 416 ALA A N 1
ATOM 3259 C CA . ALA A 1 416 ? 2.194 17.121 9.821 1.00 88.81 416 ALA A CA 1
ATOM 3260 C C . ALA A 1 416 ? 2.513 16.536 8.435 1.00 88.81 416 ALA A C 1
ATOM 3262 O O . ALA A 1 416 ? 3.650 16.135 8.180 1.00 88.81 416 ALA A O 1
ATOM 3263 N N . PHE A 1 417 ? 1.537 16.553 7.519 1.00 86.06 417 PHE A N 1
ATOM 3264 C CA . PHE A 1 417 ? 1.706 16.000 6.173 1.00 86.06 417 PHE A CA 1
ATOM 3265 C C . PHE A 1 417 ? 2.226 16.994 5.135 1.00 86.06 417 PHE A C 1
ATOM 3267 O O . PHE A 1 417 ? 2.672 16.564 4.081 1.00 86.06 417 PHE A O 1
ATOM 3274 N N . LYS A 1 418 ? 2.262 18.299 5.429 1.00 83.44 418 LYS A N 1
ATOM 3275 C CA . LYS A 1 418 ? 2.740 19.354 4.515 1.00 83.44 418 LYS A CA 1
ATOM 3276 C C . LYS A 1 418 ? 4.094 19.078 3.827 1.00 83.44 418 LYS A C 1
ATOM 3278 O O . LYS A 1 418 ? 4.233 19.470 2.669 1.00 83.44 418 LYS A O 1
ATOM 3283 N N . PRO A 1 419 ? 5.092 18.431 4.466 1.00 77.44 419 PRO A N 1
ATOM 3284 C CA . PRO A 1 419 ? 6.341 18.058 3.794 1.00 77.44 419 PRO A CA 1
ATOM 3285 C C . PRO A 1 419 ? 6.213 16.930 2.750 1.00 77.44 419 PRO A C 1
ATOM 3287 O O . PRO A 1 419 ? 7.166 16.709 2.008 1.00 77.44 419 PRO A O 1
ATOM 3290 N N . TYR A 1 420 ? 5.079 16.221 2.693 1.00 74.19 420 TYR A N 1
ATOM 3291 C CA . TYR A 1 420 ? 4.828 15.046 1.848 1.00 74.19 420 TYR A CA 1
ATOM 3292 C C . TYR A 1 420 ? 3.690 15.347 0.860 1.00 74.19 420 TYR A C 1
ATOM 3294 O O . TYR A 1 420 ? 2.528 15.145 1.197 1.00 74.19 420 TYR A O 1
ATOM 3302 N N . PRO A 1 421 ? 3.979 15.834 -0.358 1.00 70.56 421 PRO A N 1
ATOM 3303 C CA . PRO A 1 421 ? 2.981 16.478 -1.220 1.00 70.56 421 PRO A CA 1
ATOM 3304 C C . PRO A 1 421 ? 1.776 15.605 -1.570 1.00 70.56 421 PRO A C 1
ATOM 3306 O O . PRO A 1 421 ? 0.657 16.095 -1.542 1.00 70.56 421 PRO A O 1
ATOM 3309 N N . LEU A 1 422 ? 1.994 14.316 -1.838 1.00 69.38 422 LEU A N 1
ATOM 3310 C CA . LEU A 1 422 ? 0.936 13.374 -2.225 1.00 69.38 422 LEU A CA 1
ATOM 3311 C C . LEU A 1 422 ? -0.007 13.109 -1.052 1.00 69.38 422 LEU A C 1
ATOM 3313 O O . LEU A 1 422 ? -1.188 13.422 -1.109 1.00 69.38 422 LEU A O 1
ATOM 3317 N N . LYS A 1 423 ? 0.554 12.673 0.081 1.00 76.38 423 LYS A N 1
ATOM 3318 C CA . LYS A 1 423 ? -0.221 12.457 1.307 1.00 76.38 423 LYS A CA 1
ATOM 3319 C C . LYS A 1 423 ? -0.868 13.743 1.814 1.00 76.38 423 LYS A C 1
ATOM 3321 O O . LYS A 1 423 ? -1.947 13.710 2.390 1.00 76.38 423 LYS A O 1
ATOM 3326 N N . TYR A 1 424 ? -0.212 14.882 1.619 1.00 81.38 424 TYR A N 1
ATOM 3327 C CA . TYR A 1 424 ? -0.780 16.184 1.925 1.00 81.38 424 TYR A CA 1
ATOM 3328 C C . TYR A 1 424 ? -2.039 16.441 1.102 1.00 81.38 42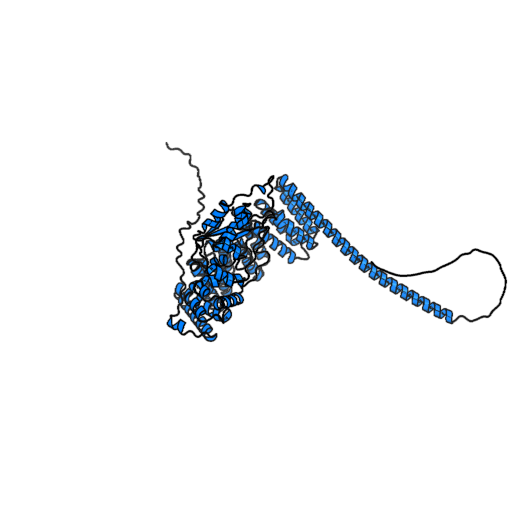4 TYR A C 1
ATOM 3330 O O . TYR A 1 424 ? -3.038 16.848 1.683 1.00 81.38 424 TYR A O 1
ATOM 3338 N N . ILE A 1 425 ? -2.012 16.152 -0.202 1.00 78.06 425 ILE A N 1
ATOM 3339 C CA . ILE A 1 425 ? -3.186 16.239 -1.073 1.00 78.06 425 ILE A CA 1
ATOM 3340 C C . ILE A 1 425 ? -4.300 15.327 -0.567 1.00 78.06 425 ILE A C 1
ATOM 3342 O O . ILE A 1 425 ? -5.397 15.834 -0.365 1.00 78.06 425 ILE A O 1
ATOM 3346 N N . ASP A 1 426 ? -4.022 14.055 -0.259 1.00 80.94 426 ASP A N 1
ATOM 3347 C CA . ASP A 1 426 ? -5.037 13.148 0.304 1.00 80.94 426 ASP A CA 1
ATOM 3348 C C . ASP A 1 426 ? -5.685 13.755 1.553 1.00 80.94 426 ASP A C 1
ATOM 3350 O O . ASP A 1 426 ? -6.900 13.781 1.696 1.00 80.94 426 ASP A O 1
ATOM 3354 N N . VAL A 1 427 ? -4.875 14.323 2.452 1.00 88.31 427 VAL A N 1
ATOM 3355 C CA . VAL A 1 427 ? -5.375 14.964 3.673 1.00 88.31 427 VAL A CA 1
ATOM 3356 C C . VAL A 1 427 ? -6.218 16.207 3.371 1.00 88.31 427 VAL A C 1
ATOM 3358 O O . VAL A 1 427 ? -7.154 16.496 4.122 1.00 88.31 427 VAL A O 1
ATOM 3361 N N . LEU A 1 428 ? -5.912 16.948 2.301 1.00 88.12 428 LEU A N 1
ATOM 3362 C CA . LEU A 1 428 ? -6.743 18.060 1.841 1.00 88.12 428 LEU A CA 1
ATOM 3363 C C . LEU A 1 428 ? -8.067 17.569 1.247 1.00 88.12 428 LEU A C 1
ATOM 3365 O O . LEU A 1 428 ? -9.090 18.186 1.542 1.00 88.12 428 LEU A O 1
ATOM 3369 N N . VAL A 1 429 ? -8.057 16.481 0.469 1.00 84.81 429 VAL A N 1
ATOM 3370 C CA . VAL A 1 429 ? -9.264 15.835 -0.075 1.00 84.81 429 VAL A CA 1
ATOM 3371 C C . VAL A 1 429 ? -10.143 15.323 1.065 1.00 84.81 429 VAL A C 1
ATOM 3373 O O . VAL A 1 429 ? -11.291 15.738 1.171 1.00 84.81 429 VAL A O 1
ATOM 3376 N N . GLU A 1 430 ? -9.582 14.565 2.012 1.00 88.62 430 GLU A N 1
ATOM 3377 C CA . GLU A 1 430 ? -10.306 14.072 3.193 1.00 88.62 430 GLU A CA 1
ATOM 3378 C C . GLU A 1 430 ? -10.950 15.230 3.989 1.00 88.62 430 GLU A C 1
ATOM 3380 O O . GLU A 1 430 ? -12.065 15.123 4.506 1.00 88.62 430 GLU A O 1
ATOM 3385 N N . ARG A 1 431 ? -10.262 16.377 4.101 1.00 90.75 431 ARG A N 1
ATOM 3386 C CA . ARG A 1 431 ? -10.829 17.568 4.753 1.00 90.75 431 ARG A CA 1
ATOM 3387 C C . ARG A 1 431 ? -11.929 18.215 3.912 1.00 90.75 431 ARG A C 1
ATOM 3389 O O . ARG A 1 431 ? -12.910 18.697 4.478 1.00 90.75 431 ARG A O 1
ATOM 3396 N N . ARG A 1 432 ? -11.763 18.274 2.593 1.00 87.25 432 ARG A N 1
ATOM 3397 C CA . ARG A 1 432 ? -12.767 18.814 1.675 1.00 87.25 432 ARG A CA 1
ATOM 3398 C C . ARG A 1 432 ? -14.062 18.011 1.776 1.00 87.25 432 ARG A C 1
ATOM 3400 O O . ARG A 1 432 ? -15.095 18.609 2.056 1.00 87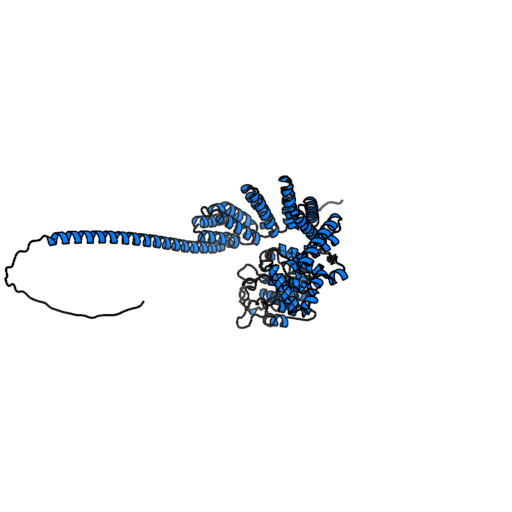.25 432 ARG A O 1
ATOM 3407 N N . GLU A 1 433 ? -13.982 16.688 1.678 1.00 85.44 433 GLU A N 1
ATOM 3408 C CA . GLU A 1 433 ? -15.122 15.776 1.844 1.00 85.44 433 GLU A CA 1
ATOM 3409 C C . GLU A 1 433 ? -15.814 15.993 3.196 1.00 85.44 433 GLU A C 1
ATOM 3411 O O . GLU A 1 433 ? -17.036 16.099 3.284 1.00 85.44 433 GLU A O 1
ATOM 3416 N N . ASN A 1 434 ? -15.035 16.157 4.271 1.00 86.44 434 ASN A N 1
ATOM 3417 C CA . ASN A 1 434 ? -15.584 16.461 5.591 1.00 86.44 434 ASN A CA 1
ATOM 3418 C C . ASN A 1 434 ? -16.334 17.808 5.645 1.00 86.44 434 ASN A C 1
ATOM 3420 O O . ASN A 1 434 ? -17.362 17.905 6.316 1.00 86.44 434 ASN A O 1
ATOM 3424 N N . LEU A 1 435 ? -15.844 18.843 4.956 1.00 86.56 435 LEU A N 1
ATOM 3425 C CA . LEU A 1 435 ? -16.525 20.139 4.849 1.00 86.56 435 LEU A CA 1
ATOM 3426 C C . LEU A 1 435 ? -17.789 20.057 3.978 1.00 86.56 435 LEU A C 1
ATOM 3428 O O . LEU A 1 435 ? -18.792 20.701 4.286 1.00 86.56 435 LEU A O 1
ATOM 3432 N N . GLU A 1 436 ? -17.771 19.247 2.925 1.00 83.00 436 GLU A N 1
ATOM 3433 C CA . GLU A 1 436 ? -18.929 19.014 2.057 1.00 83.00 436 GLU A CA 1
ATOM 3434 C C . GLU A 1 436 ? -20.046 18.270 2.788 1.00 83.00 436 GLU A C 1
ATOM 3436 O O . GLU A 1 436 ? -21.201 18.691 2.720 1.00 83.00 436 GLU A O 1
ATOM 3441 N N . LEU A 1 437 ? -19.702 17.252 3.585 1.00 82.75 437 LEU A N 1
ATOM 3442 C CA . LEU A 1 437 ? -20.642 16.573 4.485 1.00 82.75 437 LEU A CA 1
ATOM 3443 C C . LEU A 1 437 ? -21.258 17.528 5.519 1.00 82.75 437 LEU A C 1
ATOM 3445 O O . LEU A 1 437 ? -22.393 17.332 5.948 1.00 82.75 437 LEU A O 1
ATOM 3449 N N . ALA A 1 438 ? -20.542 18.592 5.892 1.00 81.00 438 ALA A N 1
ATOM 3450 C CA . ALA A 1 438 ? -21.054 19.662 6.746 1.00 81.00 438 ALA A CA 1
ATOM 3451 C C . ALA A 1 438 ? -21.876 20.725 5.982 1.00 81.00 438 ALA A C 1
ATOM 3453 O O . ALA A 1 438 ? -22.186 21.772 6.549 1.00 81.00 438 ALA A O 1
ATOM 3454 N N . LEU A 1 439 ? -22.224 20.475 4.711 1.00 79.94 439 LEU A N 1
ATOM 3455 C CA . LEU A 1 439 ? -22.955 21.376 3.808 1.00 79.94 439 LEU A CA 1
ATOM 3456 C C . LEU A 1 439 ? -22.248 22.720 3.557 1.00 79.94 439 LEU A C 1
ATOM 3458 O O . LEU A 1 439 ? -22.883 23.726 3.238 1.00 79.94 439 LEU A O 1
ATOM 3462 N N . LYS A 1 440 ? -20.915 22.742 3.654 1.00 80.38 440 LYS A N 1
ATOM 3463 C CA . LYS A 1 440 ? -20.071 23.930 3.463 1.00 80.38 440 LYS A CA 1
ATOM 3464 C C . LYS A 1 440 ? -19.322 23.896 2.125 1.00 80.38 440 LYS A C 1
ATOM 3466 O O . LYS A 1 440 ? -18.122 24.158 2.083 1.00 80.38 440 LYS A O 1
ATOM 3471 N N . LYS A 1 441 ? -20.021 23.606 1.018 1.00 75.75 441 LYS A N 1
ATOM 3472 C CA . LYS A 1 441 ? -19.412 23.408 -0.320 1.00 75.75 441 LYS A CA 1
ATOM 3473 C C . LYS A 1 441 ? -18.537 24.588 -0.783 1.00 75.75 441 LYS A C 1
ATOM 3475 O O . LYS A 1 441 ? -17.457 24.406 -1.324 1.00 75.75 441 LYS A O 1
ATOM 3480 N N . GLN A 1 442 ? -18.951 25.827 -0.517 1.00 75.19 442 GLN A N 1
ATOM 3481 C CA . GLN A 1 442 ? -18.147 26.991 -0.912 1.00 75.19 442 GLN A CA 1
ATOM 3482 C C . GLN A 1 442 ? -16.860 27.138 -0.074 1.00 75.19 442 GLN A C 1
ATOM 3484 O O . GLN A 1 442 ? -15.830 27.578 -0.589 1.00 75.19 442 GLN A O 1
ATOM 3489 N N . GLU A 1 443 ? -16.902 26.763 1.210 1.00 81.56 443 GLU A N 1
ATOM 3490 C CA . GLU A 1 443 ? -15.725 26.766 2.087 1.00 81.56 443 GLU A CA 1
ATOM 3491 C C . GLU A 1 443 ? -14.789 25.593 1.767 1.00 81.56 443 GLU A C 1
ATOM 3493 O O . GLU A 1 443 ? -13.573 25.771 1.842 1.00 81.56 443 GLU A O 1
ATOM 3498 N N . SER A 1 444 ? -15.329 24.424 1.391 1.00 82.50 444 SER A N 1
ATOM 3499 C CA . SER A 1 444 ? -14.552 23.227 1.040 1.00 82.50 444 SER A CA 1
ATOM 3500 C C . SER A 1 444 ? -13.670 23.478 -0.180 1.00 82.50 444 SER A C 1
ATOM 3502 O O . SER A 1 444 ? -12.452 23.297 -0.101 1.00 82.50 444 SER A O 1
ATOM 3504 N N . ASP A 1 445 ? -14.258 24.005 -1.255 1.00 76.69 445 ASP A N 1
ATOM 3505 C CA . ASP A 1 445 ? -13.537 24.345 -2.477 1.00 76.69 445 ASP A CA 1
ATOM 3506 C C . ASP A 1 445 ? -12.480 25.417 -2.186 1.00 76.69 445 ASP A C 1
ATOM 3508 O O . ASP A 1 445 ? -11.295 25.239 -2.473 1.00 76.69 445 ASP A O 1
ATOM 3512 N N . ALA A 1 446 ? -12.870 26.529 -1.552 1.00 80.31 446 ALA A N 1
ATOM 3513 C CA . ALA A 1 446 ? -11.934 27.606 -1.232 1.00 80.31 446 ALA A CA 1
ATOM 3514 C C . ALA A 1 446 ? -10.759 27.118 -0.364 1.00 80.31 446 ALA A C 1
ATOM 3516 O O . ALA A 1 446 ? -9.612 27.505 -0.604 1.00 80.31 446 ALA A O 1
ATOM 3517 N N . PHE A 1 447 ? -11.021 26.258 0.623 1.00 86.56 447 PHE A N 1
ATOM 3518 C CA . PHE A 1 447 ? -9.995 25.648 1.463 1.00 86.56 447 PHE A CA 1
ATOM 3519 C C . PHE A 1 447 ? -9.022 24.794 0.643 1.00 86.56 447 PHE A C 1
ATOM 3521 O O . PHE A 1 447 ? -7.807 24.989 0.757 1.00 86.56 447 PHE A O 1
ATOM 3528 N N . PHE A 1 448 ? -9.539 23.878 -0.177 1.00 83.75 448 PHE A N 1
ATOM 3529 C CA . PHE A 1 448 ? -8.731 22.943 -0.953 1.00 83.75 448 PHE A CA 1
ATOM 3530 C C . PHE A 1 448 ? -7.779 23.694 -1.891 1.00 83.75 448 PHE A C 1
ATOM 3532 O O . PHE A 1 448 ? -6.558 23.555 -1.791 1.00 83.75 448 PHE A O 1
ATOM 3539 N N . TRP A 1 449 ? -8.318 24.614 -2.695 1.00 76.94 449 TRP A N 1
ATOM 3540 C CA . TRP A 1 449 ? -7.544 25.408 -3.653 1.00 76.94 449 TRP A CA 1
ATOM 3541 C C . TRP A 1 449 ? -6.472 26.283 -2.983 1.00 76.94 449 TRP A C 1
ATOM 3543 O O . TRP A 1 449 ? -5.341 26.373 -3.471 1.00 76.94 449 TRP A O 1
ATOM 3553 N N . ASN A 1 450 ? -6.778 26.890 -1.832 1.00 81.06 450 ASN A N 1
ATOM 3554 C CA . ASN A 1 450 ? -5.812 27.712 -1.094 1.00 81.06 450 ASN A CA 1
ATOM 3555 C C . ASN A 1 450 ? -4.635 26.897 -0.536 1.00 81.06 450 ASN A C 1
ATOM 3557 O O . ASN A 1 450 ? -3.530 27.430 -0.393 1.00 81.06 450 ASN A O 1
ATOM 3561 N N . ASN A 1 451 ? -4.854 25.616 -0.234 1.00 82.19 451 ASN A N 1
ATOM 3562 C CA . ASN A 1 451 ? -3.844 24.739 0.349 1.00 82.19 451 ASN A CA 1
ATOM 3563 C C . ASN A 1 451 ? -3.124 23.863 -0.684 1.00 82.19 451 ASN A C 1
ATOM 3565 O O . ASN A 1 451 ? -2.037 23.377 -0.394 1.00 82.19 451 ASN A O 1
ATOM 3569 N N . LEU A 1 452 ? -3.640 23.717 -1.905 1.00 78.44 452 LEU A N 1
ATOM 3570 C CA . LEU A 1 452 ? -3.035 22.856 -2.926 1.00 78.44 452 LEU A CA 1
ATOM 3571 C C . LEU A 1 452 ? -1.759 23.453 -3.563 1.00 78.44 452 LEU A C 1
ATOM 3573 O O . LEU A 1 452 ? -0.889 22.733 -4.058 1.00 78.44 452 LEU A O 1
ATOM 3577 N N . ARG A 1 453 ? -1.573 24.780 -3.505 1.00 74.62 453 ARG A N 1
ATOM 3578 C CA . ARG A 1 453 ? -0.384 25.471 -4.056 1.00 74.62 453 ARG A CA 1
ATOM 3579 C C . ARG A 1 453 ? 0.959 25.010 -3.454 1.00 74.62 453 ARG A C 1
ATOM 3581 O O . ARG A 1 453 ? 1.911 24.838 -4.214 1.00 74.62 453 ARG A O 1
ATOM 3588 N N . PRO A 1 454 ? 1.106 24.838 -2.126 1.00 70.25 454 PRO A N 1
ATOM 3589 C CA . PRO A 1 454 ? 2.280 24.194 -1.539 1.00 70.25 454 PRO A CA 1
ATOM 3590 C C . PRO A 1 454 ? 2.618 22.823 -2.138 1.00 70.25 454 PRO A C 1
ATOM 3592 O O . PRO A 1 454 ? 3.798 22.556 -2.357 1.00 70.25 454 PRO A O 1
ATOM 3595 N N . ALA A 1 455 ? 1.611 21.995 -2.445 1.00 66.25 455 ALA A N 1
ATOM 3596 C CA . ALA A 1 455 ? 1.816 20.662 -3.009 1.00 66.25 455 ALA A CA 1
ATOM 3597 C C . ALA A 1 455 ? 2.446 20.732 -4.412 1.00 66.25 455 ALA A C 1
ATOM 3599 O O . ALA A 1 455 ? 3.468 20.090 -4.641 1.00 66.25 455 ALA A O 1
ATOM 3600 N N . LEU A 1 456 ? 1.942 21.621 -5.286 1.00 67.19 456 LEU A N 1
ATOM 3601 C CA . LEU A 1 456 ? 2.514 21.897 -6.623 1.00 67.19 456 LEU A CA 1
ATOM 3602 C C . LEU A 1 456 ? 4.001 22.219 -6.607 1.00 67.19 456 LEU A C 1
ATOM 3604 O O . LEU A 1 456 ? 4.743 21.874 -7.523 1.00 67.19 456 LEU A O 1
ATOM 3608 N N . ARG A 1 457 ? 4.426 23.001 -5.612 1.00 67.50 457 ARG A N 1
ATOM 3609 C CA . ARG A 1 457 ? 5.813 23.469 -5.536 1.00 67.50 457 ARG A CA 1
ATOM 3610 C C . ARG A 1 457 ? 6.765 22.346 -5.151 1.00 67.50 457 ARG A C 1
ATOM 3612 O O . ARG A 1 457 ? 7.949 22.427 -5.471 1.00 67.50 457 ARG A O 1
ATOM 3619 N N . ALA A 1 458 ? 6.261 21.354 -4.430 1.00 64.19 458 ALA A N 1
ATOM 3620 C CA . ALA A 1 458 ? 7.053 20.263 -3.902 1.00 64.19 458 ALA A CA 1
ATOM 3621 C C . ALA A 1 458 ? 7.064 19.049 -4.848 1.00 64.19 458 ALA A C 1
ATOM 3623 O O . ALA A 1 458 ? 8.135 18.483 -5.058 1.00 64.19 458 ALA A O 1
ATOM 3624 N N . ASP A 1 459 ? 5.930 18.721 -5.478 1.00 63.97 459 ASP A N 1
ATOM 3625 C CA . ASP A 1 459 ? 5.817 17.713 -6.538 1.00 63.97 459 ASP A CA 1
ATOM 3626 C C . ASP A 1 459 ? 4.945 18.252 -7.682 1.00 63.97 459 ASP A C 1
ATOM 3628 O O . ASP A 1 459 ? 3.717 18.317 -7.591 1.00 63.97 459 ASP A O 1
ATOM 3632 N N . TYR A 1 460 ? 5.605 18.722 -8.740 1.00 66.19 460 TYR A N 1
ATOM 3633 C CA . TYR A 1 460 ? 4.921 19.435 -9.811 1.00 66.19 460 TYR A CA 1
ATOM 3634 C C . TYR A 1 460 ? 4.093 18.505 -10.692 1.00 66.19 460 TYR A C 1
ATOM 3636 O O . TYR A 1 460 ? 2.954 18.832 -10.987 1.00 66.19 460 TYR A O 1
ATOM 3644 N N . GLU A 1 461 ? 4.639 17.367 -11.123 1.00 64.12 461 GLU A N 1
ATOM 3645 C CA . GLU A 1 461 ? 3.966 16.491 -12.089 1.00 64.12 461 GLU A CA 1
ATOM 3646 C C . GLU A 1 461 ? 2.693 15.887 -11.505 1.00 64.12 461 GLU A C 1
ATOM 3648 O O . GLU A 1 461 ? 1.622 16.029 -12.095 1.00 64.12 461 GLU A O 1
ATOM 3653 N N . TYR A 1 462 ? 2.784 15.311 -10.306 1.00 65.06 462 TYR A N 1
ATOM 3654 C CA . TYR A 1 462 ? 1.604 14.791 -9.629 1.00 65.06 462 TYR A CA 1
ATOM 3655 C C . TYR A 1 462 ? 0.626 15.899 -9.258 1.00 65.06 462 TYR A C 1
ATOM 3657 O O . TYR A 1 462 ? -0.580 15.752 -9.433 1.00 65.06 462 TYR A O 1
ATOM 3665 N N . GLY A 1 463 ? 1.140 17.033 -8.771 1.00 68.62 463 GLY A N 1
ATOM 3666 C CA . GLY A 1 463 ? 0.302 18.185 -8.492 1.00 68.62 463 GLY A CA 1
ATOM 3667 C C . GLY A 1 463 ? -0.538 18.547 -9.718 1.00 68.62 463 GLY A C 1
ATOM 3668 O O . GLY A 1 463 ? -1.752 18.654 -9.592 1.00 68.62 463 GLY A O 1
ATOM 3669 N N . MET A 1 464 ? 0.077 18.642 -10.905 1.00 72.44 464 MET A N 1
ATOM 3670 C CA . MET A 1 464 ? -0.630 18.887 -12.168 1.00 72.44 464 MET A CA 1
ATOM 3671 C C . MET A 1 464 ? -1.656 17.797 -12.500 1.00 72.44 464 MET A C 1
ATOM 3673 O O . MET A 1 464 ? -2.745 18.154 -12.928 1.00 72.44 464 MET A O 1
ATOM 3677 N N . GLN A 1 465 ? -1.356 16.513 -12.274 1.00 71.06 465 GLN A N 1
ATOM 3678 C CA . GLN A 1 465 ? -2.331 15.428 -12.472 1.00 71.06 465 GLN A CA 1
ATOM 3679 C C . GLN A 1 465 ? -3.570 15.618 -11.594 1.00 71.06 465 GLN A C 1
ATOM 3681 O O . GLN A 1 465 ? -4.680 15.617 -12.114 1.00 71.06 465 GLN A O 1
ATOM 3686 N N . VAL A 1 466 ? -3.385 15.880 -10.296 1.00 71.50 466 VAL A N 1
ATOM 3687 C CA . VAL A 1 466 ? -4.495 16.155 -9.370 1.00 71.50 466 VAL A CA 1
ATOM 3688 C C . VAL A 1 466 ? -5.308 17.354 -9.841 1.00 71.50 466 VAL A C 1
ATOM 3690 O O . VAL A 1 466 ? -6.529 17.293 -9.854 1.00 71.50 466 VAL A O 1
ATOM 3693 N N . TYR A 1 467 ? -4.666 18.430 -10.303 1.00 77.38 467 TYR A N 1
ATOM 3694 C CA . TYR A 1 467 ? -5.410 19.557 -10.868 1.00 77.38 467 TYR A CA 1
ATOM 3695 C C . TYR A 1 467 ? -6.193 19.207 -12.122 1.00 77.38 467 TYR A C 1
ATOM 3697 O O . TYR A 1 467 ? -7.290 19.728 -12.302 1.00 77.38 467 TYR A O 1
ATOM 3705 N N . THR A 1 468 ? -5.629 18.384 -12.999 1.00 77.06 468 THR A N 1
ATOM 3706 C CA . THR A 1 468 ? -6.324 17.934 -14.200 1.00 77.06 468 THR A CA 1
ATOM 3707 C C . THR A 1 468 ? -7.572 17.139 -13.809 1.00 77.06 468 THR A C 1
ATOM 3709 O O . THR A 1 468 ? -8.646 17.459 -14.310 1.00 77.06 468 THR A O 1
ATOM 3712 N N . GLU A 1 469 ? -7.480 16.207 -12.853 1.00 79.00 469 GLU A N 1
ATOM 3713 C CA . GLU A 1 469 ? -8.657 15.485 -12.335 1.00 79.00 469 GLU A CA 1
ATOM 3714 C C . GLU A 1 469 ? -9.682 16.417 -11.671 1.00 79.00 469 GLU A C 1
ATOM 3716 O O . GLU A 1 469 ? -10.886 16.254 -11.842 1.00 79.00 469 GLU A O 1
ATOM 3721 N N . GLU A 1 470 ? -9.235 17.452 -10.966 1.00 78.06 470 GLU A N 1
ATOM 3722 C CA . GLU A 1 470 ? -10.133 18.433 -10.348 1.00 78.06 470 GLU A CA 1
ATOM 3723 C C . GLU A 1 470 ? -10.861 19.301 -11.382 1.00 78.06 470 GLU A C 1
ATOM 3725 O O . GLU A 1 470 ? -12.044 19.610 -11.233 1.00 78.06 470 GLU A O 1
ATOM 3730 N N . LEU A 1 471 ? -10.185 19.685 -12.467 1.00 83.56 471 LEU A N 1
ATOM 3731 C CA . LEU A 1 471 ? -10.836 20.374 -13.582 1.00 83.56 471 LEU A CA 1
ATOM 3732 C C . LEU A 1 471 ? -11.842 19.456 -14.284 1.00 83.56 471 LEU A C 1
ATOM 3734 O O . LEU A 1 471 ? -12.929 19.921 -14.634 1.00 83.56 471 LEU A O 1
ATOM 3738 N N . ARG A 1 472 ? -11.521 18.164 -14.425 1.00 84.44 472 ARG A N 1
ATOM 3739 C CA . ARG A 1 472 ? -12.455 17.149 -14.931 1.00 84.44 472 ARG A CA 1
ATOM 3740 C C . ARG A 1 472 ? -13.678 17.008 -14.049 1.00 84.44 472 ARG A C 1
ATOM 3742 O O . ARG A 1 472 ? -14.787 16.987 -14.571 1.00 84.44 472 ARG A O 1
ATOM 3749 N N . ALA A 1 473 ? -13.497 16.974 -12.733 1.00 81.00 473 ALA A N 1
ATOM 3750 C CA . ALA A 1 473 ? -14.604 16.928 -11.789 1.00 81.00 473 ALA A CA 1
ATOM 3751 C C . ALA A 1 473 ? -15.516 18.157 -11.941 1.00 81.00 473 ALA A C 1
ATOM 3753 O O . ALA A 1 473 ? -16.731 18.008 -12.010 1.00 81.00 473 ALA A O 1
ATOM 3754 N N . ILE A 1 474 ? -14.955 19.365 -12.103 1.00 82.38 474 ILE A N 1
ATOM 3755 C CA . ILE A 1 474 ? -15.751 20.581 -12.361 1.00 82.38 474 ILE A CA 1
ATOM 3756 C C . ILE A 1 474 ? -16.541 20.466 -13.671 1.00 82.38 474 ILE A C 1
ATOM 3758 O O . ILE A 1 474 ? -17.703 20.874 -13.714 1.00 82.38 474 ILE A O 1
ATOM 3762 N N . MET A 1 475 ? -15.930 19.929 -14.730 1.00 83.31 475 MET A N 1
ATOM 3763 C CA . MET A 1 475 ? -16.603 19.702 -16.012 1.00 83.31 475 MET A CA 1
ATOM 3764 C C . MET A 1 475 ? -17.722 18.658 -15.890 1.00 83.31 475 MET A C 1
ATOM 3766 O O . MET A 1 475 ? -18.808 18.872 -16.421 1.00 83.31 475 MET A O 1
ATOM 3770 N N . ALA A 1 476 ? -17.487 17.570 -15.155 1.00 83.12 476 ALA A N 1
ATOM 3771 C CA . ALA A 1 476 ? -18.471 16.519 -14.909 1.00 83.12 476 ALA A CA 1
ATOM 3772 C C . ALA A 1 476 ? -19.653 17.008 -14.053 1.00 83.12 476 ALA A C 1
ATOM 3774 O O . ALA A 1 476 ? -20.797 16.662 -14.340 1.00 83.12 476 ALA A O 1
ATOM 3775 N N . ASP A 1 477 ? -19.394 17.858 -13.055 1.00 79.81 477 ASP A N 1
ATOM 3776 C CA . ASP A 1 477 ? -20.418 18.498 -12.219 1.00 79.81 477 ASP A CA 1
ATOM 3777 C C . ASP A 1 477 ? -21.251 19.538 -12.992 1.00 79.81 477 ASP A C 1
ATOM 3779 O O . ASP A 1 477 ? -22.365 19.871 -12.583 1.00 79.81 477 ASP A O 1
ATOM 3783 N N . ASN A 1 478 ? -20.718 20.081 -14.093 1.00 82.50 478 ASN A N 1
ATOM 3784 C CA . ASN A 1 478 ? -21.341 21.143 -14.888 1.00 82.50 478 ASN A CA 1
ATOM 3785 C C . ASN A 1 478 ? -21.379 20.771 -16.382 1.00 82.50 478 ASN A C 1
ATOM 3787 O O . ASN A 1 478 ? -20.806 21.497 -17.201 1.00 82.50 478 ASN A O 1
ATOM 3791 N N . PRO A 1 479 ? -22.075 19.684 -16.769 1.00 81.25 479 PRO A N 1
ATOM 3792 C CA . PRO A 1 479 ? -22.051 19.187 -18.146 1.00 81.25 479 PRO A CA 1
ATOM 3793 C C . PRO A 1 479 ? -22.609 20.210 -19.148 1.00 81.25 479 PRO A C 1
ATOM 3795 O O . PRO A 1 479 ? -22.125 20.301 -20.273 1.00 81.25 479 PRO A O 1
ATOM 3798 N N . ASP A 1 480 ? -23.577 21.028 -18.723 1.00 84.44 480 ASP A N 1
ATOM 3799 C CA . ASP A 1 480 ? -24.198 22.071 -19.551 1.00 84.44 480 ASP A CA 1
ATOM 3800 C C . ASP A 1 480 ? -23.407 23.389 -19.574 1.00 84.44 480 ASP A C 1
ATOM 3802 O O . ASP A 1 480 ? -23.695 24.284 -20.370 1.00 84.44 480 ASP A O 1
ATOM 3806 N N . ASN A 1 481 ? -22.427 23.545 -18.682 1.00 86.31 481 ASN A N 1
ATOM 3807 C CA . ASN A 1 481 ? -21.608 24.747 -18.579 1.00 86.31 481 ASN A CA 1
ATOM 3808 C C . ASN A 1 481 ? -20.141 24.375 -18.347 1.00 86.31 481 ASN A C 1
ATOM 3810 O O . ASN A 1 481 ? -19.591 24.654 -17.271 1.00 86.31 481 ASN A O 1
ATOM 3814 N N . PRO A 1 482 ? -19.485 23.784 -19.362 1.00 83.25 482 PRO A N 1
ATOM 3815 C CA . PRO A 1 482 ? -18.085 23.431 -19.263 1.00 83.25 482 PRO A CA 1
ATOM 3816 C C . PRO A 1 482 ? -17.254 24.653 -18.889 1.00 83.25 482 PRO A C 1
ATOM 3818 O O . PRO A 1 482 ? -16.351 24.466 -18.092 1.00 83.25 482 PRO A O 1
ATOM 3821 N N . GLU A 1 483 ? -17.616 25.882 -19.322 1.00 87.12 483 GLU A N 1
ATOM 3822 C CA . GLU A 1 483 ? -16.936 27.166 -19.034 1.00 87.12 483 GLU A CA 1
ATOM 3823 C C . GLU A 1 483 ? -16.689 27.467 -17.542 1.00 87.12 483 GLU A C 1
ATOM 3825 O O . GLU A 1 483 ? -15.801 28.262 -17.217 1.00 87.12 483 GLU A O 1
ATOM 3830 N N . ALA A 1 484 ? -17.388 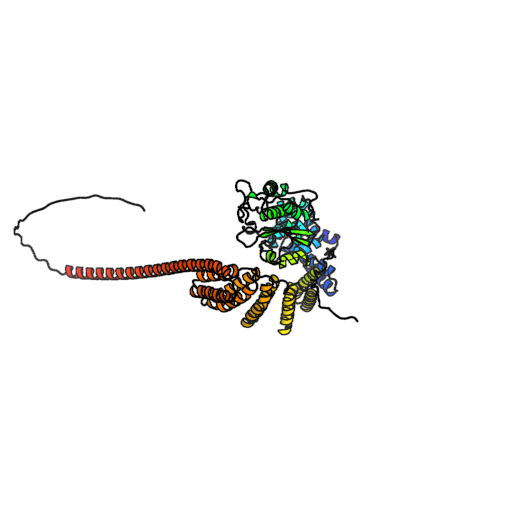26.800 -16.621 1.00 84.31 484 ALA A N 1
ATOM 3831 C CA . ALA A 1 484 ? -17.201 26.957 -15.178 1.00 84.31 484 ALA A CA 1
ATOM 3832 C C . ALA A 1 484 ? -15.765 26.651 -14.690 1.00 84.31 484 ALA A C 1
ATOM 3834 O O . ALA A 1 484 ? -15.290 27.276 -13.738 1.00 84.31 484 ALA A O 1
ATOM 3835 N N . MET A 1 485 ? -15.035 25.752 -15.359 1.00 88.56 485 MET A N 1
ATOM 3836 C CA . MET A 1 485 ? -13.621 25.456 -15.073 1.00 88.56 485 MET A CA 1
ATOM 3837 C C . MET A 1 485 ? -12.611 26.566 -15.449 1.00 88.56 485 MET A C 1
ATOM 3839 O O . MET A 1 485 ? -11.502 26.586 -14.904 1.00 88.56 485 MET A O 1
ATOM 3843 N N . LEU A 1 486 ? -12.948 27.519 -16.336 1.00 87.38 486 LEU A N 1
ATOM 3844 C CA . LEU A 1 486 ? -11.962 28.383 -17.018 1.00 87.38 486 LEU A CA 1
ATOM 3845 C C . LEU A 1 486 ? -11.214 29.300 -16.037 1.00 87.38 486 LEU A C 1
ATOM 3847 O O . LEU A 1 486 ? -9.992 29.441 -16.168 1.00 87.38 486 LEU A O 1
ATOM 3851 N N . PRO A 1 487 ? -11.878 29.917 -15.036 1.00 86.88 487 PRO A N 1
ATOM 3852 C CA . PRO A 1 487 ? -11.192 30.719 -14.028 1.00 86.88 487 PRO A CA 1
ATOM 3853 C C . PRO A 1 487 ? -10.108 29.932 -13.282 1.00 86.88 487 PRO A C 1
ATOM 3855 O O . PRO A 1 487 ? -9.016 30.461 -13.060 1.00 86.88 487 PRO A O 1
ATOM 3858 N N . ARG A 1 488 ? -10.384 28.663 -12.946 1.00 82.75 488 ARG A N 1
ATOM 3859 C CA . ARG A 1 488 ? -9.445 27.775 -12.244 1.00 82.75 488 ARG A CA 1
ATOM 3860 C C . ARG A 1 488 ? -8.329 27.307 -13.158 1.00 82.75 488 ARG A C 1
ATOM 3862 O O . ARG A 1 488 ? -7.165 27.440 -12.791 1.00 82.75 488 ARG A O 1
ATOM 3869 N N . PHE A 1 489 ? -8.658 26.888 -14.375 1.00 87.12 489 PHE A N 1
ATOM 3870 C CA . PHE A 1 489 ? -7.675 26.579 -15.411 1.00 87.12 489 PHE A CA 1
ATOM 3871 C C . PHE A 1 489 ? -6.671 27.734 -15.600 1.00 87.12 489 PHE A C 1
ATOM 3873 O O . PHE A 1 489 ? -5.458 27.539 -15.522 1.00 87.12 489 PHE A O 1
ATOM 3880 N N . CYS A 1 490 ? -7.159 28.971 -15.738 1.00 84.75 490 CYS A N 1
ATOM 3881 C CA . CYS A 1 490 ? -6.309 30.152 -15.906 1.00 84.75 490 CYS A CA 1
ATOM 3882 C C . CYS A 1 490 ? -5.425 30.438 -14.684 1.00 84.75 490 CYS A C 1
ATOM 3884 O O . CYS A 1 490 ? -4.273 30.847 -14.834 1.00 84.75 490 CYS A O 1
ATOM 3886 N N . GLU A 1 491 ? -5.962 30.282 -13.472 1.00 79.75 491 GLU A N 1
ATOM 3887 C CA . GLU A 1 491 ? -5.199 30.431 -12.230 1.00 79.75 491 GLU A CA 1
ATOM 3888 C C . GLU A 1 491 ? -4.033 29.434 -12.178 1.00 79.75 491 GLU A C 1
ATOM 3890 O O . GLU A 1 491 ? -2.906 29.808 -11.839 1.00 79.75 491 GLU A O 1
ATOM 3895 N N . LEU A 1 492 ? -4.287 28.192 -12.589 1.00 77.31 492 LEU A N 1
ATOM 3896 C CA . LEU A 1 492 ? -3.298 27.126 -12.606 1.00 77.31 492 LEU A CA 1
ATOM 3897 C C . LEU A 1 492 ? -2.223 27.340 -13.645 1.00 77.31 492 LEU A C 1
ATOM 3899 O O . LEU A 1 492 ? -1.052 27.241 -13.301 1.00 77.31 492 LEU A O 1
ATOM 3903 N N . CYS A 1 493 ? -2.583 27.706 -14.874 1.00 78.69 493 CYS A N 1
ATOM 3904 C CA . CYS A 1 493 ? -1.602 28.029 -15.905 1.00 78.69 493 CYS A CA 1
ATOM 3905 C C . CYS A 1 493 ? -0.634 29.139 -15.453 1.00 78.69 493 CYS A C 1
ATOM 3907 O O . CYS A 1 493 ? 0.561 29.056 -15.725 1.00 78.69 493 CYS A O 1
ATOM 3909 N N . ARG A 1 494 ? -1.117 30.147 -14.706 1.00 76.81 494 ARG A N 1
ATOM 3910 C CA . ARG A 1 494 ? -0.258 31.205 -14.133 1.00 76.81 494 ARG A CA 1
ATOM 3911 C C . ARG A 1 494 ? 0.646 30.683 -13.015 1.00 76.81 494 ARG A C 1
ATOM 3913 O O . ARG A 1 494 ? 1.818 31.044 -12.948 1.00 76.81 494 ARG A O 1
ATOM 3920 N N . GLY A 1 495 ? 0.110 29.861 -12.112 1.00 69.69 495 GLY A N 1
ATOM 3921 C CA . GLY A 1 495 ? 0.871 29.316 -10.984 1.00 69.69 495 GLY A CA 1
ATOM 3922 C C . GLY A 1 495 ? 1.890 28.250 -11.392 1.00 69.69 495 GLY A C 1
ATOM 3923 O O . GLY A 1 495 ? 2.962 28.151 -10.793 1.00 69.69 495 GLY A O 1
ATOM 3924 N N . SER A 1 496 ? 1.571 27.466 -12.420 1.00 64.88 496 SER A N 1
ATOM 3925 C CA . SER A 1 496 ? 2.357 26.325 -12.871 1.00 64.88 496 SER A CA 1
ATOM 3926 C C . SER A 1 496 ? 3.564 26.745 -13.716 1.00 64.88 496 SER A C 1
ATOM 3928 O O . SER A 1 496 ? 4.613 26.102 -13.645 1.00 64.88 496 SER A O 1
ATOM 3930 N N . TRP A 1 497 ? 3.481 27.863 -14.440 1.00 60.62 497 TRP A N 1
ATOM 3931 C CA . TRP A 1 497 ? 4.605 28.413 -15.203 1.00 60.62 497 TRP A CA 1
ATOM 3932 C C . TRP A 1 497 ? 5.823 28.755 -14.328 1.00 60.62 497 TRP A C 1
ATOM 3934 O O . TRP A 1 497 ? 6.959 28.431 -14.677 1.00 60.62 497 TRP A O 1
ATOM 3944 N N . GLN A 1 498 ? 5.598 29.338 -13.145 1.00 58.94 498 GLN A N 1
ATOM 3945 C CA . GLN A 1 498 ? 6.670 29.796 -12.248 1.00 58.94 498 GLN A CA 1
ATOM 3946 C C . GLN A 1 498 ? 7.581 28.665 -11.733 1.00 58.94 498 GLN A C 1
ATOM 3948 O O . GLN A 1 498 ? 8.654 28.935 -11.196 1.00 58.94 498 GLN A O 1
ATOM 3953 N N . SER A 1 499 ? 7.169 27.403 -11.882 1.00 56.69 499 SER A N 1
ATOM 3954 C CA . SER A 1 499 ? 7.918 26.230 -11.425 1.00 56.69 499 SER A CA 1
ATOM 3955 C C . SER A 1 499 ? 8.949 25.715 -12.451 1.00 56.69 499 SER A C 1
ATOM 3957 O O . SER A 1 499 ? 9.924 25.088 -12.040 1.00 56.69 499 SER A O 1
ATOM 3959 N N . MET A 1 500 ? 8.783 25.997 -13.756 1.00 53.31 500 MET A N 1
ATOM 3960 C CA . MET A 1 500 ? 9.667 25.629 -14.892 1.00 53.31 500 MET A CA 1
ATOM 3961 C C . MET A 1 500 ? 10.151 24.161 -14.990 1.00 53.31 500 MET A C 1
ATOM 3963 O O . MET A 1 500 ? 11.000 23.860 -15.830 1.00 53.31 500 MET A O 1
ATOM 3967 N N . ARG A 1 501 ? 9.663 23.229 -14.160 1.00 52.78 501 ARG A N 1
ATOM 3968 C CA . ARG A 1 501 ? 10.196 21.853 -14.106 1.00 52.78 501 ARG A CA 1
ATOM 3969 C C . ARG A 1 501 ? 9.542 20.879 -15.081 1.00 52.78 501 ARG A C 1
ATOM 3971 O O . ARG A 1 501 ? 10.211 19.939 -15.496 1.00 52.78 501 ARG A O 1
ATOM 3978 N N . VAL A 1 502 ? 8.286 21.104 -15.457 1.00 58.88 502 VAL A N 1
ATOM 3979 C CA . VAL A 1 502 ? 7.556 20.277 -16.428 1.00 58.88 502 VAL A CA 1
ATOM 3980 C C . VAL A 1 502 ? 6.714 21.199 -17.311 1.00 58.88 502 VAL A C 1
ATOM 3982 O O . VAL A 1 502 ? 6.295 22.266 -16.868 1.00 58.88 502 VAL A O 1
ATOM 3985 N N . ASP A 1 503 ? 6.511 20.815 -18.569 1.00 69.56 503 ASP A N 1
ATOM 3986 C CA . ASP A 1 503 ? 5.695 21.563 -19.521 1.00 69.56 503 ASP A CA 1
ATOM 3987 C C . ASP A 1 503 ? 4.197 21.484 -19.142 1.00 69.56 503 ASP A C 1
ATOM 3989 O O . ASP A 1 503 ? 3.612 20.392 -19.203 1.00 69.56 503 ASP A O 1
ATOM 3993 N N . PRO A 1 504 ? 3.556 22.606 -18.750 1.00 71.06 504 PRO A N 1
ATOM 3994 C CA . PRO A 1 504 ? 2.135 22.622 -18.419 1.00 71.06 504 PRO A CA 1
ATOM 3995 C C . PRO A 1 504 ? 1.256 22.375 -19.647 1.00 71.06 504 PRO A C 1
ATOM 3997 O O . PRO A 1 504 ? 0.107 21.971 -19.483 1.00 71.06 504 PRO A O 1
ATOM 4000 N N . PHE A 1 505 ? 1.765 22.580 -20.870 1.00 77.06 505 PHE A N 1
ATOM 4001 C CA . PHE A 1 505 ? 0.990 22.289 -22.069 1.00 77.06 505 PHE A CA 1
ATOM 4002 C C . PHE A 1 505 ? 0.673 20.795 -22.155 1.00 77.06 505 PHE A C 1
ATOM 4004 O O . PHE A 1 505 ? -0.491 20.416 -22.213 1.00 77.06 505 PHE A O 1
ATOM 4011 N N . THR A 1 506 ? 1.699 19.951 -22.064 1.00 72.94 506 THR A N 1
ATOM 4012 C CA . THR A 1 506 ? 1.558 18.494 -22.192 1.00 72.94 506 THR A CA 1
ATOM 4013 C C . THR A 1 506 ? 0.724 17.862 -21.062 1.00 72.94 506 THR A C 1
ATOM 4015 O O . THR A 1 506 ? 0.001 16.901 -21.302 1.00 72.94 506 THR A O 1
ATOM 4018 N N . ASN A 1 507 ? 0.796 18.386 -19.831 1.00 70.56 507 ASN A N 1
ATOM 4019 C CA . ASN A 1 507 ? 0.204 17.727 -18.651 1.00 70.56 507 ASN A CA 1
ATOM 4020 C C . ASN A 1 507 ? -1.129 18.319 -18.169 1.00 70.56 507 ASN A C 1
ATOM 4022 O O . ASN A 1 507 ? -1.789 17.711 -17.330 1.00 70.56 507 ASN A O 1
ATOM 4026 N N . LEU A 1 508 ? -1.517 19.496 -18.668 1.00 79.75 508 LEU A N 1
ATOM 4027 C CA . LEU A 1 508 ? -2.757 20.176 -18.275 1.00 79.75 508 LEU A CA 1
ATOM 4028 C C . LEU A 1 508 ? -3.542 20.665 -19.482 1.00 79.75 508 LEU A C 1
ATOM 4030 O O . LEU A 1 508 ? -4.718 20.356 -19.617 1.00 79.75 508 LEU A O 1
ATOM 4034 N N . VAL A 1 509 ? -2.899 21.437 -20.359 1.00 84.62 509 VAL A N 1
ATOM 4035 C CA . VAL A 1 509 ? -3.606 22.101 -21.461 1.00 84.62 509 VAL A CA 1
ATOM 4036 C C . VAL A 1 509 ? -4.079 21.086 -22.493 1.00 84.62 509 VAL A C 1
ATOM 4038 O O . VAL A 1 509 ? -5.258 21.066 -22.814 1.00 84.62 509 VAL A O 1
ATOM 4041 N N . GLU A 1 510 ? -3.186 20.233 -22.996 1.00 82.38 510 GLU A N 1
ATOM 4042 C CA . GLU A 1 510 ? -3.513 19.238 -24.018 1.00 82.38 510 GLU A CA 1
ATOM 4043 C C . GLU A 1 510 ? -4.599 18.247 -23.554 1.00 82.38 510 GLU A C 1
ATOM 4045 O O . GLU A 1 510 ? -5.561 18.084 -24.305 1.00 82.38 510 GLU A O 1
ATOM 4050 N N . PRO A 1 511 ? -4.525 17.630 -22.354 1.00 83.50 511 PRO A N 1
ATOM 4051 C CA . PRO A 1 511 ? -5.579 16.735 -21.869 1.00 83.50 511 PRO A CA 1
ATOM 4052 C C . PRO A 1 511 ? -6.950 17.414 -21.755 1.00 83.50 511 PRO A C 1
ATOM 4054 O O . PRO A 1 511 ? -7.918 16.926 -22.330 1.00 83.50 511 PRO A O 1
ATOM 4057 N N . ILE A 1 512 ? -7.025 18.577 -21.095 1.00 88.50 512 ILE A N 1
ATOM 4058 C CA . ILE A 1 512 ? -8.294 19.293 -20.882 1.00 88.50 512 ILE A CA 1
ATOM 4059 C C . ILE A 1 512 ? -8.897 19.765 -22.207 1.00 88.50 512 ILE A C 1
ATOM 4061 O O . ILE A 1 512 ? -10.102 19.672 -22.417 1.00 88.50 512 ILE A O 1
ATOM 4065 N N . VAL A 1 513 ? -8.067 20.257 -23.126 1.00 87.00 513 VAL A N 1
ATOM 4066 C CA . VAL A 1 513 ? -8.524 20.701 -24.447 1.00 87.00 513 VAL A CA 1
ATOM 4067 C C . VAL A 1 513 ? -9.068 19.527 -25.262 1.00 87.00 513 VAL A C 1
ATOM 4069 O O . VAL A 1 513 ? -10.122 19.671 -25.875 1.00 87.00 513 VAL A O 1
ATOM 4072 N N . LYS A 1 514 ? -8.402 18.363 -25.244 1.00 84.50 514 LYS A N 1
ATOM 4073 C CA . LYS A 1 514 ? -8.914 17.152 -25.907 1.00 84.50 514 LYS A CA 1
ATOM 4074 C C . LYS A 1 514 ? -10.263 16.726 -25.344 1.00 84.50 514 LYS A C 1
ATOM 4076 O O . LYS A 1 514 ? -11.184 16.499 -26.117 1.00 84.50 514 LYS A O 1
ATOM 4081 N N . GLU A 1 515 ? -10.408 16.703 -24.026 1.00 85.38 515 GLU A N 1
ATOM 4082 C CA . GLU A 1 515 ? -11.672 16.333 -23.384 1.00 85.38 515 GLU A CA 1
ATOM 4083 C C . GLU A 1 515 ? -12.796 17.332 -23.671 1.00 85.38 515 GLU A C 1
ATOM 4085 O O . GLU A 1 515 ? -13.929 16.929 -23.915 1.00 85.38 515 GLU A O 1
ATOM 4090 N N . LEU A 1 516 ? -12.500 18.635 -23.716 1.00 86.00 516 LEU A N 1
ATOM 4091 C CA . LEU A 1 516 ? -13.476 19.643 -24.141 1.00 86.00 516 LEU A CA 1
ATOM 4092 C C . LEU A 1 516 ? -13.909 19.434 -25.600 1.00 86.00 516 LEU A C 1
ATOM 4094 O O . LEU A 1 516 ? -15.089 19.601 -25.910 1.00 86.00 516 LEU A O 1
ATOM 4098 N N . TYR A 1 517 ? -12.994 19.034 -26.490 1.00 82.75 517 TYR A N 1
ATOM 4099 C CA . TYR A 1 517 ? -13.347 18.678 -27.866 1.00 82.75 517 TYR A CA 1
ATOM 4100 C C . TYR A 1 517 ? -14.202 17.410 -27.942 1.00 82.75 517 TYR A C 1
ATOM 4102 O O . TYR A 1 517 ? -15.208 17.402 -28.651 1.00 82.75 517 TYR A O 1
ATOM 4110 N N . GLU A 1 518 ? -13.862 16.370 -27.181 1.00 82.44 518 GLU A N 1
ATOM 4111 C CA . GLU A 1 518 ? -14.657 15.138 -27.080 1.00 82.44 518 GLU A CA 1
ATOM 4112 C C . GLU A 1 518 ? -16.065 15.416 -26.526 1.00 82.44 518 GLU A C 1
ATOM 4114 O O . GLU A 1 518 ? -17.056 14.887 -27.033 1.00 82.44 518 GLU A O 1
ATOM 4119 N N . ALA A 1 519 ? -16.177 16.335 -25.562 1.00 81.69 519 ALA A N 1
ATOM 4120 C CA . ALA A 1 519 ? -17.440 16.828 -25.017 1.00 81.69 519 ALA A CA 1
ATOM 4121 C C . ALA A 1 519 ? -18.189 17.806 -25.950 1.00 81.69 519 ALA A C 1
ATOM 4123 O O . ALA A 1 519 ? -19.247 18.316 -25.584 1.00 81.69 519 ALA A O 1
ATOM 4124 N N . LYS A 1 520 ? -17.671 18.077 -27.159 1.00 83.00 520 LYS A N 1
ATOM 4125 C CA . LYS A 1 520 ? -18.217 19.030 -28.148 1.00 83.00 520 LYS A CA 1
ATOM 4126 C C . LYS A 1 520 ? -18.300 20.484 -27.649 1.00 83.00 520 LYS A C 1
ATOM 4128 O O . LYS A 1 520 ? -19.022 21.297 -28.224 1.00 83.00 520 LYS A O 1
ATOM 4133 N N . ALA A 1 521 ? -17.530 20.838 -26.622 1.00 84.62 521 ALA A N 1
ATOM 4134 C CA . ALA A 1 521 ? -17.423 22.177 -26.043 1.00 84.62 521 ALA A CA 1
ATOM 4135 C C . ALA A 1 521 ? -16.309 23.001 -26.722 1.00 84.62 521 ALA A C 1
ATOM 4137 O O . ALA A 1 521 ? -15.371 23.477 -26.076 1.00 84.62 521 ALA A O 1
ATOM 4138 N N . ILE A 1 522 ? -16.398 23.146 -28.046 1.00 82.69 522 ILE A N 1
ATOM 4139 C CA . ILE A 1 522 ? -15.318 23.680 -28.892 1.00 82.69 522 ILE A CA 1
ATOM 4140 C C . ILE A 1 522 ? -14.955 25.128 -28.531 1.00 82.69 522 ILE A C 1
ATOM 4142 O O . ILE A 1 522 ? -13.785 25.413 -28.273 1.00 82.69 522 ILE A O 1
ATOM 4146 N N . ASP A 1 523 ? -15.945 26.012 -28.381 1.00 85.12 523 ASP A N 1
ATOM 4147 C CA . ASP A 1 523 ? -15.726 27.410 -27.977 1.00 85.12 523 ASP A CA 1
ATOM 4148 C C . ASP A 1 523 ? -14.961 27.514 -26.645 1.00 85.12 523 ASP A C 1
ATOM 4150 O O . ASP A 1 523 ? -14.114 28.388 -26.442 1.00 85.12 523 ASP A O 1
ATOM 4154 N N . THR A 1 524 ? -15.241 26.604 -25.707 1.00 86.69 524 THR A N 1
ATOM 4155 C CA . THR A 1 524 ? -14.563 26.549 -24.409 1.00 86.69 524 THR A CA 1
ATOM 4156 C C . THR A 1 524 ? -13.121 26.058 -24.548 1.00 86.69 524 THR A C 1
ATOM 4158 O O . THR A 1 524 ? -12.223 26.623 -23.916 1.00 86.69 524 THR A O 1
ATOM 4161 N N . ALA A 1 525 ? -12.877 25.061 -25.403 1.00 84.12 525 ALA A N 1
ATOM 4162 C CA . ALA A 1 525 ? -11.537 24.570 -25.720 1.00 84.12 525 ALA A CA 1
ATOM 4163 C C . ALA A 1 525 ? -10.659 25.675 -26.339 1.00 84.12 525 ALA A C 1
ATOM 4165 O O . ALA A 1 525 ? -9.517 25.884 -25.916 1.00 84.12 525 ALA A O 1
ATOM 4166 N N . GLU A 1 526 ? -11.207 26.459 -27.271 1.00 82.75 526 GLU A N 1
ATOM 4167 C CA . GLU A 1 526 ? -10.511 27.601 -27.875 1.00 82.75 526 GLU A CA 1
ATOM 4168 C C . GLU A 1 526 ? -10.209 28.710 -26.860 1.00 82.75 526 GLU A C 1
ATOM 4170 O O . GLU A 1 526 ? -9.103 29.269 -26.838 1.00 82.75 526 GLU A O 1
ATOM 4175 N N . LYS A 1 527 ? -11.164 29.016 -25.970 1.00 88.25 527 LYS A N 1
ATOM 4176 C CA . LYS A 1 527 ? -10.959 29.965 -24.865 1.00 88.25 527 LYS A CA 1
ATOM 4177 C C . LYS A 1 527 ? -9.852 29.496 -23.919 1.00 88.25 527 LYS A C 1
ATOM 4179 O O . LYS A 1 527 ? -9.054 30.329 -23.476 1.00 88.25 527 LYS A O 1
ATOM 4184 N N . ALA A 1 528 ? -9.763 28.197 -23.627 1.00 87.19 528 ALA A N 1
ATOM 4185 C CA . ALA A 1 528 ? -8.700 27.629 -22.799 1.00 87.19 528 ALA A CA 1
ATOM 4186 C C . ALA A 1 528 ? -7.323 27.786 -23.470 1.00 87.19 528 ALA A C 1
ATOM 4188 O O . ALA A 1 528 ? -6.400 28.332 -22.858 1.00 87.19 528 ALA A O 1
ATOM 4189 N N . LEU A 1 529 ? -7.201 27.425 -24.754 1.00 84.69 529 LEU A N 1
ATOM 4190 C CA . LEU A 1 529 ? -5.970 27.612 -25.536 1.00 84.69 529 LEU A CA 1
ATOM 4191 C C . LEU A 1 529 ? -5.540 29.086 -25.605 1.00 84.69 529 LEU A C 1
ATOM 4193 O O . LEU A 1 529 ? -4.382 29.416 -25.340 1.00 84.69 529 LEU A O 1
ATOM 4197 N N . THR A 1 530 ? -6.481 29.986 -25.892 1.00 84.44 530 THR A N 1
ATOM 4198 C CA . THR A 1 530 ? -6.229 31.434 -25.986 1.00 84.44 530 THR A CA 1
ATOM 4199 C C . THR A 1 530 ? -5.791 32.013 -24.641 1.00 84.44 530 THR A C 1
ATOM 4201 O O . THR A 1 530 ? -4.869 32.832 -24.569 1.00 84.44 530 THR A O 1
ATOM 4204 N N . SER A 1 531 ? -6.420 31.571 -23.551 1.00 85.38 531 SER A N 1
ATOM 4205 C CA . SER A 1 531 ? -6.066 32.006 -22.198 1.00 85.38 531 SER A CA 1
ATOM 4206 C C . SER A 1 531 ? -4.664 31.547 -21.812 1.00 85.38 531 SER A C 1
ATOM 4208 O O . SER A 1 531 ? -3.887 32.340 -21.272 1.00 85.38 531 SER A O 1
ATOM 4210 N N . TYR A 1 532 ? -4.312 30.301 -22.137 1.00 83.31 532 TYR A N 1
ATOM 4211 C CA . TYR A 1 532 ? -2.965 29.776 -21.938 1.00 83.31 532 TYR A CA 1
ATOM 4212 C C . TYR A 1 532 ? -1.924 30.576 -22.734 1.00 83.31 532 TYR A C 1
ATOM 4214 O O . TYR A 1 532 ? -0.929 31.033 -22.168 1.00 83.31 532 TYR A O 1
ATOM 4222 N N . GLU A 1 533 ? -2.176 30.847 -24.018 1.00 77.25 533 GLU A N 1
ATOM 4223 C CA . GLU A 1 533 ? -1.286 31.679 -24.832 1.00 77.25 533 GLU A CA 1
ATOM 4224 C C . GLU A 1 533 ? -1.042 33.063 -24.222 1.00 77.25 533 GLU A C 1
ATOM 4226 O O . GLU A 1 533 ? 0.093 33.546 -24.192 1.00 77.25 533 GLU A O 1
ATOM 4231 N N . ALA A 1 534 ? -2.105 33.726 -23.762 1.00 79.81 534 ALA A N 1
ATOM 4232 C CA . ALA A 1 534 ? -2.020 35.070 -23.204 1.00 79.81 534 ALA A CA 1
ATOM 4233 C C . ALA A 1 534 ? -1.139 35.118 -21.945 1.00 79.81 534 ALA A C 1
ATOM 4235 O O . ALA A 1 534 ? -0.408 36.091 -21.742 1.00 79.81 534 ALA A O 1
ATOM 4236 N N . ILE A 1 535 ? -1.180 34.061 -21.129 1.00 77.56 535 ILE A N 1
ATOM 4237 C CA . ILE A 1 535 ? -0.320 33.890 -19.953 1.00 77.56 535 ILE A CA 1
ATOM 4238 C C . ILE A 1 535 ? 1.138 33.715 -20.404 1.00 77.56 535 ILE A C 1
ATOM 4240 O O . ILE A 1 535 ? 2.012 34.475 -19.991 1.00 77.56 535 ILE A O 1
ATOM 4244 N N . MET A 1 536 ? 1.394 32.812 -21.352 1.00 70.62 536 MET A N 1
ATOM 4245 C CA . MET A 1 536 ? 2.753 32.470 -21.794 1.00 70.62 536 MET A CA 1
ATOM 4246 C C . MET A 1 536 ? 3.457 33.583 -22.585 1.00 70.62 536 MET A C 1
ATOM 4248 O O . MET A 1 536 ? 4.680 33.736 -22.495 1.00 70.62 536 MET A O 1
ATOM 4252 N N . ARG A 1 537 ? 2.714 34.391 -23.357 1.00 67.38 537 ARG A N 1
ATOM 4253 C CA . ARG A 1 537 ? 3.259 35.548 -24.098 1.00 67.38 537 ARG A CA 1
ATOM 4254 C C . ARG A 1 537 ? 3.823 36.625 -23.175 1.00 67.38 537 ARG A C 1
ATOM 4256 O O . ARG A 1 537 ? 4.710 37.363 -23.591 1.00 67.38 537 ARG A O 1
ATOM 4263 N N . ARG A 1 538 ? 3.312 36.733 -21.945 1.00 63.78 538 ARG A N 1
ATOM 4264 C CA . ARG A 1 538 ? 3.806 37.699 -20.956 1.00 63.78 538 ARG A CA 1
ATOM 4265 C C . ARG A 1 538 ? 5.112 37.256 -20.295 1.00 63.78 538 ARG A C 1
ATOM 4267 O O . ARG A 1 538 ? 5.798 38.110 -19.744 1.00 63.78 538 ARG A O 1
ATOM 4274 N N . GLU A 1 539 ? 5.463 35.968 -20.355 1.00 58.47 539 GLU A N 1
ATOM 4275 C CA . GLU A 1 539 ? 6.464 35.397 -19.445 1.00 58.47 539 GLU A CA 1
ATOM 4276 C C . GLU A 1 539 ? 7.585 34.550 -20.113 1.00 58.47 539 GLU A C 1
ATOM 4278 O O . GLU A 1 539 ? 8.512 34.159 -19.407 1.00 58.47 539 GLU A O 1
ATOM 4283 N N . SER A 1 540 ? 7.586 34.290 -21.440 1.00 55.91 540 SER A N 1
ATOM 4284 C CA . SER A 1 540 ? 8.508 33.323 -22.104 1.00 55.91 540 SER A CA 1
ATOM 4285 C C . SER A 1 540 ? 9.441 33.869 -23.216 1.00 55.91 540 SER A C 1
ATOM 4287 O O . SER A 1 540 ? 9.239 34.950 -23.767 1.00 55.91 540 SER A O 1
ATOM 4289 N N . SER A 1 541 ? 10.485 33.091 -23.570 1.00 56.75 541 SER A N 1
ATOM 4290 C CA . SER A 1 541 ? 11.410 33.358 -24.691 1.00 56.75 541 SER A CA 1
ATOM 4291 C C . SER A 1 541 ? 10.908 32.794 -26.039 1.00 56.75 541 SER A C 1
ATOM 4293 O O . SER A 1 541 ? 10.114 31.851 -26.105 1.00 56.75 541 SER A O 1
ATOM 4295 N N . ILE A 1 542 ? 11.409 33.353 -27.148 1.00 54.34 542 ILE A N 1
ATOM 4296 C CA . ILE A 1 542 ? 10.930 33.121 -28.529 1.00 54.34 542 ILE A CA 1
ATOM 4297 C C . ILE A 1 542 ? 10.992 31.641 -28.977 1.00 54.34 542 ILE A C 1
ATOM 4299 O O . ILE A 1 542 ? 10.186 31.218 -29.806 1.00 54.34 542 ILE A O 1
ATOM 4303 N N . ALA A 1 543 ? 11.928 30.839 -28.457 1.00 50.28 543 ALA A N 1
ATOM 4304 C CA . ALA A 1 543 ? 12.133 29.451 -28.892 1.00 50.28 543 ALA A CA 1
ATOM 4305 C C . ALA A 1 543 ? 11.083 28.477 -28.326 1.00 50.28 543 ALA A C 1
ATOM 4307 O O . ALA A 1 543 ? 10.538 27.665 -29.073 1.00 50.28 543 ALA A O 1
ATOM 4308 N N . LEU A 1 544 ? 10.740 28.608 -27.040 1.00 54.03 544 LEU A N 1
ATOM 4309 C CA . LEU A 1 544 ? 9.689 27.811 -26.395 1.00 54.03 544 LEU A CA 1
ATOM 4310 C C . LEU A 1 544 ? 8.319 28.098 -27.032 1.00 54.03 544 LEU A C 1
ATOM 4312 O O . LEU A 1 544 ? 7.543 27.190 -27.318 1.00 54.03 544 LEU A O 1
ATOM 4316 N N . SER A 1 545 ? 8.089 29.367 -27.383 1.00 58.84 545 SER A N 1
ATOM 4317 C CA . SER A 1 545 ? 6.887 29.828 -28.086 1.00 58.84 545 SER A CA 1
ATOM 4318 C C . SER A 1 545 ? 6.662 29.144 -29.446 1.00 58.84 545 SER A C 1
ATOM 4320 O O . SER A 1 545 ? 5.523 29.043 -29.894 1.00 58.84 545 SER A O 1
ATOM 4322 N N . ARG A 1 546 ? 7.716 28.678 -30.138 1.00 60.09 546 ARG A N 1
ATOM 4323 C CA . ARG A 1 546 ? 7.589 28.040 -31.465 1.00 60.09 546 ARG A CA 1
ATOM 4324 C C . ARG A 1 546 ? 7.154 26.576 -31.393 1.00 60.09 546 ARG A C 1
ATOM 4326 O O . ARG A 1 546 ? 6.271 26.195 -32.154 1.00 60.09 546 ARG A O 1
ATOM 4333 N N . ASN A 1 547 ? 7.736 25.779 -30.494 1.00 59.94 547 ASN A N 1
ATOM 4334 C CA . ASN A 1 547 ? 7.352 24.369 -30.334 1.00 59.94 547 ASN A CA 1
ATOM 4335 C C . ASN A 1 547 ? 5.910 24.232 -29.830 1.00 59.94 547 ASN A C 1
ATOM 4337 O O . ASN A 1 547 ? 5.158 23.418 -30.360 1.00 59.94 547 ASN A O 1
ATOM 4341 N N . MET A 1 548 ? 5.494 25.094 -28.898 1.00 61.19 548 MET A N 1
ATOM 4342 C CA . MET A 1 548 ? 4.113 25.095 -28.408 1.00 61.19 548 MET A CA 1
ATOM 4343 C C . MET A 1 548 ? 3.114 25.495 -29.496 1.00 61.19 548 MET A C 1
ATOM 4345 O O . MET A 1 548 ? 2.099 24.830 -29.656 1.00 61.19 548 MET A O 1
ATOM 4349 N N . ARG A 1 549 ? 3.422 26.509 -30.321 1.00 65.62 549 ARG A N 1
ATOM 4350 C CA . ARG A 1 549 ? 2.579 26.855 -31.482 1.00 65.62 549 ARG A CA 1
ATOM 4351 C C . ARG A 1 549 ? 2.418 25.686 -32.450 1.00 65.62 549 ARG A C 1
ATOM 4353 O O . ARG A 1 549 ? 1.355 25.529 -33.037 1.00 65.62 549 ARG A O 1
ATOM 4360 N N . ALA A 1 550 ? 3.452 24.864 -32.631 1.00 68.81 550 ALA A N 1
ATOM 4361 C CA . ALA A 1 550 ? 3.351 23.675 -33.473 1.00 68.81 550 ALA A CA 1
ATOM 4362 C C . ALA A 1 550 ? 2.405 22.619 -32.871 1.00 68.81 550 ALA A C 1
ATOM 4364 O O . ALA A 1 550 ? 1.582 22.070 -33.601 1.00 68.81 550 ALA A O 1
ATOM 4365 N N . GLN A 1 551 ? 2.476 22.370 -31.558 1.00 66.88 551 GLN A N 1
ATOM 4366 C CA . GLN A 1 551 ? 1.563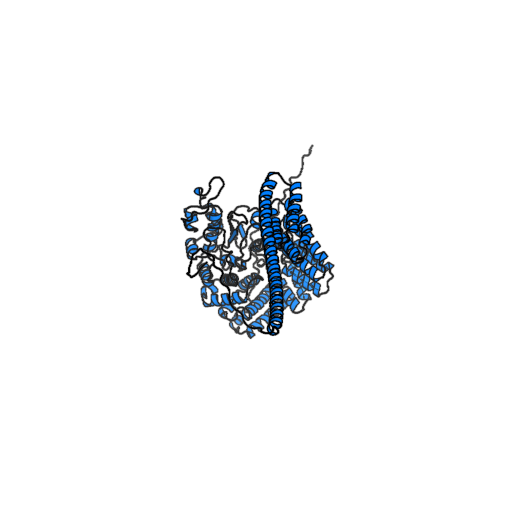 21.451 -30.863 1.00 66.88 551 GLN A CA 1
ATOM 4367 C C . GLN A 1 551 ? 0.125 21.983 -30.816 1.00 66.88 551 GLN A C 1
ATOM 4369 O O . GLN A 1 551 ? -0.819 21.240 -31.057 1.00 66.88 551 GLN A O 1
ATOM 4374 N N . GLN A 1 552 ? -0.053 23.281 -30.598 1.00 67.19 552 GLN A N 1
ATOM 4375 C CA . GLN A 1 552 ? -1.358 23.928 -30.626 1.00 67.19 552 GLN A CA 1
ATOM 4376 C C . GLN A 1 552 ? -1.995 23.884 -32.016 1.00 67.19 552 GLN A C 1
ATOM 4378 O O . GLN A 1 552 ? -3.149 23.502 -32.147 1.00 67.19 552 GLN A O 1
ATOM 4383 N N . ASN A 1 553 ? -1.240 24.212 -33.068 1.00 73.88 553 ASN A N 1
ATOM 4384 C CA . ASN A 1 553 ? -1.728 24.099 -34.443 1.00 73.88 553 ASN A CA 1
ATOM 4385 C C . ASN A 1 553 ? -2.115 22.658 -34.795 1.00 73.88 553 ASN A C 1
ATOM 4387 O O . ASN A 1 553 ? -2.952 22.449 -35.667 1.00 73.88 553 ASN A O 1
ATOM 4391 N N . LYS A 1 554 ? -1.503 21.660 -34.144 1.00 77.69 554 LYS A N 1
ATOM 4392 C CA . LYS A 1 554 ? -1.916 20.262 -34.273 1.00 77.69 554 LYS A CA 1
ATOM 4393 C C . LYS A 1 554 ? -3.290 20.036 -33.633 1.00 77.69 554 LYS A C 1
ATOM 4395 O O . LYS A 1 554 ? -4.157 19.508 -34.316 1.00 77.69 554 LYS A O 1
ATOM 4400 N N . LEU A 1 555 ? -3.499 20.485 -32.392 1.00 70.25 555 LEU A N 1
ATOM 4401 C CA . LEU A 1 555 ? -4.795 20.369 -31.707 1.00 70.25 555 LEU A CA 1
ATOM 4402 C C . LEU A 1 555 ? -5.908 21.134 -32.430 1.00 70.25 555 LEU A C 1
ATOM 4404 O O . LEU A 1 555 ? -6.992 20.596 -32.590 1.00 70.25 555 LEU A O 1
ATOM 4408 N N . LEU A 1 556 ? -5.631 22.337 -32.942 1.00 73.62 556 LEU A N 1
ATOM 4409 C CA . LEU A 1 556 ? -6.600 23.107 -33.732 1.00 73.62 556 LEU A CA 1
ATOM 4410 C C . LEU A 1 556 ? -6.995 22.380 -35.026 1.00 73.62 556 LEU A C 1
ATOM 4412 O O . LEU A 1 556 ? -8.157 22.375 -35.398 1.00 73.62 556 LEU A O 1
ATOM 4416 N N . ARG A 1 557 ? -6.056 21.698 -35.696 1.00 75.44 557 ARG A N 1
ATOM 4417 C CA . ARG A 1 557 ? -6.384 20.875 -36.876 1.00 75.44 557 ARG A CA 1
ATOM 4418 C C . ARG A 1 557 ? -7.205 19.639 -36.522 1.00 75.44 557 ARG A C 1
ATOM 4420 O O . ARG A 1 557 ? -8.068 19.248 -37.302 1.00 75.44 557 ARG A O 1
ATOM 4427 N N . GLU A 1 558 ? -6.906 19.004 -35.389 1.00 72.00 558 GLU A N 1
ATOM 4428 C CA . GLU A 1 558 ? -7.701 17.889 -34.862 1.00 72.00 558 GLU A CA 1
ATOM 4429 C C . GLU A 1 558 ? -9.126 18.374 -34.528 1.00 72.00 558 GLU A C 1
ATOM 4431 O O . GLU A 1 558 ? -10.099 17.734 -34.926 1.00 72.00 558 GLU A O 1
ATOM 4436 N N . ALA A 1 559 ? -9.262 19.565 -33.943 1.00 67.56 559 ALA A N 1
ATOM 4437 C CA . ALA A 1 559 ? -10.541 20.215 -33.671 1.00 67.56 559 ALA A CA 1
ATOM 4438 C C . ALA A 1 559 ? -11.341 20.534 -34.941 1.00 67.56 559 ALA A C 1
ATOM 4440 O O . ALA A 1 559 ? -12.489 20.113 -35.054 1.00 67.56 559 ALA A O 1
ATOM 4441 N N . ASP A 1 560 ? -10.718 21.179 -35.935 1.00 74.62 560 ASP A N 1
ATOM 4442 C CA . ASP A 1 560 ? -11.340 21.476 -37.234 1.00 74.62 560 ASP A CA 1
ATOM 4443 C C . ASP A 1 560 ? -11.868 20.199 -37.913 1.00 74.62 560 ASP A C 1
ATOM 4445 O O . ASP A 1 560 ? -12.862 20.221 -38.644 1.00 74.62 560 ASP A O 1
ATOM 4449 N N . SER A 1 561 ? -11.176 19.070 -37.720 1.00 76.38 561 SER A N 1
ATOM 4450 C CA . SER A 1 561 ? -11.597 17.781 -38.272 1.00 76.38 561 SER A CA 1
ATOM 4451 C C . SER A 1 561 ? -12.828 17.214 -37.555 1.00 76.38 561 SER A C 1
ATOM 4453 O O . SER A 1 561 ? -13.768 16.790 -38.229 1.00 76.38 561 SER A O 1
ATOM 4455 N N . LEU A 1 562 ? -12.868 17.304 -36.221 1.00 71.69 562 LEU A N 1
ATOM 4456 C CA . LEU A 1 562 ? -14.010 16.914 -35.387 1.00 71.69 562 LEU A CA 1
ATOM 4457 C C . LEU A 1 562 ? -15.241 17.792 -35.655 1.00 71.69 562 LEU A C 1
ATOM 4459 O O . LEU A 1 562 ? -16.352 17.278 -35.772 1.00 71.69 562 LEU A O 1
ATOM 4463 N N . GLU A 1 563 ? -15.064 19.103 -35.832 1.00 73.25 563 GLU A N 1
ATOM 4464 C CA . GLU A 1 563 ? -16.150 20.018 -36.205 1.00 73.25 563 GLU A CA 1
ATOM 4465 C C . GLU A 1 563 ? -16.813 19.632 -37.525 1.00 73.25 563 GLU A C 1
ATOM 4467 O O . GLU A 1 563 ? -18.042 19.608 -37.635 1.00 73.25 563 GLU A O 1
ATOM 4472 N N . ARG A 1 564 ? -16.002 19.298 -38.536 1.00 79.75 564 ARG A N 1
ATOM 4473 C CA . ARG A 1 564 ? -16.512 18.845 -39.835 1.00 79.75 564 ARG A CA 1
ATOM 4474 C C . ARG A 1 564 ? -17.276 17.538 -39.704 1.00 79.75 564 ARG A C 1
ATOM 4476 O O . ARG A 1 564 ? -18.316 17.393 -40.340 1.00 79.75 564 ARG A O 1
ATOM 4483 N N . GLU A 1 565 ? -16.795 16.611 -38.883 1.00 79.88 565 GLU A N 1
ATOM 4484 C CA . GLU A 1 565 ? -17.479 15.345 -38.622 1.00 79.88 565 GLU A CA 1
ATOM 4485 C C . GLU A 1 565 ? -18.836 15.564 -37.935 1.00 79.88 565 GLU A C 1
ATOM 4487 O O . GLU A 1 565 ? -19.853 15.051 -38.403 1.00 79.88 565 GLU A O 1
ATOM 4492 N N . ILE A 1 566 ? -18.890 16.418 -36.908 1.00 76.50 566 ILE A N 1
ATOM 4493 C CA . ILE A 1 566 ? -20.137 16.790 -36.222 1.00 76.50 566 ILE A CA 1
ATOM 4494 C C . ILE A 1 566 ? -21.113 17.481 -37.190 1.00 76.50 566 ILE A C 1
ATOM 4496 O O . ILE A 1 566 ? -22.312 17.181 -37.186 1.00 76.50 566 ILE A O 1
ATOM 4500 N N . ALA A 1 567 ? -20.623 18.385 -38.044 1.00 79.12 567 ALA A N 1
ATOM 4501 C CA . ALA A 1 567 ? -21.437 19.064 -39.049 1.00 79.12 567 ALA A CA 1
ATOM 4502 C C . ALA A 1 567 ? -21.998 18.087 -40.097 1.00 79.12 567 ALA A C 1
ATOM 4504 O O . ALA A 1 567 ? -23.170 18.192 -40.468 1.00 79.12 567 ALA A O 1
ATOM 4505 N N . LEU A 1 568 ? -21.196 17.110 -40.534 1.00 82.44 568 LEU A N 1
ATOM 4506 C CA . LEU A 1 568 ? -21.622 16.046 -41.446 1.00 82.44 568 LEU A CA 1
ATOM 4507 C C . LEU A 1 568 ? -22.674 15.136 -40.803 1.00 82.44 568 LEU A C 1
ATOM 4509 O O . LEU A 1 568 ? -23.676 14.817 -41.442 1.00 82.44 568 LEU A O 1
ATOM 4513 N N . GLU A 1 569 ? -22.495 14.754 -39.537 1.00 81.81 569 GLU A N 1
ATOM 4514 C CA . GLU A 1 569 ? -23.458 13.927 -38.804 1.00 81.81 569 GLU A CA 1
ATOM 4515 C C . GLU A 1 569 ? -24.803 14.654 -38.631 1.00 81.81 569 GLU A C 1
ATOM 4517 O O . GLU A 1 569 ? -25.872 14.065 -38.819 1.00 81.81 569 GLU A O 1
ATOM 4522 N N . LYS A 1 570 ? -24.763 15.960 -38.340 1.00 83.75 570 LYS A N 1
ATOM 4523 C CA . LYS A 1 570 ? -25.959 16.806 -38.256 1.00 83.75 570 LYS A CA 1
ATOM 4524 C C . LYS A 1 570 ? -26.660 16.928 -39.611 1.00 83.75 570 LYS A C 1
ATOM 4526 O O . LYS A 1 570 ? -27.860 16.683 -39.691 1.00 83.75 570 LYS A O 1
ATOM 4531 N N . ALA A 1 571 ? -25.913 17.210 -40.680 1.00 82.19 571 ALA A N 1
ATOM 4532 C CA . ALA A 1 571 ? -26.453 17.285 -42.038 1.00 82.19 571 ALA A CA 1
ATOM 4533 C C . ALA A 1 571 ? -27.076 15.953 -42.490 1.00 82.19 571 ALA A C 1
ATOM 4535 O O . ALA A 1 571 ? -28.114 15.942 -43.155 1.00 82.19 571 ALA A O 1
ATOM 4536 N N . ARG A 1 572 ? -26.487 14.819 -42.088 1.00 85.50 572 ARG A N 1
ATOM 4537 C CA . ARG A 1 572 ? -27.047 13.487 -42.334 1.00 85.50 572 ARG A CA 1
ATOM 4538 C C . ARG A 1 572 ? -28.377 13.289 -41.606 1.00 85.50 572 ARG A C 1
ATOM 4540 O O . ARG A 1 572 ? -29.341 12.881 -42.247 1.00 85.50 572 ARG A O 1
ATOM 4547 N N . LYS A 1 573 ? -28.459 13.626 -40.314 1.00 85.88 573 LYS A N 1
ATOM 4548 C CA . LYS A 1 573 ? -29.713 13.545 -39.538 1.00 85.88 573 LYS A CA 1
ATOM 4549 C C . LYS A 1 573 ? -30.804 14.453 -40.113 1.00 85.88 573 LYS A C 1
ATOM 4551 O O . LYS A 1 573 ? -31.956 14.033 -40.214 1.00 85.88 573 LYS A O 1
ATOM 4556 N N . ASP A 1 574 ? -30.446 15.661 -40.545 1.00 85.81 574 ASP A N 1
ATOM 4557 C CA . ASP A 1 574 ? -31.383 16.596 -41.177 1.00 85.81 574 ASP A CA 1
ATOM 4558 C C . ASP A 1 574 ? -31.872 16.077 -42.543 1.00 85.81 574 ASP A C 1
ATOM 4560 O O . ASP A 1 574 ? -33.064 16.157 -42.843 1.00 85.81 574 ASP A O 1
ATOM 4564 N N . SER A 1 575 ? -30.991 15.461 -43.340 1.00 82.56 575 SER A N 1
ATOM 4565 C CA . SER A 1 575 ? -31.342 14.807 -44.611 1.00 82.56 575 SER A CA 1
ATOM 4566 C C . SER A 1 575 ? -32.244 13.583 -44.413 1.00 82.56 575 SER A C 1
ATOM 4568 O O . SER A 1 575 ? -33.244 13.420 -45.115 1.00 82.56 575 SER A O 1
ATOM 4570 N N . GLU A 1 576 ? -31.958 12.741 -43.416 1.00 86.50 576 GLU A N 1
ATOM 4571 C CA . GLU A 1 576 ? -32.802 11.597 -43.052 1.00 86.50 576 GLU A CA 1
ATOM 4572 C C . GLU A 1 576 ? -34.200 12.056 -42.604 1.00 86.50 576 GLU A C 1
ATOM 4574 O O . GLU A 1 576 ? -35.211 11.480 -43.022 1.00 86.50 576 GLU A O 1
ATOM 4579 N N . LYS A 1 577 ? -34.278 13.145 -41.829 1.00 87.50 577 LYS A N 1
ATOM 4580 C CA . LYS A 1 577 ? -35.545 13.759 -41.417 1.00 87.50 577 LYS A CA 1
ATOM 4581 C C . LYS A 1 577 ? -36.322 14.331 -42.607 1.00 87.50 577 LYS A C 1
ATOM 4583 O O . LYS A 1 577 ? -37.518 14.064 -42.731 1.00 87.50 577 LYS A O 1
ATOM 4588 N N . LEU A 1 578 ? -35.649 15.041 -43.514 1.00 85.25 578 LEU A N 1
ATOM 4589 C CA . LEU A 1 578 ? -36.251 15.590 -44.731 1.00 85.25 578 LEU A CA 1
ATOM 4590 C C . LEU A 1 578 ? -36.767 14.481 -45.660 1.00 85.25 578 LEU A C 1
ATOM 4592 O O . LEU A 1 578 ? -37.878 14.566 -46.180 1.00 85.25 578 LEU A O 1
ATOM 4596 N N . ASN A 1 579 ? -36.007 13.397 -45.826 1.00 85.00 579 ASN A N 1
ATOM 4597 C CA . ASN A 1 579 ? -36.433 12.234 -46.603 1.00 85.00 579 ASN A CA 1
ATOM 4598 C C . ASN A 1 579 ? -37.646 11.536 -45.976 1.00 85.00 579 ASN A C 1
ATOM 4600 O O . ASN A 1 579 ? -38.557 11.118 -46.695 1.00 85.00 579 ASN A O 1
ATOM 4604 N N . ALA A 1 580 ? -37.706 11.443 -44.646 1.00 84.06 580 ALA A N 1
ATOM 4605 C CA . ALA A 1 580 ? -38.875 10.918 -43.949 1.00 84.06 580 ALA A CA 1
ATOM 4606 C C . ALA A 1 580 ? -40.119 11.807 -44.150 1.00 84.06 580 ALA A C 1
ATOM 4608 O O . ALA A 1 580 ? -41.222 11.286 -44.344 1.00 84.06 580 ALA A O 1
ATOM 4609 N N . GLU A 1 581 ? -39.960 13.132 -44.147 1.00 84.94 581 GLU A N 1
ATOM 4610 C CA . GLU A 1 581 ? -41.037 14.088 -44.437 1.00 84.94 581 GLU A CA 1
ATOM 4611 C C . GLU A 1 581 ? -41.497 14.021 -45.900 1.00 84.94 581 GLU A C 1
ATOM 4613 O O . GLU A 1 581 ? -42.699 13.927 -46.160 1.00 84.94 581 GLU A O 1
ATOM 4618 N N . ASN A 1 582 ? -40.566 13.948 -46.854 1.00 85.38 582 ASN A N 1
ATOM 4619 C CA . ASN A 1 582 ? -40.873 13.786 -48.277 1.00 85.38 582 ASN A CA 1
ATOM 4620 C C . ASN A 1 582 ? -41.593 12.463 -48.558 1.00 85.38 582 ASN A C 1
ATOM 4622 O O . ASN A 1 582 ? -42.572 12.439 -49.299 1.00 85.38 582 ASN A O 1
ATOM 4626 N N . LYS A 1 583 ? -41.191 11.368 -47.902 1.00 86.75 583 LYS A N 1
ATOM 4627 C CA . LYS A 1 583 ? -41.879 10.073 -48.007 1.00 86.75 583 LYS A CA 1
ATOM 4628 C C . LYS A 1 583 ? -43.303 10.128 -47.447 1.00 86.75 583 LYS A C 1
ATOM 4630 O O . LYS A 1 583 ? -44.206 9.511 -48.010 1.00 86.75 583 LYS A O 1
ATOM 4635 N N . LYS A 1 584 ? -43.532 10.879 -46.362 1.00 85.94 584 LYS A N 1
ATOM 4636 C CA . LYS A 1 584 ? -44.888 11.139 -45.843 1.00 85.94 584 LYS A CA 1
ATOM 4637 C C . LYS A 1 584 ? -45.718 11.973 -46.821 1.00 85.94 584 LYS A C 1
ATOM 4639 O O . LYS A 1 584 ? -46.901 11.693 -46.987 1.00 85.94 584 LYS A O 1
ATOM 4644 N N . ARG A 1 585 ? -45.115 12.969 -47.473 1.00 82.44 585 ARG A N 1
ATOM 4645 C CA . ARG A 1 585 ? -45.786 13.812 -48.469 1.00 82.44 585 ARG A CA 1
ATOM 4646 C C . ARG A 1 585 ? -46.160 13.028 -49.730 1.00 82.44 585 ARG A C 1
ATOM 4648 O O . ARG A 1 585 ? -47.313 13.084 -50.131 1.00 82.44 585 ARG A O 1
ATOM 4655 N N . ALA A 1 586 ? -45.242 12.220 -50.258 1.00 81.38 586 ALA A N 1
ATOM 4656 C CA . ALA A 1 586 ? -45.491 11.352 -51.408 1.00 81.38 586 ALA A CA 1
ATOM 4657 C C . ALA A 1 586 ? -46.611 10.331 -51.140 1.00 81.38 586 ALA A C 1
ATOM 4659 O O . ALA A 1 586 ? -47.432 10.080 -52.013 1.00 81.38 586 ALA A O 1
ATOM 4660 N N . ARG A 1 587 ? -46.701 9.785 -49.915 1.00 82.44 587 ARG A N 1
ATOM 4661 C CA . ARG A 1 587 ? -47.838 8.932 -49.517 1.00 82.44 587 ARG A CA 1
ATOM 4662 C C . ARG A 1 587 ? -49.170 9.678 -49.553 1.00 82.44 587 ARG A C 1
ATOM 4664 O O . ARG A 1 587 ? -50.126 9.146 -50.092 1.00 82.44 587 ARG A O 1
ATOM 4671 N N . ARG A 1 588 ? -49.223 10.913 -49.044 1.00 81.75 588 ARG A N 1
ATOM 4672 C CA . ARG A 1 588 ? -50.440 11.743 -49.106 1.00 81.75 588 ARG A CA 1
ATOM 4673 C C . ARG A 1 588 ? -50.834 12.094 -50.540 1.00 81.75 588 ARG A C 1
ATOM 4675 O O . ARG A 1 588 ? -52.016 12.143 -50.849 1.00 81.75 588 ARG A O 1
ATOM 4682 N N . GLU A 1 589 ? -49.859 12.358 -51.404 1.00 82.31 589 GLU A N 1
ATOM 4683 C CA . GLU A 1 589 ? -50.104 12.652 -52.821 1.00 82.31 589 GLU A CA 1
ATOM 4684 C C . GLU A 1 589 ? -50.599 11.410 -53.579 1.00 82.31 589 GLU A C 1
ATOM 4686 O O . GLU A 1 589 ? -51.545 11.525 -54.354 1.00 82.31 589 GLU A O 1
ATOM 4691 N N . ALA A 1 590 ? -50.050 10.223 -53.293 1.00 78.38 590 ALA A N 1
ATOM 4692 C CA . ALA A 1 590 ? -50.557 8.954 -53.818 1.00 78.38 590 ALA A CA 1
ATOM 4693 C C . ALA A 1 590 ? -51.986 8.661 -53.327 1.00 78.38 590 ALA A C 1
ATOM 4695 O O . ALA A 1 590 ? -52.859 8.382 -54.137 1.00 78.38 590 ALA A O 1
ATOM 4696 N N . GLU A 1 591 ? -52.262 8.842 -52.032 1.00 80.56 591 GLU A N 1
ATOM 4697 C CA . GLU A 1 591 ? -53.611 8.693 -51.466 1.00 80.56 591 GLU A CA 1
ATOM 4698 C C . GLU A 1 591 ? -54.625 9.665 -52.105 1.00 80.56 591 GLU A C 1
ATOM 4700 O O . GLU A 1 591 ? -55.776 9.297 -52.335 1.00 80.56 591 GLU A O 1
ATOM 4705 N N . MET A 1 592 ? -54.215 10.897 -52.437 1.00 76.19 592 MET A N 1
ATOM 4706 C CA . MET A 1 592 ? -55.066 11.842 -53.176 1.00 76.19 592 MET A CA 1
ATOM 4707 C C . MET A 1 592 ? -55.259 11.452 -54.646 1.00 76.19 592 MET A C 1
ATOM 4709 O O . MET A 1 592 ? -56.343 11.674 -55.185 1.00 76.19 592 MET A O 1
ATOM 4713 N N . SER A 1 593 ? -54.235 10.893 -55.297 1.00 75.50 593 SER A N 1
ATOM 4714 C CA . SER A 1 593 ? -54.326 10.395 -56.674 1.00 75.50 593 SER A CA 1
ATOM 4715 C C . SER A 1 593 ? -55.278 9.206 -56.765 1.00 75.50 593 SER A C 1
ATOM 4717 O O . SER A 1 593 ? -56.176 9.214 -57.602 1.00 75.50 593 SER A O 1
ATOM 4719 N N . ASP A 1 594 ? -55.157 8.243 -55.852 1.00 75.81 594 ASP A N 1
ATOM 4720 C CA . ASP A 1 594 ? -56.045 7.081 -55.772 1.00 75.81 594 ASP A CA 1
ATOM 4721 C C . ASP A 1 594 ? -57.496 7.515 -55.491 1.00 75.81 594 ASP A C 1
ATOM 4723 O O . ASP A 1 594 ? -58.443 6.982 -56.073 1.00 75.81 594 ASP A O 1
ATOM 4727 N N . ALA A 1 595 ? -57.694 8.543 -54.656 1.00 70.50 595 ALA A N 1
ATOM 4728 C CA . ALA A 1 595 ? -59.012 9.135 -54.422 1.00 70.50 595 ALA A CA 1
ATOM 4729 C C . ALA A 1 595 ? -59.582 9.839 -55.671 1.00 70.50 595 ALA A C 1
ATOM 4731 O O . ALA A 1 595 ? -60.785 9.757 -55.934 1.00 70.50 595 ALA A O 1
ATOM 4732 N N . ALA A 1 596 ? -58.740 10.514 -56.459 1.00 69.06 596 ALA A N 1
ATOM 4733 C CA . ALA A 1 596 ? -59.145 11.153 -57.711 1.00 69.06 596 ALA A CA 1
ATOM 4734 C C . ALA A 1 596 ? -59.472 10.124 -58.808 1.00 69.06 596 ALA A C 1
ATOM 4736 O O . ALA A 1 596 ? -60.428 10.306 -59.563 1.00 69.06 596 ALA A O 1
ATOM 4737 N N . GLU A 1 597 ? -58.723 9.024 -58.874 1.00 69.12 597 GLU A N 1
ATOM 4738 C CA . GLU A 1 597 ? -58.942 7.937 -59.828 1.00 69.12 597 GLU A CA 1
ATOM 4739 C C . GLU A 1 597 ? -60.203 7.128 -59.479 1.00 69.12 597 GLU A C 1
ATOM 4741 O O . GLU A 1 597 ? -61.002 6.808 -60.363 1.00 69.12 597 GLU A O 1
ATOM 4746 N N . ALA A 1 598 ? -60.476 6.917 -58.186 1.00 66.38 598 ALA A N 1
ATOM 4747 C CA . ALA A 1 598 ? -61.748 6.370 -57.715 1.00 66.38 598 ALA A CA 1
ATOM 4748 C C . ALA A 1 598 ? -62.943 7.264 -58.101 1.00 66.38 598 ALA A C 1
ATOM 4750 O O . ALA A 1 598 ? -63.963 6.758 -58.577 1.00 66.38 598 ALA A O 1
ATOM 4751 N N . ALA A 1 599 ? -62.803 8.589 -57.984 1.00 63.19 599 ALA A N 1
ATOM 4752 C CA . ALA A 1 599 ? -63.828 9.538 -58.420 1.00 63.19 599 ALA A CA 1
ATOM 4753 C C . ALA A 1 599 ? -64.026 9.531 -59.952 1.00 63.19 599 ALA A C 1
ATOM 4755 O O . ALA A 1 599 ? -65.155 9.624 -60.436 1.00 63.19 599 ALA A O 1
ATOM 4756 N N . ALA A 1 600 ? -62.955 9.365 -60.736 1.00 59.94 600 ALA A N 1
ATOM 4757 C CA . ALA A 1 600 ? -63.032 9.263 -62.196 1.00 59.94 600 ALA A CA 1
ATOM 4758 C C . ALA A 1 600 ? -63.690 7.951 -62.670 1.00 59.94 600 ALA A C 1
ATOM 4760 O O . ALA A 1 600 ? -64.472 7.962 -63.629 1.00 59.94 600 ALA A O 1
ATOM 4761 N N . ALA A 1 601 ? -63.436 6.836 -61.977 1.00 59.94 601 ALA A N 1
ATOM 4762 C CA . ALA A 1 601 ? -64.071 5.541 -62.236 1.00 59.94 601 ALA A CA 1
ATOM 4763 C C . ALA A 1 601 ? -65.588 5.558 -61.952 1.00 59.94 601 ALA A C 1
ATOM 4765 O O . ALA A 1 601 ? -66.372 4.881 -62.625 1.00 59.94 601 ALA A O 1
ATOM 4766 N N . GLU A 1 602 ? -66.027 6.372 -60.991 1.00 58.38 602 GLU A N 1
ATOM 4767 C CA . GLU A 1 602 ? -67.446 6.578 -60.691 1.00 58.38 602 GLU A CA 1
ATOM 4768 C C . GLU A 1 602 ? -68.161 7.395 -61.784 1.00 58.38 602 GLU A C 1
ATOM 4770 O O . GLU A 1 602 ? -69.314 7.120 -62.121 1.00 58.38 602 GLU A O 1
ATOM 4775 N N . VAL A 1 603 ? -67.450 8.318 -62.443 1.00 58.59 603 VAL A N 1
ATOM 4776 C CA . VAL A 1 603 ? -67.957 9.066 -63.608 1.00 58.59 603 VAL A CA 1
ATOM 4777 C C . VAL A 1 603 ? -68.071 8.176 -64.856 1.00 58.59 603 VAL A C 1
ATOM 4779 O O . VAL A 1 603 ? -69.032 8.307 -65.616 1.00 58.59 603 VAL A O 1
ATOM 4782 N N . THR A 1 604 ? -67.155 7.221 -65.064 1.00 56.72 604 THR A N 1
ATOM 4783 C CA . THR A 1 604 ? -67.184 6.327 -66.244 1.00 56.72 604 THR A CA 1
ATOM 4784 C C . THR A 1 604 ? -68.263 5.244 -66.170 1.00 56.72 604 THR A C 1
ATOM 4786 O O . THR A 1 604 ? -68.755 4.811 -67.212 1.00 56.72 604 THR A O 1
ATOM 4789 N N . ARG A 1 605 ? -68.714 4.848 -64.971 1.00 54.50 605 ARG A N 1
ATOM 4790 C CA . ARG A 1 605 ? -69.863 3.930 -64.809 1.00 54.50 605 ARG A CA 1
ATOM 4791 C C . ARG A 1 605 ? -71.205 4.521 -65.259 1.00 54.50 605 ARG A C 1
ATOM 4793 O O . ARG A 1 605 ? -72.133 3.755 -65.496 1.00 54.50 605 ARG A O 1
ATOM 4800 N N . ASN A 1 606 ? -71.304 5.841 -65.419 1.00 53.78 606 ASN A N 1
ATOM 4801 C CA . ASN A 1 606 ? -72.555 6.535 -65.747 1.00 53.78 606 ASN A CA 1
ATOM 4802 C C . ASN A 1 606 ? -72.673 6.995 -67.217 1.00 53.78 606 ASN A C 1
ATOM 4804 O O . ASN A 1 606 ? -73.589 7.749 -67.546 1.00 53.78 606 ASN A O 1
ATOM 4808 N N . ALA A 1 607 ? -71.791 6.555 -68.122 1.00 42.91 607 ALA A N 1
ATOM 4809 C CA . ALA A 1 607 ? -71.834 6.967 -69.530 1.00 42.91 607 ALA A CA 1
ATOM 4810 C C . ALA A 1 607 ? -72.662 5.993 -70.415 1.00 42.91 607 ALA A C 1
ATOM 4812 O O . ALA A 1 607 ? -72.362 4.798 -70.452 1.00 42.91 607 ALA A O 1
ATOM 4813 N N . PRO A 1 608 ? -73.688 6.465 -71.159 1.00 41.53 608 PRO A N 1
ATOM 4814 C CA . PRO A 1 608 ? -74.560 5.617 -71.976 1.00 41.53 608 PRO A CA 1
ATOM 4815 C C . PRO A 1 608 ? -73.959 5.252 -73.347 1.00 41.53 608 PRO A C 1
ATOM 4817 O O . PRO A 1 608 ? -73.396 6.085 -74.056 1.00 41.53 608 PRO A O 1
ATOM 4820 N N . VAL A 1 609 ? -74.154 3.988 -73.735 1.00 44.03 609 VAL A N 1
ATOM 4821 C CA . VAL A 1 609 ? -73.713 3.360 -74.994 1.00 44.03 609 VAL A CA 1
ATOM 4822 C C . VAL A 1 609 ? -74.481 3.905 -76.209 1.00 44.03 609 VAL A C 1
ATOM 4824 O O . VAL A 1 609 ? -75.710 3.983 -76.187 1.00 44.03 609 VAL A O 1
ATOM 4827 N N . LYS A 1 610 ? -73.770 4.199 -77.311 1.00 36.44 610 LYS A N 1
ATOM 4828 C CA . LYS A 1 610 ? -74.347 4.476 -78.644 1.00 36.44 610 LYS A CA 1
ATOM 4829 C C . LYS A 1 610 ? -73.575 3.728 -79.754 1.00 36.44 610 LYS A C 1
ATOM 4831 O O . LYS A 1 610 ? -72.357 3.612 -79.630 1.00 36.44 610 LYS A O 1
ATOM 4836 N N . PRO A 1 611 ? -74.235 3.216 -80.818 1.00 40.28 611 PRO A N 1
ATOM 4837 C CA . PRO A 1 611 ? -73.631 2.252 -81.738 1.00 40.28 611 PRO A CA 1
ATOM 4838 C C . PRO A 1 611 ? -73.122 2.845 -83.070 1.00 40.28 611 PRO A C 1
ATOM 4840 O O . PRO A 1 611 ? -73.732 3.741 -83.644 1.00 40.28 611 PRO A O 1
ATOM 4843 N N . LEU A 1 612 ? -72.007 2.255 -83.521 1.00 37.81 612 LEU A N 1
ATOM 4844 C CA . LEU A 1 612 ? -71.524 1.933 -84.880 1.00 37.81 612 LEU A CA 1
ATOM 4845 C C . LEU A 1 612 ? -71.919 2.790 -86.104 1.00 37.81 612 LEU A C 1
ATOM 4847 O O . LEU A 1 612 ? -73.058 2.768 -86.562 1.00 37.81 612 LEU A O 1
ATOM 4851 N N . SER A 1 613 ? -70.882 3.296 -86.787 1.00 32.25 613 SER A N 1
ATOM 4852 C CA . SER A 1 613 ? -70.810 3.379 -88.255 1.00 32.25 613 SER A CA 1
ATOM 4853 C C . SER A 1 613 ? -69.350 3.345 -88.741 1.00 32.25 613 SER A C 1
ATOM 4855 O O . SER A 1 613 ? -68.530 4.149 -88.303 1.00 32.25 613 SER A O 1
ATOM 4857 N N . ALA A 1 614 ? -69.044 2.424 -89.655 1.00 32.53 614 ALA A N 1
ATOM 4858 C CA . ALA A 1 614 ? -67.853 2.396 -90.519 1.00 32.53 614 ALA A CA 1
ATOM 4859 C C . ALA A 1 614 ? -68.174 3.091 -91.871 1.00 32.53 614 ALA A C 1
ATOM 4861 O O . ALA A 1 614 ? -69.336 3.455 -92.065 1.00 32.53 614 ALA A O 1
ATOM 4862 N N . PRO A 1 615 ? -67.292 3.125 -92.896 1.00 50.41 615 PRO A N 1
ATOM 4863 C CA . PRO A 1 615 ? -65.825 3.240 -92.955 1.00 50.41 615 PRO A CA 1
ATOM 4864 C C . PRO A 1 615 ? -65.376 4.401 -93.888 1.00 50.41 615 PRO A C 1
ATOM 4866 O O . PRO A 1 615 ? -66.146 4.861 -94.727 1.00 50.41 615 PRO A O 1
ATOM 4869 N N . ALA A 1 616 ? -64.104 4.816 -93.846 1.00 32.31 616 ALA A N 1
ATOM 4870 C CA . ALA A 1 616 ? -63.460 5.455 -95.003 1.00 32.31 616 ALA A CA 1
ATOM 4871 C C . ALA A 1 616 ? -61.933 5.301 -94.966 1.00 32.31 616 ALA A C 1
ATOM 4873 O O . ALA A 1 616 ? -61.273 5.568 -93.968 1.00 32.31 616 ALA A O 1
ATOM 4874 N N . SER A 1 617 ? -61.421 4.855 -96.105 1.00 32.16 617 SER A N 1
ATOM 4875 C CA . SER A 1 617 ? -60.034 4.695 -96.529 1.00 32.16 617 SER A CA 1
ATOM 4876 C C . SER A 1 617 ? -59.216 5.991 -96.516 1.00 32.16 617 SER A C 1
ATOM 4878 O O . SER A 1 617 ? -59.698 7.023 -96.978 1.00 32.16 617 SER A O 1
ATOM 4880 N N . GLY A 1 618 ? -57.941 5.898 -96.134 1.00 33.50 618 GLY A N 1
ATOM 4881 C CA . GLY A 1 618 ? -56.941 6.949 -96.328 1.00 33.50 618 GLY A CA 1
ATOM 4882 C C . GLY A 1 618 ? -55.528 6.398 -96.153 1.00 33.50 618 GLY A C 1
ATOM 4883 O O . GLY A 1 618 ? -55.108 6.082 -95.050 1.00 33.50 618 GLY A O 1
ATOM 4884 N N . SER A 1 619 ? -54.847 6.231 -97.279 1.00 30.73 619 SER A N 1
ATOM 4885 C CA . SER A 1 619 ? -53.487 5.736 -97.491 1.00 30.73 619 SER A CA 1
ATOM 4886 C C . SER A 1 619 ? -52.398 6.730 -97.073 1.00 30.73 619 SER A C 1
ATOM 4888 O O . SER A 1 619 ? -52.591 7.929 -97.262 1.00 30.73 619 SER A O 1
ATOM 4890 N N . GLY A 1 620 ? -51.212 6.238 -96.692 1.00 32.72 620 GLY A N 1
ATOM 4891 C CA . GLY A 1 620 ? -49.962 6.998 -96.829 1.00 32.72 620 GLY A CA 1
ATOM 4892 C C . GLY A 1 620 ? -48.825 6.569 -95.893 1.00 32.72 620 GLY A C 1
ATOM 4893 O O . GLY A 1 620 ? -48.707 7.127 -94.814 1.00 32.72 620 GLY A O 1
ATOM 4894 N N . ASP A 1 621 ? -48.032 5.591 -96.354 1.00 33.06 621 ASP A N 1
ATOM 4895 C CA . ASP A 1 621 ? -46.554 5.475 -96.303 1.00 33.06 621 ASP A CA 1
ATOM 4896 C C . ASP A 1 621 ? -45.764 5.685 -94.980 1.00 33.06 621 ASP A C 1
ATOM 4898 O O . ASP A 1 621 ? -45.794 6.751 -94.378 1.00 33.06 621 ASP A O 1
ATOM 4902 N N . ARG A 1 622 ? -45.088 4.623 -94.478 1.00 34.88 622 ARG A N 1
ATOM 4903 C CA . ARG A 1 622 ? -43.634 4.270 -94.623 1.00 34.88 622 ARG A CA 1
ATOM 4904 C C . ARG A 1 622 ? -42.704 5.178 -93.790 1.00 34.88 622 ARG A C 1
ATOM 4906 O O . ARG A 1 622 ? -42.726 6.382 -93.977 1.00 34.88 622 ARG A O 1
ATOM 4913 N N . PHE A 1 623 ? -41.841 4.716 -92.878 1.00 33.47 623 PHE A N 1
ATOM 4914 C CA . PHE A 1 623 ? -40.886 3.583 -92.826 1.00 33.47 623 PHE A CA 1
ATOM 4915 C C . PHE A 1 623 ? -40.768 3.110 -91.346 1.00 33.47 623 PHE A C 1
ATOM 4917 O O . PHE A 1 623 ? -40.803 3.965 -90.465 1.00 33.47 623 PHE A O 1
ATOM 4924 N N . MET A 1 624 ? -40.841 1.807 -91.007 1.00 35.53 624 MET A N 1
ATOM 4925 C CA . MET A 1 624 ? -39.750 0.791 -90.964 1.00 35.53 624 MET A CA 1
ATOM 4926 C C . MET A 1 624 ? -38.540 1.271 -90.128 1.00 35.53 624 MET A C 1
ATOM 4928 O O . MET A 1 624 ? -38.014 2.342 -90.409 1.00 35.53 624 MET A O 1
ATOM 4932 N N . ASP A 1 625 ? -38.004 0.577 -89.123 1.00 34.06 625 ASP A N 1
ATOM 4933 C CA . ASP A 1 625 ? -38.015 -0.855 -88.783 1.00 34.06 625 ASP A CA 1
ATOM 4934 C C . ASP A 1 625 ? -37.442 -0.998 -87.345 1.00 34.06 625 ASP A C 1
ATOM 4936 O O . ASP A 1 625 ? -36.552 -0.232 -86.973 1.00 34.06 625 ASP A O 1
ATOM 4940 N N . ASN A 1 626 ? -38.100 -1.768 -86.467 1.00 33.66 626 ASN A N 1
ATOM 4941 C CA . ASN A 1 626 ? -37.747 -3.130 -85.999 1.00 33.66 626 ASN A CA 1
ATOM 4942 C C . ASN A 1 626 ? -36.736 -3.159 -84.837 1.00 33.66 626 ASN A C 1
ATOM 4944 O O . ASN A 1 626 ? -35.667 -2.565 -84.912 1.00 33.66 626 ASN A O 1
ATOM 4948 N N . GLU A 1 627 ? -37.180 -3.634 -83.663 1.00 33.19 627 GLU A N 1
ATOM 4949 C CA . GLU A 1 627 ? -37.008 -5.024 -83.164 1.00 33.19 627 GLU A CA 1
ATOM 4950 C C . GLU A 1 627 ? -35.558 -5.270 -82.713 1.00 33.19 627 GLU A C 1
ATOM 4952 O O . GLU A 1 627 ? -34.612 -4.852 -83.361 1.00 33.19 627 GLU A O 1
ATOM 4957 N N . ALA A 1 628 ? -35.260 -5.962 -81.629 1.00 33.34 628 ALA A N 1
ATOM 4958 C CA . ALA A 1 628 ? -36.050 -6.649 -80.632 1.00 33.34 628 ALA A CA 1
ATOM 4959 C C . ALA A 1 628 ? -35.084 -6.989 -79.487 1.00 33.34 628 ALA A C 1
ATOM 4961 O O . ALA A 1 628 ? -33.874 -7.075 -79.694 1.00 33.34 628 ALA A O 1
ATOM 4962 N N . ASP A 1 629 ? -35.689 -7.193 -78.325 1.00 31.67 629 ASP A N 1
ATOM 4963 C CA . ASP A 1 629 ? -35.420 -8.284 -77.400 1.00 31.67 629 ASP A CA 1
ATOM 4964 C C . ASP A 1 629 ? -34.067 -8.479 -76.702 1.00 31.67 629 ASP A C 1
ATOM 4966 O O . ASP A 1 629 ? -32.965 -8.246 -77.189 1.00 31.67 629 ASP A O 1
ATOM 4970 N N . ASP A 1 630 ? -34.285 -9.054 -75.522 1.00 33.34 630 ASP A N 1
ATOM 4971 C CA . ASP A 1 630 ? -33.408 -9.837 -74.674 1.00 33.34 630 ASP A CA 1
ATOM 4972 C C . ASP A 1 630 ? -32.499 -9.050 -73.724 1.00 33.34 630 ASP A C 1
ATOM 4974 O O . ASP A 1 630 ? -31.575 -8.339 -74.101 1.00 33.34 630 ASP A O 1
ATOM 4978 N N . ALA A 1 631 ? -32.881 -8.998 -72.439 1.00 35.25 631 ALA A N 1
ATOM 4979 C CA . ALA A 1 631 ? -32.686 -10.072 -71.445 1.00 35.25 631 ALA A CA 1
ATOM 4980 C C . ALA A 1 631 ? -31.215 -10.084 -71.010 1.00 35.25 631 ALA A C 1
ATOM 4982 O O . ALA A 1 631 ? -30.312 -9.890 -71.804 1.00 35.25 631 ALA A O 1
ATOM 4983 N N . LEU A 1 632 ? -30.811 -10.318 -69.779 1.00 32.34 632 LEU A N 1
ATOM 4984 C CA . LEU A 1 632 ? -31.375 -10.719 -68.500 1.00 32.34 632 LEU A CA 1
ATOM 4985 C C . LEU A 1 632 ? -30.159 -10.583 -67.550 1.00 32.34 632 LEU A C 1
ATOM 4987 O O . LEU A 1 632 ? -29.023 -10.578 -68.020 1.00 32.34 632 LEU A O 1
ATOM 4991 N N . LEU A 1 633 ? -30.398 -10.675 -66.240 1.00 33.09 633 LEU A N 1
ATOM 4992 C CA . LEU A 1 633 ? -29.430 -11.134 -65.223 1.00 33.09 633 LEU A CA 1
ATOM 4993 C C . LEU A 1 633 ? -28.329 -10.129 -64.839 1.00 33.09 633 LEU A C 1
ATOM 4995 O O . LEU A 1 633 ? -27.480 -9.748 -65.630 1.00 33.09 633 LEU A O 1
ATOM 4999 N N . ASN A 1 634 ? -28.430 -9.602 -63.613 1.00 35.19 634 ASN A N 1
ATOM 5000 C CA . ASN A 1 634 ? -27.728 -10.103 -62.412 1.00 35.19 634 ASN A CA 1
ATOM 5001 C C . ASN A 1 634 ? -26.227 -9.787 -62.481 1.00 35.19 634 ASN A C 1
ATOM 5003 O O . ASN A 1 634 ? -25.568 -10.110 -63.452 1.00 35.19 634 ASN A O 1
ATOM 5007 N N . SER A 1 635 ? -25.554 -9.254 -61.475 1.00 35.31 635 SER A N 1
ATOM 5008 C CA . SER A 1 635 ? -25.809 -9.045 -60.050 1.00 35.31 635 SER A CA 1
ATOM 5009 C C . SER A 1 635 ? -24.444 -8.634 -59.471 1.00 35.31 635 SER A C 1
ATOM 5011 O O . SER A 1 635 ? -23.442 -9.048 -60.053 1.00 35.31 635 SER A O 1
ATOM 5013 N N . ILE A 1 636 ? -24.420 -8.016 -58.282 1.00 40.94 636 ILE A N 1
ATOM 5014 C CA . ILE A 1 636 ? -23.230 -7.841 -57.413 1.00 40.94 636 ILE A CA 1
ATOM 5015 C C . ILE A 1 636 ? -22.321 -6.709 -57.941 1.00 40.94 636 ILE A C 1
ATOM 5017 O O . ILE A 1 636 ? -21.863 -6.760 -59.074 1.00 40.94 636 ILE A O 1
ATOM 5021 N N . GLU A 1 637 ? -22.102 -5.597 -57.239 1.00 43.50 637 GLU A N 1
ATOM 5022 C CA . GLU A 1 637 ? -21.807 -5.385 -55.812 1.00 43.50 637 GLU A CA 1
ATOM 5023 C C . GLU A 1 637 ? -22.304 -4.003 -55.347 1.00 43.50 637 GLU A C 1
ATOM 5025 O O . GLU A 1 637 ? -22.252 -3.055 -56.170 1.00 43.50 637 GLU A O 1
#

Radius of gyration: 36.9 Å; chains: 1; bounding box: 118×76×130 Å